Protein AF-A0A8C0X904-F1 (afdb_monomer_lite)

Foldseek 3Di:
DDPVVVVVVVQLVVQLVVLPVVCDPVPPLSVVCNPDGNVVSVVVVVVVVVVVVVVVVVVVVVVVVVVVVVVVVVVVVVVVVPPDDDDPVNVVVVVVVVVVVVVVVVVVVVVVVVVVVVVVVVVVVVVVVVVVVVVVVVVVVVVVVVVVVVVVVVVVVVVVVVVVVVVVVVVVVVVVVVVVVVVVVVVVVVVVVVVVVVVVVVVVCVVPPDDDDYDDDDDDYDDDDDDDDDDDDDDQDPVNVVVVVVVVVVLVVLCVVLVHDDSVCSVVSVVVVVVVVVVVVVVVVVVVVVVVVVVVVVVVVVVVVCCVVVPVDPDPVVVVVVVVVVVVVVVVVVVVVVVVVVVVVVVVVVVVVLLVVLVVLLVVQVPDDDPPPDPPPDAPPDHDSVRSNVSSVVSVVVVVVVVVVVVVVVVVVVVVVVVVVVVVVVVDPDDDDDDDDPDPDPPPPPDDDPDDDPPDDDDPVRVVVVVVVVVVVVPPDDDDDDD

Organism: Castor canadensis (NCBI:txid51338)

InterPro domains:
  IPR043247 Coiled-coil domain-containing protein 183 [PTHR47115] (13-483)

Radius of gyration: 79.24 Å; chains: 1; bounding box: 152×61×231 Å

Sequence (483 aa):
KGPSTRLRHRRSQYDLWAISKACGNDVAMRLAHSHNTMEVAREKLRKYVFDRVNAHNVLIHLVRRRGQKLESMQLELDSLRSKPDATKQEMRQLQIIRQLENNIEKTMVKITTSQNIHLLYLDLLDYLKKVLAGYPTELDKLQNLVVDYCSELSDMTVMSQDAIMITDEVKKNTRQEEATFIAKRRAREDRLNQQKKLIDKIHTKETSEKYLPGRDLDFPSNLMNTETTRVKKRAPSVVDMEYQTKVTALVEKVKSTVQCSHIWDIAGRFLAQKNTEENLELQMDDCEGQRTQLEALMKKLELEQALLKFHHTPSSVSFKSIEKKMKNMLKEEETRLQLAHRNLTKSQQLLLTIQMGIDNLYVRLVGITLPATQEEAALPDIPDMYSKLAYCEGKLTYLADHMQMLSLTEEVINTEVRDTLESSTLKERYNTRISFEDLEDDMIETFQFADVDQSYVPSRDEIKKQGQQLIEGKLKGSKKKKK

pLDDT: mean 80.3, std 18.88, range [27.73, 98.69]

Secondary structure (DSSP, 8-state):
--HHHHHHHHHHHHHHHHHHHHSTT-HHHHHHHTTS-HHHHHHHHHHHHHHHHHHHHHHHHHHHHHHHHHHHHHHHHHHHHTSPSS-HHHHHHHHHHHHHHHHHHHHHHHHHHHHHHHHHHHHHHHHHHHHHHHHHHHHHHHHHHHHHHHHHHHHHHHHHHHHHHHHHHHHHHHHHHHHHHHHHHHHHHHHHHHHHHHHHHHHHHHH--S-----------------------PPPPHHHHHHHHHHHHHHHHHHHHTT-SSTTHHHHHHHHHHHHHHHHHHHHHHHHHHHHHHHHHHHHHHHHHHHHHH---S-HHHHHHHHHHHHHHHHHHHHHHHHHHHHHHHHHHHHHHHHHHHHHHHHHHHTPPPPTTS------SS--HHHHHHHHHHHHHHHHHHHHHHHHHHHHHHHHHHHHHHHHHTT--S---PPPP----------------------HHHHHHHHHHHHHHHHS---PPP-

Structure (mmCIF, N/CA/C/O backbone):
data_AF-A0A8C0X904-F1
#
_entry.id   AF-A0A8C0X904-F1
#
loop_
_atom_site.group_PDB
_atom_site.i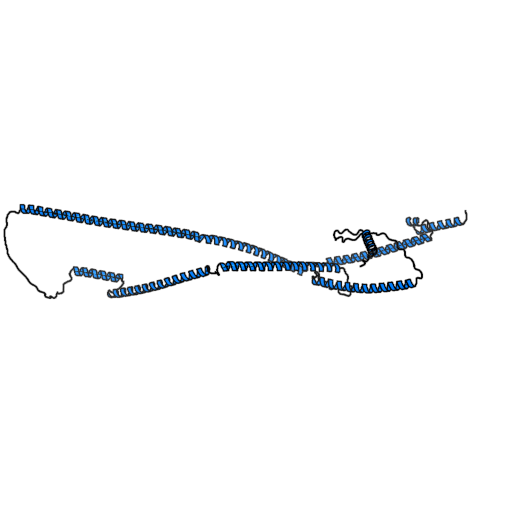d
_atom_site.type_symbol
_atom_site.label_atom_id
_atom_site.label_alt_id
_atom_site.label_comp_id
_atom_site.label_asym_id
_atom_site.label_entity_id
_atom_site.label_seq_id
_atom_site.pdbx_PDB_ins_code
_atom_site.Cartn_x
_atom_site.Cartn_y
_atom_site.Cartn_z
_atom_site.occupancy
_atom_site.B_iso_or_equiv
_atom_site.auth_seq_id
_atom_site.auth_comp_id
_atom_site.auth_asym_id
_atom_site.auth_atom_id
_atom_site.pdbx_PDB_model_num
ATOM 1 N N . LYS A 1 1 ? 70.055 -31.141 -111.631 1.00 45.38 1 LYS A N 1
ATOM 2 C CA . LYS A 1 1 ? 69.956 -30.385 -110.350 1.00 45.38 1 LYS A CA 1
ATOM 3 C C . LYS A 1 1 ? 70.583 -28.997 -110.530 1.00 45.38 1 LYS A C 1
ATOM 5 O O . LYS A 1 1 ? 71.803 -28.901 -110.621 1.00 45.38 1 LYS A O 1
ATOM 10 N N . GLY A 1 2 ? 69.756 -27.956 -110.671 1.00 43.84 2 GLY A N 1
ATOM 11 C CA . GLY A 1 2 ? 70.174 -26.612 -111.100 1.00 43.84 2 GLY A CA 1
ATOM 12 C C . GLY A 1 2 ? 70.785 -25.717 -110.001 1.00 43.84 2 GLY A C 1
ATOM 13 O O . GLY A 1 2 ? 70.671 -26.019 -108.807 1.00 43.84 2 GLY A O 1
ATOM 14 N N . PRO A 1 3 ? 71.434 -24.603 -110.386 1.00 55.25 3 PRO A N 1
ATOM 15 C CA . PRO A 1 3 ? 72.129 -23.680 -109.478 1.00 55.25 3 PRO A CA 1
ATOM 16 C C . PRO A 1 3 ? 71.215 -22.971 -108.454 1.00 55.25 3 PRO A C 1
ATOM 18 O O . PRO A 1 3 ? 71.653 -22.716 -107.332 1.00 55.25 3 PRO A O 1
ATOM 21 N N . SER A 1 4 ? 69.923 -22.756 -108.745 1.00 55.31 4 SER A N 1
ATOM 22 C CA . SER A 1 4 ? 68.979 -22.110 -107.806 1.00 55.31 4 SER A CA 1
ATOM 23 C C . SER A 1 4 ? 68.679 -22.919 -106.538 1.00 55.31 4 SER A C 1
ATOM 25 O O . SER A 1 4 ? 68.398 -22.336 -105.492 1.00 55.31 4 SER A O 1
ATOM 27 N N . THR A 1 5 ? 68.753 -24.253 -106.588 1.00 56.91 5 THR A N 1
ATOM 28 C CA . THR A 1 5 ? 68.555 -25.115 -105.405 1.00 56.91 5 THR A CA 1
ATOM 29 C C . THR A 1 5 ? 69.741 -25.067 -104.435 1.00 56.91 5 THR A C 1
ATOM 31 O O . THR A 1 5 ? 69.540 -25.144 -103.227 1.00 56.91 5 THR A O 1
ATOM 34 N N . ARG A 1 6 ? 70.972 -24.861 -104.930 1.00 56.16 6 ARG A N 1
ATOM 35 C CA . ARG A 1 6 ? 72.176 -24.746 -104.082 1.00 56.16 6 ARG A CA 1
ATOM 36 C C . ARG A 1 6 ? 72.258 -23.404 -103.352 1.00 56.16 6 ARG A C 1
ATOM 38 O O . ARG A 1 6 ? 72.653 -23.373 -102.190 1.00 56.16 6 ARG A O 1
ATOM 45 N N . LEU A 1 7 ? 71.840 -22.317 -104.003 1.00 58.16 7 LEU A N 1
ATOM 46 C CA . LEU A 1 7 ? 71.805 -20.980 -103.397 1.00 58.16 7 LEU A CA 1
ATOM 47 C C . LEU A 1 7 ? 70.751 -20.874 -102.283 1.00 58.16 7 LEU A C 1
ATOM 49 O O . LEU A 1 7 ? 71.049 -20.325 -101.225 1.00 58.16 7 LEU A O 1
ATOM 53 N N . ARG A 1 8 ? 69.561 -21.471 -102.459 1.00 57.47 8 ARG A N 1
ATOM 54 C CA . ARG A 1 8 ? 68.548 -21.549 -101.385 1.00 57.47 8 ARG A CA 1
ATOM 55 C C . ARG A 1 8 ? 69.017 -22.384 -100.195 1.00 57.47 8 ARG A C 1
ATOM 57 O O . ARG A 1 8 ? 68.798 -21.984 -99.058 1.00 57.47 8 ARG A O 1
ATOM 64 N N . HIS A 1 9 ? 69.696 -23.505 -100.442 1.00 60.34 9 HIS A N 1
ATOM 65 C CA . HIS A 1 9 ? 70.174 -24.373 -99.364 1.00 60.34 9 HIS A CA 1
ATOM 66 C C . HIS A 1 9 ? 71.315 -23.730 -98.555 1.00 60.34 9 HIS A C 1
ATOM 68 O O . HIS A 1 9 ? 71.304 -23.797 -97.330 1.00 60.34 9 HIS A O 1
ATOM 74 N N . ARG A 1 10 ? 72.240 -23.009 -99.214 1.00 60.47 10 ARG A N 1
ATOM 75 C CA . ARG A 1 10 ? 73.270 -22.209 -98.522 1.00 60.47 10 ARG A CA 1
ATOM 76 C C . ARG A 1 10 ? 72.679 -21.053 -97.710 1.00 60.47 10 ARG A C 1
ATOM 78 O O . ARG A 1 10 ? 73.127 -20.825 -96.592 1.00 60.47 10 ARG A O 1
ATOM 85 N N . ARG A 1 11 ? 71.668 -20.353 -98.242 1.00 59.53 11 ARG A N 1
ATOM 86 C CA . ARG A 1 11 ? 70.979 -19.264 -97.524 1.00 59.53 11 ARG A CA 1
ATOM 87 C C . ARG A 1 11 ? 70.238 -19.788 -96.284 1.00 59.53 11 ARG A C 1
ATOM 89 O O . ARG A 1 11 ? 70.366 -19.213 -95.215 1.00 59.53 11 ARG A O 1
ATOM 96 N N . SER A 1 12 ? 69.587 -20.947 -96.397 1.00 68.06 12 SER A N 1
ATOM 97 C CA . SER A 1 12 ? 68.902 -21.619 -95.282 1.00 68.06 12 SER A CA 1
ATOM 98 C C . SER A 1 12 ? 69.852 -22.125 -94.182 1.00 68.06 12 SER A C 1
ATOM 100 O O . SER A 1 12 ? 69.518 -22.017 -93.005 1.00 68.06 12 SER A O 1
ATOM 102 N N . GLN A 1 13 ? 71.047 -22.625 -94.523 1.00 73.44 13 GLN A N 1
ATOM 103 C CA . GLN A 1 13 ? 72.049 -23.026 -93.520 1.00 73.44 13 GLN A CA 1
ATOM 104 C C . GLN A 1 13 ? 72.658 -21.828 -92.775 1.00 73.44 13 GLN A C 1
ATOM 106 O O . GLN A 1 13 ? 72.930 -21.927 -91.579 1.00 73.44 13 GLN A O 1
ATOM 111 N N . TYR A 1 14 ? 72.855 -20.699 -93.463 1.00 78.94 14 TYR A N 1
ATOM 112 C CA . TYR A 1 14 ? 73.352 -19.470 -92.843 1.00 78.94 14 TYR A CA 1
ATOM 113 C C . TYR A 1 14 ? 72.338 -18.879 -91.854 1.00 78.94 14 TYR A C 1
ATOM 115 O O . TYR A 1 14 ? 72.706 -18.552 -90.725 1.00 78.94 14 TYR A O 1
ATOM 123 N N . ASP A 1 15 ? 71.061 -18.820 -92.244 1.00 80.12 15 ASP A N 1
ATOM 124 C CA . ASP A 1 15 ? 69.975 -18.350 -91.376 1.00 80.12 15 ASP A CA 1
ATOM 125 C C . ASP A 1 15 ? 69.863 -19.215 -90.107 1.00 80.12 15 ASP A C 1
ATOM 127 O O . ASP A 1 15 ? 69.776 -18.682 -89.000 1.00 80.12 15 ASP A O 1
ATOM 131 N N . LEU A 1 16 ? 69.971 -20.544 -90.240 1.00 78.62 16 LEU A N 1
ATOM 132 C CA . LEU A 1 16 ? 69.931 -21.476 -89.108 1.00 78.62 16 LEU A CA 1
ATOM 133 C C . LEU A 1 16 ? 71.094 -21.258 -88.122 1.00 78.62 16 LEU A C 1
ATOM 135 O O . LEU A 1 16 ? 70.890 -21.248 -86.905 1.00 78.62 16 LEU A O 1
ATOM 139 N N . TRP A 1 17 ? 72.312 -21.056 -88.634 1.00 80.94 17 TRP A N 1
ATOM 140 C CA . TRP A 1 17 ? 73.485 -20.783 -87.799 1.00 80.94 17 TRP A CA 1
ATOM 141 C C . TRP A 1 17 ? 73.372 -19.435 -87.073 1.00 80.94 17 TRP A C 1
ATOM 143 O O . TRP A 1 17 ? 73.633 -19.358 -85.870 1.00 80.94 17 TRP A O 1
ATOM 153 N N . ALA A 1 18 ? 72.929 -18.386 -87.773 1.00 81.00 18 ALA A N 1
ATOM 154 C CA . ALA A 1 18 ? 72.758 -17.054 -87.199 1.00 81.00 18 ALA A CA 1
ATOM 155 C C . ALA A 1 18 ? 71.690 -17.034 -86.089 1.00 81.00 18 ALA A C 1
ATOM 157 O O . ALA A 1 18 ? 71.927 -16.466 -85.021 1.00 81.00 18 ALA A O 1
ATOM 158 N N . ILE A 1 19 ? 70.552 -17.709 -86.300 1.00 81.50 19 ILE A N 1
ATOM 159 C CA . ILE A 1 19 ? 69.480 -17.841 -85.299 1.00 81.50 19 ILE A CA 1
ATOM 160 C C . ILE A 1 19 ? 69.970 -18.641 -84.085 1.00 81.50 19 ILE A C 1
ATOM 162 O O . ILE A 1 19 ? 69.784 -18.207 -82.949 1.00 81.50 19 ILE A O 1
ATOM 166 N N . SER A 1 20 ? 70.669 -19.763 -84.298 1.00 80.25 20 SER A N 1
ATOM 167 C CA . SER A 1 20 ? 71.215 -20.561 -83.191 1.00 80.25 20 SER A CA 1
ATOM 168 C C . SER A 1 20 ? 72.237 -19.791 -82.356 1.00 80.25 20 SER A C 1
ATOM 170 O O . SER A 1 20 ? 72.307 -20.004 -81.148 1.00 80.25 20 SER A O 1
ATOM 172 N N . LYS A 1 21 ? 73.041 -18.920 -82.975 1.00 81.56 21 LYS A N 1
ATOM 173 C CA . LYS A 1 21 ? 74.006 -18.080 -82.259 1.00 81.56 21 LYS A CA 1
ATOM 174 C C . LYS A 1 21 ? 73.311 -16.978 -81.450 1.00 81.56 21 LYS A C 1
ATOM 176 O O . LYS A 1 21 ? 73.748 -16.684 -80.343 1.00 81.56 21 LYS A O 1
ATOM 181 N N . ALA A 1 22 ? 72.229 -16.397 -81.974 1.00 76.50 22 ALA A N 1
ATOM 182 C CA . ALA A 1 22 ? 71.475 -15.329 -81.313 1.00 76.50 22 ALA A CA 1
ATOM 183 C C . ALA A 1 22 ? 70.622 -15.819 -80.128 1.00 76.50 22 ALA A C 1
ATOM 185 O O . ALA A 1 22 ? 70.508 -15.111 -79.132 1.00 76.50 22 ALA A O 1
ATOM 186 N N . CYS A 1 23 ? 70.052 -17.026 -80.202 1.00 78.38 23 CYS A N 1
ATOM 187 C CA . CYS A 1 23 ? 69.271 -17.613 -79.104 1.00 78.38 23 CYS A CA 1
ATOM 188 C C . CYS A 1 23 ? 70.138 -18.151 -77.945 1.00 78.38 23 CYS A C 1
ATOM 190 O O . CYS A 1 23 ? 69.599 -18.517 -76.902 1.00 78.38 23 CYS A O 1
ATOM 192 N N . GLY A 1 24 ? 71.467 -18.194 -78.100 1.00 79.31 24 GLY A N 1
ATOM 193 C CA . GLY A 1 24 ? 72.393 -18.625 -77.051 1.00 79.31 24 GLY A CA 1
ATOM 194 C C . GLY A 1 24 ? 72.043 -20.005 -76.477 1.00 79.31 24 GLY A C 1
ATOM 195 O O . GLY A 1 24 ? 71.855 -20.969 -77.221 1.00 79.31 24 GLY A O 1
ATOM 196 N N . ASN A 1 25 ? 71.944 -20.086 -75.147 1.00 80.38 25 ASN A N 1
ATOM 197 C CA . ASN A 1 25 ? 71.622 -21.321 -74.423 1.00 80.38 25 ASN A CA 1
ATOM 198 C C . ASN A 1 25 ? 70.110 -21.585 -74.290 1.00 80.38 25 ASN A C 1
ATOM 200 O O . ASN A 1 25 ? 69.729 -22.614 -73.732 1.00 80.38 25 ASN A O 1
ATOM 204 N N . ASP A 1 26 ? 69.241 -20.696 -74.785 1.00 80.62 26 ASP A N 1
ATOM 205 C CA . ASP A 1 26 ? 67.791 -20.897 -74.736 1.00 80.62 26 ASP A CA 1
ATOM 206 C C . ASP A 1 26 ? 67.362 -21.881 -75.832 1.00 80.62 26 ASP A C 1
ATOM 208 O O . ASP A 1 26 ? 67.082 -21.537 -76.988 1.00 80.62 26 ASP A O 1
ATOM 212 N N . VAL A 1 27 ? 67.366 -23.158 -75.447 1.00 79.19 27 VAL A N 1
ATOM 213 C CA . VAL A 1 27 ? 67.054 -24.285 -76.327 1.00 79.19 27 VAL A CA 1
ATOM 214 C C . VAL A 1 27 ? 65.628 -24.183 -76.876 1.00 79.19 27 VAL A C 1
ATOM 216 O O . VAL A 1 27 ? 65.413 -24.523 -78.040 1.00 79.19 27 VAL A O 1
ATOM 219 N N . ALA A 1 28 ? 64.676 -23.675 -76.089 1.00 79.81 28 ALA A N 1
ATOM 220 C CA . ALA A 1 28 ? 63.276 -23.560 -76.488 1.00 79.81 28 ALA A CA 1
ATOM 221 C C . ALA A 1 28 ? 63.083 -22.466 -77.548 1.00 79.81 28 ALA A C 1
ATOM 223 O O . ALA A 1 28 ? 62.477 -22.720 -78.593 1.00 79.81 28 ALA A O 1
ATOM 224 N N . MET A 1 29 ? 63.675 -21.285 -77.339 1.00 79.56 29 MET A N 1
ATOM 225 C CA . MET A 1 29 ? 63.629 -20.192 -78.320 1.00 79.56 29 MET A CA 1
ATOM 226 C C . MET A 1 29 ? 64.350 -20.551 -79.621 1.00 79.56 29 MET A C 1
ATOM 228 O O . MET A 1 29 ? 63.880 -20.219 -80.711 1.00 79.56 29 MET A O 1
ATOM 232 N N . ARG A 1 30 ? 65.459 -21.294 -79.531 1.00 78.25 30 ARG A N 1
ATOM 233 C CA . ARG A 1 30 ? 66.184 -21.791 -80.707 1.00 78.25 30 ARG A CA 1
ATOM 234 C C . ARG A 1 30 ? 65.341 -22.763 -81.539 1.00 78.25 30 ARG A C 1
ATOM 236 O O . ARG A 1 30 ? 65.298 -22.638 -82.762 1.00 78.25 30 ARG A O 1
ATOM 243 N N . LEU A 1 31 ? 64.662 -23.716 -80.896 1.00 79.56 31 LEU A N 1
ATOM 244 C CA . LEU A 1 31 ? 63.806 -24.690 -81.584 1.00 79.56 31 LEU A CA 1
ATOM 245 C C . LEU A 1 31 ? 62.596 -24.014 -82.245 1.00 79.56 31 LEU A C 1
ATOM 247 O O . LEU A 1 31 ? 62.320 -24.283 -83.415 1.00 79.56 31 LEU A O 1
ATOM 251 N N . ALA A 1 32 ? 61.953 -23.064 -81.557 1.00 79.56 32 ALA A N 1
ATOM 252 C CA . ALA A 1 32 ? 60.796 -22.314 -82.058 1.00 79.56 32 ALA A CA 1
ATOM 253 C C . ALA A 1 32 ? 61.094 -21.436 -83.294 1.00 79.56 32 ALA A C 1
ATOM 255 O O . ALA A 1 32 ? 60.176 -20.993 -83.996 1.00 79.56 32 ALA A O 1
ATOM 256 N N . HIS A 1 33 ? 62.370 -21.152 -83.572 1.00 80.69 33 HIS A N 1
ATOM 257 C CA . HIS A 1 33 ? 62.789 -20.300 -84.688 1.00 80.69 33 HIS A CA 1
ATOM 258 C C . HIS A 1 33 ? 63.630 -21.008 -85.755 1.00 80.69 33 HIS A C 1
ATOM 260 O O . HIS A 1 33 ? 63.957 -20.388 -86.764 1.00 80.69 33 HIS A O 1
ATOM 266 N N . SER A 1 34 ? 63.897 -22.305 -85.591 1.00 73.25 34 SER A N 1
ATOM 267 C CA . SER A 1 34 ? 64.731 -23.125 -86.484 1.00 73.25 34 SER A CA 1
ATOM 268 C C . SER A 1 34 ? 64.252 -23.201 -87.945 1.00 73.25 34 SER A C 1
ATOM 270 O O . SER A 1 34 ? 65.064 -23.406 -88.844 1.00 73.25 34 SER A O 1
ATOM 272 N N . HIS A 1 35 ? 62.956 -22.990 -88.199 1.00 77.12 35 HIS A N 1
ATOM 273 C CA . HIS A 1 35 ? 62.353 -23.013 -89.541 1.00 77.12 35 HIS A CA 1
ATOM 274 C C . HIS A 1 35 ? 62.062 -21.620 -90.129 1.00 77.12 35 HIS A C 1
ATOM 276 O O . HIS A 1 35 ? 61.502 -21.521 -91.220 1.00 77.12 35 HIS A O 1
ATOM 282 N N . ASN A 1 36 ? 62.416 -20.540 -89.425 1.00 81.69 36 ASN A N 1
ATOM 283 C CA . ASN A 1 36 ? 62.179 -19.172 -89.887 1.00 81.69 36 ASN A CA 1
ATOM 284 C C . ASN A 1 36 ? 63.392 -18.634 -90.662 1.00 81.69 36 ASN A C 1
ATOM 286 O O . ASN A 1 36 ? 64.532 -19.012 -90.403 1.00 81.69 36 ASN A O 1
ATOM 290 N N . THR A 1 37 ? 63.156 -17.685 -91.568 1.00 82.81 37 THR A N 1
ATOM 291 C CA . THR A 1 37 ? 64.234 -16.844 -92.105 1.00 82.81 37 THR A CA 1
ATOM 292 C C . THR A 1 37 ? 64.754 -15.899 -91.017 1.00 82.81 37 THR A C 1
ATOM 294 O O . THR A 1 37 ? 64.035 -15.569 -90.066 1.00 82.81 37 THR A O 1
ATOM 297 N N . MET A 1 38 ? 65.998 -15.431 -91.153 1.00 81.69 38 MET A N 1
ATOM 298 C CA . MET A 1 38 ? 66.656 -14.563 -90.164 1.00 81.69 38 MET A CA 1
ATOM 299 C C . MET A 1 38 ? 65.827 -13.313 -89.807 1.00 81.69 38 MET A C 1
ATOM 301 O O . MET A 1 38 ? 65.739 -12.933 -88.640 1.00 81.69 38 MET A O 1
ATOM 305 N N . GLU A 1 39 ? 65.184 -12.690 -90.797 1.00 83.00 39 GLU A N 1
ATOM 306 C CA . GLU A 1 39 ? 64.353 -11.490 -90.619 1.00 83.00 39 GLU A CA 1
ATOM 307 C C . GLU A 1 39 ? 63.095 -11.777 -89.790 1.00 83.00 39 GLU A C 1
ATOM 309 O O . GLU A 1 39 ? 62.794 -11.051 -88.841 1.00 83.00 39 GLU A O 1
ATOM 314 N N . VAL A 1 40 ? 62.406 -12.887 -90.079 1.00 84.12 40 VAL A N 1
ATOM 315 C CA . VAL A 1 40 ? 61.204 -13.312 -89.345 1.00 84.12 40 VAL A CA 1
ATOM 316 C C . VAL A 1 40 ? 61.551 -13.698 -87.907 1.00 84.12 40 VAL A C 1
ATOM 318 O O . VAL A 1 40 ? 60.811 -13.363 -86.982 1.00 84.12 40 VAL A O 1
ATOM 321 N N . ALA A 1 41 ? 62.683 -14.374 -87.692 1.00 83.31 41 ALA A N 1
ATOM 322 C CA . ALA A 1 41 ? 63.157 -14.709 -86.351 1.00 83.31 41 ALA A CA 1
ATOM 323 C C . ALA A 1 41 ? 63.518 -13.453 -85.539 1.00 83.31 41 ALA A C 1
ATOM 325 O O . ALA A 1 41 ? 63.150 -13.356 -84.368 1.00 83.31 41 ALA A O 1
ATOM 326 N N . ARG A 1 42 ? 64.173 -12.462 -86.161 1.00 84.19 42 ARG A N 1
ATOM 327 C CA . ARG A 1 42 ? 64.513 -11.182 -85.521 1.00 84.19 42 ARG A CA 1
ATOM 328 C C . ARG A 1 42 ? 63.269 -10.417 -85.077 1.00 84.19 42 ARG A C 1
ATOM 330 O O . ARG A 1 42 ? 63.256 -9.893 -83.966 1.00 84.19 42 ARG A O 1
ATOM 337 N N . GLU A 1 43 ? 62.237 -10.361 -85.912 1.00 87.75 43 GLU A N 1
ATOM 338 C CA . GLU A 1 43 ? 61.009 -9.637 -85.576 1.00 87.75 43 GLU A CA 1
ATOM 339 C C . GLU A 1 43 ? 60.191 -10.356 -84.494 1.00 87.75 43 GLU A C 1
ATOM 341 O O . GLU A 1 43 ? 59.732 -9.725 -83.543 1.00 87.75 43 GLU A O 1
ATOM 346 N N . LYS A 1 44 ? 60.107 -11.694 -84.548 1.00 86.44 44 LYS A N 1
ATOM 347 C CA . LYS A 1 44 ? 59.488 -12.496 -83.478 1.00 86.44 44 LYS A CA 1
ATOM 348 C C . LYS A 1 44 ? 60.206 -12.322 -82.135 1.00 86.44 44 LYS A C 1
ATOM 350 O O . LYS A 1 44 ? 59.541 -12.161 -81.115 1.00 86.44 44 LYS A O 1
ATOM 355 N N . LEU A 1 45 ? 61.541 -12.298 -82.130 1.00 85.62 45 LEU A N 1
ATOM 356 C CA . LEU A 1 45 ? 62.345 -12.049 -80.928 1.00 85.62 45 LEU A CA 1
ATOM 357 C C . LEU A 1 45 ? 62.150 -10.630 -80.383 1.00 85.62 45 LEU A C 1
ATOM 359 O O . LEU A 1 45 ? 62.006 -10.456 -79.176 1.00 85.62 45 LEU A O 1
ATOM 363 N N . ARG A 1 46 ? 62.105 -9.617 -81.256 1.00 89.06 46 ARG A N 1
ATOM 364 C CA . ARG A 1 46 ? 61.811 -8.231 -80.858 1.00 89.06 46 ARG A CA 1
ATOM 365 C C . ARG A 1 46 ? 60.442 -8.107 -80.214 1.00 89.06 46 ARG A C 1
ATOM 367 O O . ARG A 1 46 ? 60.349 -7.537 -79.131 1.00 89.06 46 ARG A O 1
ATOM 374 N N . LYS A 1 47 ? 59.414 -8.681 -80.844 1.00 90.50 47 LYS A N 1
ATOM 375 C CA . LYS A 1 47 ? 58.062 -8.720 -80.287 1.00 90.50 47 LYS A CA 1
ATOM 376 C C . LYS A 1 47 ? 58.046 -9.428 -78.932 1.00 90.50 47 LYS A C 1
ATOM 378 O O . LYS A 1 47 ? 57.523 -8.878 -77.977 1.00 90.50 47 LYS A O 1
ATOM 383 N N . TYR A 1 48 ? 58.700 -10.583 -78.814 1.00 88.12 48 TYR A N 1
ATOM 384 C CA . TYR A 1 48 ? 58.797 -11.316 -77.549 1.00 88.12 48 TYR A CA 1
ATOM 385 C C . TYR A 1 48 ? 59.458 -10.498 -76.428 1.00 88.12 48 TYR A C 1
ATOM 387 O O . TYR A 1 48 ? 58.960 -10.475 -75.304 1.00 88.12 48 TYR A O 1
ATOM 395 N N . VAL A 1 49 ? 60.564 -9.804 -76.721 1.00 90.31 49 VAL A N 1
ATOM 396 C CA . VAL A 1 49 ? 61.232 -8.922 -75.750 1.00 90.31 49 VAL A CA 1
ATOM 397 C C . VAL A 1 49 ? 60.331 -7.747 -75.380 1.00 90.31 49 VAL A C 1
ATOM 399 O O . VAL A 1 49 ? 60.214 -7.428 -74.199 1.00 90.31 49 VAL A O 1
ATOM 402 N N . PHE A 1 50 ? 59.663 -7.134 -76.357 1.00 94.31 50 PHE A N 1
ATOM 403 C CA . PHE A 1 50 ? 58.722 -6.045 -76.114 1.00 94.31 50 PHE A CA 1
ATOM 404 C C . PHE A 1 50 ? 57.553 -6.491 -75.226 1.00 94.31 50 PHE A C 1
ATOM 406 O O . PHE A 1 50 ? 57.286 -5.851 -74.212 1.00 94.31 50 PHE A O 1
ATOM 413 N N . ASP A 1 51 ? 56.927 -7.629 -75.534 1.00 94.00 51 ASP A N 1
ATOM 414 C CA . ASP A 1 51 ? 55.828 -8.203 -74.753 1.00 94.00 51 ASP A CA 1
ATOM 415 C C . ASP A 1 51 ? 56.282 -8.537 -73.319 1.00 94.00 51 ASP A C 1
ATOM 417 O O . ASP A 1 51 ? 55.575 -8.243 -72.354 1.00 94.00 51 ASP A O 1
ATOM 421 N N . ARG A 1 52 ? 57.499 -9.079 -73.152 1.00 94.81 52 ARG A N 1
ATOM 422 C CA . ARG A 1 52 ? 58.116 -9.353 -71.839 1.00 94.81 52 ARG A CA 1
ATOM 423 C C . ARG A 1 52 ? 58.370 -8.080 -71.031 1.00 94.81 52 ARG A C 1
ATOM 425 O O . ARG A 1 52 ? 58.075 -8.059 -69.838 1.00 94.81 52 ARG A O 1
ATOM 432 N N . VAL A 1 53 ? 58.902 -7.030 -71.657 1.00 96.44 53 VAL A N 1
ATOM 433 C CA . VAL A 1 53 ? 59.142 -5.731 -71.003 1.00 96.44 53 VAL A CA 1
ATOM 434 C C . VAL A 1 53 ? 57.818 -5.064 -70.641 1.00 96.44 53 VAL A C 1
ATOM 436 O O . VAL A 1 53 ? 57.682 -4.545 -69.536 1.00 96.44 53 VAL A O 1
ATOM 439 N N . ASN A 1 54 ? 56.816 -5.131 -71.518 1.00 95.81 54 ASN A N 1
ATOM 440 C CA . ASN A 1 54 ? 55.493 -4.590 -71.238 1.00 95.81 54 ASN A CA 1
ATOM 441 C C . ASN A 1 54 ? 54.827 -5.325 -70.061 1.00 95.81 54 ASN A C 1
ATOM 443 O O . ASN A 1 54 ? 54.352 -4.687 -69.123 1.00 95.81 54 ASN A O 1
ATOM 447 N N . ALA A 1 55 ? 54.887 -6.662 -70.038 1.00 96.31 55 ALA A N 1
ATOM 448 C CA . ALA A 1 55 ? 54.414 -7.461 -68.908 1.00 96.31 55 ALA A CA 1
ATOM 449 C C . ALA A 1 55 ? 55.151 -7.110 -67.602 1.00 96.31 55 ALA A C 1
ATOM 451 O O . ALA A 1 55 ? 54.526 -6.972 -66.551 1.00 96.31 55 ALA A O 1
ATOM 452 N N . HIS A 1 56 ? 56.469 -6.903 -67.662 1.00 96.31 56 HIS A N 1
ATOM 453 C CA . HIS A 1 56 ? 57.256 -6.464 -66.511 1.00 96.31 56 HIS A CA 1
ATOM 454 C C . HIS A 1 56 ? 56.832 -5.074 -66.008 1.00 96.31 56 HIS A C 1
ATOM 456 O O . HIS A 1 56 ? 56.642 -4.895 -64.806 1.00 96.31 56 HIS A O 1
ATOM 462 N N . ASN A 1 57 ? 56.605 -4.115 -66.910 1.00 96.88 57 ASN A N 1
ATOM 463 C CA . ASN A 1 57 ? 56.142 -2.770 -66.562 1.00 96.88 57 ASN A CA 1
ATOM 464 C C . ASN A 1 57 ? 54.760 -2.793 -65.891 1.00 96.88 57 ASN A C 1
ATOM 466 O O . ASN A 1 57 ? 54.557 -2.120 -64.878 1.00 96.88 57 ASN A O 1
ATOM 470 N N . VAL A 1 58 ? 53.832 -3.613 -66.400 1.00 96.81 58 VAL A N 1
ATOM 471 C CA . VAL A 1 58 ? 52.511 -3.825 -65.784 1.00 96.81 58 VAL A CA 1
ATOM 472 C C . VAL A 1 58 ? 52.654 -4.403 -64.373 1.00 96.81 58 VAL A C 1
ATOM 474 O O . VAL A 1 58 ? 52.013 -3.914 -63.439 1.00 96.81 58 VAL A O 1
ATOM 477 N N . LEU A 1 59 ? 53.525 -5.400 -64.187 1.00 97.06 59 LEU A N 1
ATOM 478 C CA . LEU A 1 59 ? 53.778 -5.994 -62.872 1.00 97.06 59 LEU A CA 1
ATOM 479 C C . LEU A 1 59 ? 54.408 -4.995 -61.893 1.00 97.06 59 LEU A C 1
ATOM 481 O O . LEU A 1 59 ? 53.969 -4.928 -60.747 1.00 97.06 59 LEU A O 1
ATOM 485 N N . ILE A 1 60 ? 55.369 -4.174 -62.328 1.00 97.19 60 ILE A N 1
ATOM 486 C CA . ILE A 1 60 ? 55.950 -3.109 -61.493 1.00 97.19 60 ILE A CA 1
ATOM 487 C C . ILE A 1 60 ? 54.871 -2.122 -61.050 1.00 97.19 60 ILE A C 1
ATOM 489 O O . ILE A 1 60 ? 54.808 -1.767 -59.872 1.00 97.19 60 ILE A O 1
ATOM 493 N N . HIS A 1 61 ? 54.014 -1.681 -61.972 1.00 96.31 61 HIS A N 1
ATOM 494 C CA . HIS A 1 61 ? 52.929 -0.763 -61.641 1.00 96.31 61 HIS A CA 1
ATOM 495 C C . HIS A 1 61 ? 51.963 -1.382 -60.619 1.00 96.31 61 HIS A C 1
ATOM 497 O O . HIS A 1 61 ? 51.588 -0.732 -59.641 1.00 96.31 61 HIS A O 1
ATOM 503 N N . LEU A 1 62 ? 51.615 -2.663 -60.787 1.00 97.12 62 LEU A N 1
ATOM 504 C CA . LEU A 1 62 ? 50.761 -3.386 -59.845 1.00 97.12 62 LEU A CA 1
ATOM 505 C C . LEU A 1 62 ? 51.405 -3.508 -58.456 1.00 97.12 62 LEU A C 1
ATOM 507 O O . LEU A 1 62 ? 50.729 -3.292 -57.451 1.00 97.12 62 LEU A O 1
ATOM 511 N N . VAL A 1 63 ? 52.702 -3.821 -58.391 1.00 97.38 63 VAL A N 1
ATOM 512 C CA . VAL A 1 63 ? 53.457 -3.895 -57.131 1.00 97.38 63 VAL A CA 1
ATOM 513 C C . VAL A 1 63 ? 53.483 -2.536 -56.437 1.00 97.38 63 VAL A C 1
ATOM 515 O O . VAL A 1 63 ? 53.192 -2.471 -55.246 1.00 97.38 63 VAL A O 1
ATOM 518 N N . ARG A 1 64 ? 53.734 -1.442 -57.170 1.00 96.88 64 ARG A N 1
ATOM 519 C CA . ARG A 1 64 ? 53.696 -0.080 -56.610 1.00 96.88 64 ARG A CA 1
ATOM 520 C C . ARG A 1 64 ? 52.321 0.271 -56.048 1.00 96.88 64 ARG A C 1
ATOM 522 O O . ARG A 1 64 ? 52.233 0.737 -54.918 1.00 96.88 64 ARG A O 1
ATOM 529 N N . ARG A 1 65 ? 51.246 -0.0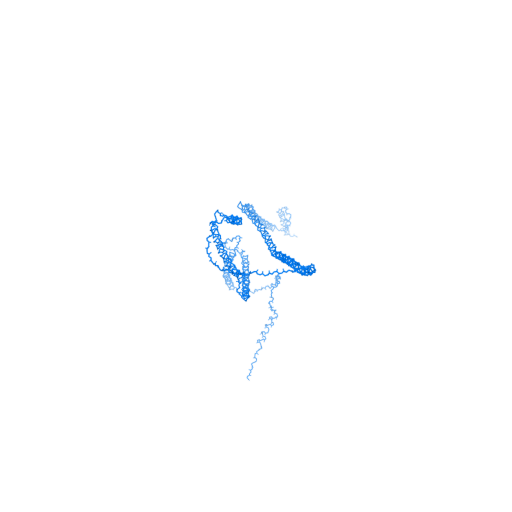19 -56.790 1.00 96.69 65 ARG A N 1
ATOM 530 C CA . ARG A 1 65 ? 49.868 0.233 -56.337 1.00 96.69 65 ARG A CA 1
ATOM 531 C C . ARG A 1 65 ? 49.518 -0.574 -55.082 1.00 96.69 65 ARG A C 1
ATOM 533 O O . ARG A 1 65 ? 48.870 -0.055 -54.177 1.00 96.69 65 ARG A O 1
ATOM 540 N N . ARG A 1 66 ? 49.956 -1.836 -55.008 1.00 97.25 66 ARG A N 1
ATOM 541 C CA . ARG A 1 66 ? 49.785 -2.676 -53.810 1.00 97.25 66 ARG A CA 1
ATOM 542 C C . ARG A 1 66 ? 50.595 -2.148 -52.624 1.00 97.25 66 ARG A C 1
ATOM 544 O O . ARG A 1 66 ? 50.056 -2.114 -51.525 1.00 97.25 66 ARG A O 1
ATOM 551 N N . GLY A 1 67 ? 51.829 -1.697 -52.853 1.00 97.12 67 GLY A N 1
ATOM 552 C CA . GLY A 1 67 ? 52.671 -1.065 -51.832 1.00 97.12 67 GLY A CA 1
ATOM 553 C C . GLY A 1 67 ? 52.012 0.175 -51.229 1.00 97.12 67 GLY A C 1
ATOM 554 O O . GLY A 1 67 ? 51.829 0.236 -50.020 1.00 97.12 67 GLY A O 1
ATOM 555 N N . GLN A 1 68 ? 51.520 1.086 -52.073 1.00 97.06 68 GLN A N 1
ATOM 556 C CA . GLN A 1 68 ? 50.792 2.282 -51.627 1.00 97.06 68 GLN A CA 1
ATOM 557 C C . GLN A 1 68 ? 49.542 1.941 -50.805 1.00 97.06 68 GLN A C 1
ATOM 559 O O . GLN A 1 68 ? 49.266 2.576 -49.789 1.00 97.06 68 GLN A O 1
ATOM 564 N N . LYS A 1 69 ? 48.772 0.923 -51.218 1.00 96.25 69 LYS A N 1
ATOM 565 C CA . LYS A 1 69 ? 47.588 0.505 -50.456 1.00 96.25 69 LYS A CA 1
ATOM 566 C C . LYS A 1 69 ? 47.966 -0.091 -49.100 1.00 96.25 69 LYS A C 1
ATOM 568 O O . LYS A 1 69 ? 47.258 0.151 -48.127 1.00 96.25 69 LYS A O 1
ATOM 573 N N . LEU A 1 70 ? 49.059 -0.848 -49.033 1.00 97.25 70 LEU A N 1
ATOM 574 C CA . LEU A 1 70 ? 49.565 -1.412 -47.785 1.00 97.25 70 LEU A CA 1
ATOM 575 C C . LEU A 1 70 ? 50.033 -0.309 -46.831 1.00 97.25 70 LEU A C 1
ATOM 577 O O . LEU A 1 70 ? 49.631 -0.320 -45.675 1.00 97.25 70 LEU A O 1
ATOM 581 N N . GLU A 1 71 ? 50.796 0.669 -47.320 1.00 97.00 71 GLU A N 1
ATOM 582 C CA . GLU A 1 71 ? 51.220 1.835 -46.532 1.00 97.00 71 GLU A CA 1
ATOM 583 C C . GLU A 1 71 ? 50.018 2.618 -45.991 1.00 97.00 71 GLU A C 1
ATOM 585 O O . GLU A 1 71 ? 49.968 2.931 -44.805 1.00 97.00 71 GLU A O 1
ATOM 590 N N . SER A 1 72 ? 49.002 2.861 -46.825 1.00 96.31 72 SER A N 1
ATOM 591 C CA . SER A 1 72 ? 47.761 3.519 -46.400 1.00 96.31 72 SER A CA 1
ATOM 592 C C . SER A 1 72 ? 47.033 2.748 -45.293 1.00 96.31 72 SER A C 1
ATOM 594 O O . SER A 1 72 ? 46.609 3.362 -44.318 1.00 96.31 72 SER A O 1
ATOM 596 N N . MET A 1 73 ? 46.908 1.421 -45.410 1.00 96.00 73 MET A N 1
ATOM 597 C CA . MET A 1 73 ? 46.276 0.596 -44.369 1.00 96.00 73 MET A CA 1
ATOM 598 C C . MET A 1 73 ? 47.114 0.544 -43.088 1.00 96.00 73 MET A C 1
ATOM 600 O O . MET A 1 73 ? 46.558 0.512 -41.994 1.00 96.00 73 MET A O 1
ATOM 604 N N . GLN A 1 74 ? 48.442 0.550 -43.205 1.00 96.00 74 GLN A N 1
ATOM 605 C CA . GLN A 1 74 ? 49.333 0.563 -42.049 1.00 96.00 74 GLN A CA 1
ATOM 606 C C . GLN A 1 74 ? 49.202 1.873 -41.265 1.00 96.00 74 GLN A C 1
ATOM 608 O O . GLN A 1 74 ? 49.055 1.837 -40.048 1.00 96.00 74 GLN A O 1
ATOM 613 N N . LEU A 1 75 ? 49.159 3.015 -41.960 1.00 95.25 75 LEU A N 1
ATOM 614 C CA . LEU A 1 75 ? 48.926 4.321 -41.337 1.00 95.25 75 LEU A CA 1
ATOM 615 C C . LEU A 1 75 ? 47.566 4.394 -40.630 1.00 95.25 75 LEU A C 1
ATOM 617 O O . LEU A 1 75 ? 47.466 4.957 -39.542 1.00 95.25 75 LEU A O 1
ATOM 621 N N . GLU A 1 76 ? 46.525 3.808 -41.221 1.00 93.31 76 GLU A N 1
ATOM 622 C CA . GLU A 1 76 ? 45.196 3.737 -40.607 1.00 93.31 76 GLU A CA 1
ATOM 623 C C . GLU A 1 76 ? 45.202 2.865 -39.342 1.00 93.31 76 GLU A C 1
ATOM 625 O O . GLU A 1 76 ? 44.676 3.269 -38.305 1.00 93.31 76 GLU A O 1
ATOM 630 N N . LEU A 1 77 ? 45.863 1.704 -39.382 1.00 92.00 77 LEU A N 1
ATOM 631 C CA . LEU A 1 77 ? 46.032 0.845 -38.208 1.00 92.00 77 LEU A CA 1
ATOM 632 C C . LEU A 1 77 ? 46.815 1.538 -37.092 1.00 92.00 77 LEU A C 1
ATOM 634 O O . LEU A 1 77 ? 46.423 1.447 -35.928 1.00 92.00 77 LEU A O 1
ATOM 638 N N . ASP A 1 78 ? 47.896 2.234 -37.432 1.00 92.00 78 ASP A N 1
ATOM 639 C CA . ASP A 1 78 ? 48.702 2.967 -36.458 1.00 92.00 78 ASP A CA 1
ATOM 640 C C . ASP A 1 78 ? 47.910 4.143 -35.866 1.00 92.00 78 ASP A C 1
ATOM 642 O O . ASP A 1 78 ? 47.938 4.350 -34.653 1.00 92.00 78 ASP A O 1
ATOM 646 N N . SER A 1 79 ? 47.105 4.840 -36.677 1.00 88.50 79 SER A N 1
ATOM 647 C CA . SER A 1 79 ? 46.168 5.867 -36.205 1.00 88.50 79 SER A CA 1
ATOM 648 C C . SER A 1 79 ? 45.150 5.297 -35.213 1.00 88.50 79 SER A C 1
ATOM 650 O O . SER A 1 79 ? 44.985 5.837 -34.117 1.00 88.50 79 SER A O 1
ATOM 652 N N . LEU A 1 80 ? 44.521 4.165 -35.539 1.00 86.12 80 LEU A N 1
ATOM 653 C CA . LEU A 1 80 ? 43.558 3.500 -34.661 1.00 86.12 80 LEU A CA 1
ATOM 654 C C . LEU A 1 80 ? 44.194 3.009 -33.356 1.00 86.12 80 LEU A C 1
ATOM 656 O O . LEU A 1 80 ? 43.566 3.117 -32.305 1.00 86.12 80 LEU A O 1
ATOM 660 N N . ARG A 1 81 ? 45.433 2.507 -33.408 1.00 84.69 81 ARG A N 1
ATOM 661 C CA . ARG A 1 81 ? 46.194 2.080 -32.222 1.00 84.69 81 ARG A CA 1
ATOM 662 C C . ARG A 1 81 ? 46.683 3.245 -31.368 1.00 84.69 81 ARG A C 1
ATOM 664 O O . ARG A 1 81 ? 46.831 3.081 -30.165 1.00 84.69 81 ARG A O 1
ATOM 671 N N . SER A 1 82 ? 46.937 4.401 -31.977 1.00 78.88 82 SER A N 1
ATOM 672 C CA . SER A 1 82 ? 47.355 5.619 -31.276 1.00 78.88 82 SER A CA 1
ATOM 673 C C . SER A 1 82 ? 46.213 6.343 -30.557 1.00 78.88 82 SER A C 1
ATOM 675 O O . SER A 1 82 ? 46.466 7.329 -29.863 1.00 78.88 82 SER A O 1
ATOM 677 N N . LYS A 1 83 ? 44.962 5.870 -30.698 1.00 77.44 83 LYS A N 1
ATOM 678 C CA . LYS A 1 83 ? 43.838 6.396 -29.919 1.00 77.44 83 LYS A CA 1
ATOM 679 C C . LYS A 1 83 ? 44.151 6.218 -28.428 1.00 77.44 83 LYS A C 1
ATOM 681 O O . LYS A 1 83 ? 44.446 5.099 -28.012 1.00 77.44 83 LYS A O 1
ATOM 686 N N . PRO A 1 84 ? 44.130 7.300 -27.631 1.00 70.06 84 PRO A N 1
ATOM 687 C CA . PRO A 1 84 ? 44.457 7.208 -26.219 1.00 70.06 84 PRO A CA 1
ATOM 688 C C . PRO A 1 84 ? 43.424 6.342 -25.495 1.00 70.06 84 PRO A C 1
ATOM 690 O O . PRO A 1 84 ? 42.231 6.413 -25.793 1.00 70.06 84 PRO A O 1
ATOM 693 N N . ASP A 1 85 ? 43.897 5.556 -24.526 1.00 68.69 85 ASP A N 1
ATOM 694 C CA . ASP A 1 85 ? 43.033 4.887 -23.555 1.00 68.69 85 ASP A CA 1
ATOM 695 C C . ASP A 1 85 ? 42.109 5.898 -22.867 1.00 68.69 85 ASP A C 1
ATOM 697 O O . ASP A 1 85 ? 42.431 7.091 -22.783 1.00 68.69 85 ASP A O 1
ATOM 701 N N . ALA A 1 86 ? 40.978 5.389 -22.362 1.00 72.12 86 ALA A N 1
ATOM 702 C CA . ALA A 1 86 ? 39.905 6.168 -21.753 1.00 72.12 86 ALA A CA 1
ATOM 703 C C . ALA A 1 86 ? 40.447 7.364 -20.956 1.00 72.12 86 ALA A C 1
ATOM 705 O O . ALA A 1 86 ? 41.255 7.220 -20.027 1.00 72.12 86 ALA A O 1
ATOM 706 N N . THR A 1 87 ? 40.022 8.566 -21.336 1.00 82.94 87 THR A N 1
ATOM 707 C CA . THR A 1 87 ? 40.525 9.795 -20.726 1.00 82.94 87 THR A CA 1
ATOM 708 C C . THR A 1 87 ? 40.252 9.786 -19.222 1.00 82.94 87 THR A C 1
ATOM 710 O O . THR A 1 87 ? 39.280 9.210 -18.731 1.00 82.94 87 THR A O 1
ATOM 713 N N . LYS A 1 88 ? 41.087 10.488 -18.441 1.00 85.88 88 LYS A N 1
ATOM 714 C CA . LYS A 1 88 ? 40.887 10.625 -16.981 1.00 85.88 88 LYS A CA 1
ATOM 715 C C . LYS A 1 88 ? 39.463 11.074 -16.620 1.00 85.88 88 LYS A C 1
ATOM 717 O O . LYS A 1 88 ? 38.982 10.748 -15.538 1.00 85.88 88 LYS A O 1
ATOM 722 N N . GLN A 1 89 ? 38.807 11.821 -17.509 1.00 87.94 89 GLN A N 1
ATOM 723 C CA . GLN A 1 89 ? 37.421 12.246 -17.360 1.00 87.94 89 GLN A CA 1
ATOM 724 C C . GLN A 1 89 ? 36.424 11.090 -17.519 1.00 87.94 89 GLN A C 1
ATOM 726 O O . GLN A 1 89 ? 35.542 10.948 -16.677 1.00 87.94 89 GLN A O 1
ATOM 731 N N . GLU A 1 90 ? 36.591 10.235 -18.525 1.00 88.44 90 GLU A N 1
ATOM 732 C CA . GLU A 1 90 ? 35.760 9.040 -18.732 1.00 88.44 90 GLU A CA 1
ATOM 733 C C . GLU A 1 90 ? 35.903 8.062 -17.560 1.00 88.44 90 GLU A C 1
ATOM 735 O O . GLU A 1 90 ? 34.910 7.562 -17.037 1.00 88.44 90 GLU A O 1
ATOM 740 N N . MET A 1 91 ? 37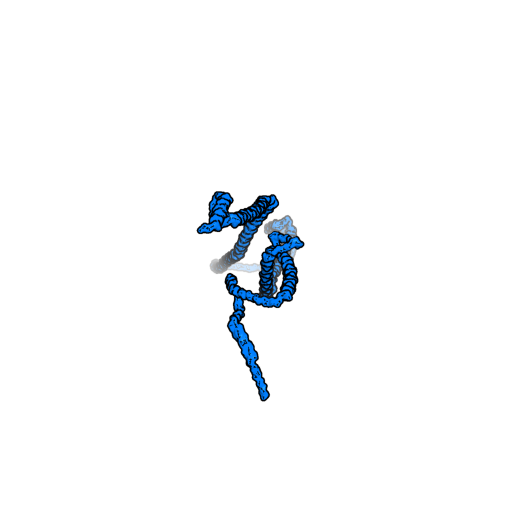.120 7.875 -17.041 1.00 88.38 91 MET A N 1
ATOM 741 C CA . MET A 1 91 ? 37.346 7.054 -15.844 1.00 88.38 91 MET A CA 1
ATOM 742 C C . MET A 1 91 ? 36.638 7.618 -14.600 1.00 88.38 91 MET A C 1
ATOM 744 O O . MET A 1 91 ? 36.064 6.859 -13.816 1.00 88.38 91 MET A O 1
ATOM 748 N N . ARG A 1 92 ? 36.620 8.950 -14.428 1.00 93.56 92 ARG A N 1
ATOM 749 C CA . ARG A 1 92 ? 35.844 9.609 -13.359 1.00 93.56 92 ARG A CA 1
ATOM 750 C C . ARG A 1 92 ? 34.343 9.411 -13.552 1.00 93.56 92 ARG A C 1
ATOM 752 O O . ARG A 1 92 ? 33.650 9.120 -12.582 1.00 93.56 92 ARG A O 1
ATOM 759 N N . GLN A 1 93 ? 33.843 9.537 -14.780 1.00 93.94 93 GLN A N 1
ATOM 760 C CA . GLN A 1 93 ? 32.432 9.304 -15.093 1.00 93.94 93 GLN A CA 1
ATOM 761 C C . GLN A 1 93 ? 32.025 7.857 -14.796 1.00 93.94 93 GLN A C 1
ATOM 763 O O . GLN A 1 93 ? 31.019 7.646 -14.127 1.00 93.94 93 GLN A O 1
ATOM 768 N N . LEU A 1 94 ? 32.837 6.868 -15.181 1.00 94.81 94 LEU A N 1
ATOM 769 C CA . LEU A 1 94 ? 32.596 5.456 -14.862 1.00 94.81 94 LEU A CA 1
ATOM 770 C C . LEU A 1 94 ? 32.559 5.195 -13.351 1.00 94.81 94 LEU A C 1
ATOM 772 O O . LEU A 1 94 ? 31.733 4.417 -12.873 1.00 94.81 94 LEU A O 1
ATOM 776 N N . GLN A 1 95 ? 33.418 5.859 -12.574 1.00 96.31 95 GLN A N 1
ATOM 777 C CA . GLN A 1 95 ? 33.391 5.750 -11.115 1.00 96.31 95 GLN A CA 1
ATOM 778 C C . GLN A 1 95 ? 32.115 6.358 -10.515 1.00 96.31 95 GLN A C 1
ATOM 780 O O . GLN A 1 95 ? 31.521 5.762 -9.615 1.00 96.31 95 GLN A O 1
ATOM 785 N N . ILE A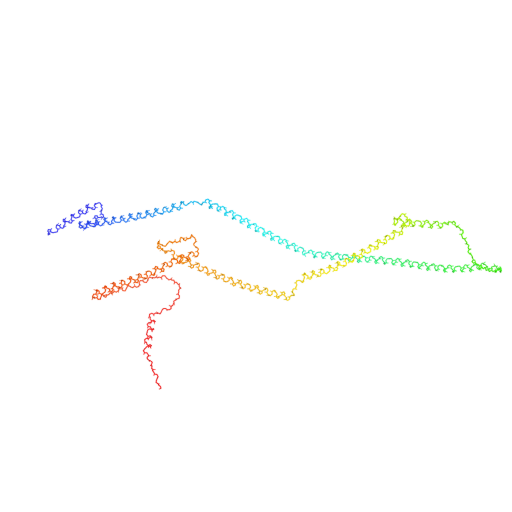 1 96 ? 31.672 7.510 -11.030 1.00 97.38 96 ILE A N 1
ATOM 786 C CA . ILE A 1 96 ? 30.416 8.151 -10.617 1.00 97.38 96 ILE A CA 1
ATOM 787 C C . ILE A 1 96 ? 29.224 7.252 -10.953 1.00 97.38 96 ILE A C 1
ATOM 789 O O . ILE A 1 96 ? 28.379 7.038 -10.088 1.00 97.38 96 ILE A O 1
ATOM 793 N N . ILE A 1 97 ? 29.180 6.682 -12.161 1.00 96.88 97 ILE A N 1
ATOM 794 C CA . ILE A 1 97 ? 28.123 5.753 -12.589 1.00 96.88 97 ILE A CA 1
ATOM 795 C C . ILE A 1 97 ? 28.040 4.572 -11.620 1.00 96.88 97 ILE A C 1
ATOM 797 O O . ILE A 1 97 ? 26.983 4.349 -11.035 1.00 96.88 97 ILE A O 1
ATOM 801 N N . ARG A 1 98 ? 29.166 3.909 -11.325 1.00 97.62 98 ARG A N 1
ATOM 802 C CA . ARG A 1 98 ? 29.204 2.802 -10.350 1.00 97.62 98 ARG A CA 1
ATOM 803 C C . ARG A 1 98 ? 28.704 3.210 -8.966 1.00 97.62 98 ARG A C 1
ATOM 805 O O . ARG A 1 98 ? 28.057 2.431 -8.270 1.00 97.62 98 ARG A O 1
ATOM 812 N N . GLN A 1 99 ? 29.029 4.421 -8.518 1.00 98.25 99 GLN A N 1
ATOM 813 C CA . GLN A 1 99 ? 28.578 4.902 -7.216 1.00 98.25 99 GLN A CA 1
ATOM 814 C C . GLN A 1 99 ? 27.073 5.195 -7.201 1.00 98.25 99 GLN A C 1
ATOM 816 O O . GLN A 1 99 ? 26.406 4.897 -6.209 1.00 98.25 99 GLN A O 1
ATOM 821 N N . LEU A 1 100 ? 26.535 5.738 -8.294 1.00 98.06 100 LEU A N 1
ATOM 822 C CA . LEU A 1 100 ? 25.102 5.961 -8.463 1.00 98.06 100 LEU A CA 1
ATOM 823 C C . LEU A 1 100 ? 24.335 4.639 -8.530 1.00 98.06 100 LEU A C 1
ATOM 825 O O . LEU A 1 100 ? 23.351 4.496 -7.813 1.00 98.06 100 LEU A O 1
ATOM 829 N N . GLU A 1 101 ? 24.820 3.658 -9.290 1.00 97.62 101 GLU A N 1
ATOM 830 C CA . GLU A 1 101 ? 24.244 2.308 -9.360 1.00 97.62 101 GLU A CA 1
ATOM 831 C C . GLU A 1 101 ? 24.162 1.666 -7.968 1.00 97.62 101 GLU A C 1
ATOM 833 O O . GLU A 1 101 ? 23.083 1.270 -7.527 1.00 97.62 101 GLU A O 1
ATOM 838 N N . ASN A 1 102 ? 25.263 1.689 -7.208 1.00 98.44 102 ASN A N 1
ATOM 839 C CA . ASN A 1 102 ? 25.292 1.178 -5.834 1.00 98.44 102 ASN A CA 1
ATOM 840 C C . ASN A 1 102 ? 24.314 1.908 -4.899 1.00 98.44 102 ASN A C 1
ATOM 842 O O . ASN A 1 102 ? 23.729 1.306 -3.996 1.00 98.44 102 ASN A O 1
ATOM 846 N N . ASN A 1 103 ? 24.155 3.223 -5.065 1.00 98.62 103 ASN A N 1
ATOM 847 C CA . ASN A 1 103 ? 23.220 4.007 -4.259 1.00 98.62 103 ASN A CA 1
ATOM 848 C C . ASN A 1 103 ? 21.761 3.700 -4.622 1.00 98.62 103 ASN A C 1
ATOM 850 O O . ASN A 1 103 ? 20.916 3.620 -3.724 1.00 98.62 103 ASN A O 1
ATOM 854 N N . ILE A 1 104 ? 21.468 3.500 -5.909 1.00 98.12 104 ILE A N 1
ATOM 855 C CA . ILE A 1 104 ? 20.147 3.094 -6.399 1.00 98.12 104 ILE A CA 1
ATOM 856 C C . ILE A 1 104 ? 19.796 1.716 -5.842 1.00 98.12 104 ILE A C 1
ATOM 858 O O . ILE A 1 104 ? 18.731 1.559 -5.248 1.00 98.12 104 ILE A O 1
ATOM 862 N N . GLU A 1 105 ? 20.707 0.747 -5.935 1.00 98.44 105 GLU A N 1
ATOM 863 C CA . GLU A 1 105 ? 20.479 -0.608 -5.432 1.00 98.44 105 GLU A CA 1
ATOM 864 C C . GLU A 1 105 ? 20.239 -0.620 -3.914 1.00 98.44 105 GLU A C 1
ATOM 866 O O . GLU A 1 105 ? 19.240 -1.168 -3.443 1.00 98.44 105 GLU A O 1
ATOM 871 N N . LYS A 1 106 ? 21.060 0.099 -3.133 1.00 98.69 106 LYS A N 1
ATOM 872 C CA . LYS A 1 106 ? 20.831 0.278 -1.685 1.00 98.69 106 LYS A CA 1
ATOM 873 C C . LYS A 1 106 ? 19.468 0.894 -1.377 1.00 98.69 106 LYS A C 1
ATOM 875 O O . LYS A 1 106 ? 18.836 0.526 -0.386 1.00 98.69 106 LYS A O 1
ATOM 880 N N . THR A 1 107 ? 19.022 1.846 -2.190 1.00 98.31 107 THR A N 1
ATOM 881 C CA . THR A 1 107 ? 17.723 2.503 -2.006 1.00 98.31 107 THR A CA 1
ATOM 882 C C . THR A 1 107 ? 16.577 1.554 -2.342 1.00 98.31 107 THR A C 1
ATOM 884 O O . THR A 1 107 ? 15.621 1.478 -1.576 1.00 98.31 107 THR A O 1
ATOM 887 N N . MET A 1 108 ? 16.693 0.758 -3.407 1.00 98.38 108 MET A N 1
ATOM 888 C CA . MET A 1 108 ? 15.713 -0.277 -3.755 1.00 98.38 108 MET A CA 1
ATOM 889 C C . MET A 1 108 ? 15.577 -1.340 -2.662 1.00 98.38 108 MET A C 1
ATOM 891 O O . MET A 1 108 ? 14.458 -1.690 -2.280 1.00 98.38 108 MET A O 1
ATOM 895 N N . VAL A 1 109 ? 16.697 -1.797 -2.090 1.00 98.31 109 VAL A N 1
ATOM 896 C CA . VAL A 1 109 ? 16.678 -2.722 -0.947 1.00 98.31 109 VAL A CA 1
ATOM 897 C C . VAL A 1 109 ? 15.954 -2.090 0.244 1.00 98.31 109 VAL A C 1
ATOM 899 O O . VAL A 1 109 ? 15.088 -2.733 0.829 1.00 98.31 109 VAL A O 1
ATOM 902 N N . LYS A 1 110 ? 16.233 -0.818 0.573 1.00 98.62 110 LYS A N 1
ATOM 903 C CA . LYS A 1 110 ? 15.532 -0.093 1.653 1.00 98.62 110 LYS A CA 1
ATOM 904 C C . LYS A 1 110 ? 14.032 0.066 1.400 1.00 98.62 110 LYS A C 1
ATOM 906 O O . LYS A 1 110 ? 13.247 -0.045 2.336 1.00 98.62 110 LYS A O 1
ATOM 911 N N . ILE A 1 111 ? 13.629 0.342 0.161 1.00 98.19 111 ILE A N 1
ATOM 912 C CA . ILE A 1 111 ? 12.211 0.444 -0.208 1.00 98.19 111 ILE A CA 1
ATOM 913 C C . ILE A 1 111 ? 11.531 -0.908 0.000 1.00 98.19 111 ILE A C 1
ATOM 915 O O . ILE A 1 111 ? 10.506 -0.971 0.672 1.00 98.19 111 ILE A O 1
ATOM 919 N N . THR A 1 112 ? 12.137 -1.985 -0.499 1.00 98.38 112 THR A N 1
ATOM 920 C CA . THR A 1 112 ? 11.584 -3.342 -0.390 1.00 98.38 112 THR A CA 1
ATOM 921 C C . THR A 1 112 ? 11.465 -3.782 1.071 1.00 98.38 112 THR A C 1
ATOM 923 O O . THR A 1 112 ? 10.429 -4.295 1.488 1.00 98.38 112 THR A O 1
ATOM 926 N N . THR A 1 113 ? 12.491 -3.540 1.896 1.00 98.44 113 THR A N 1
ATOM 927 C CA . THR A 1 113 ? 12.430 -3.877 3.327 1.00 98.44 113 THR A CA 1
ATOM 928 C C . THR A 1 113 ? 11.398 -3.035 4.070 1.00 98.44 113 THR A C 1
ATOM 930 O O . THR A 1 113 ? 10.657 -3.578 4.884 1.00 98.44 113 THR A O 1
ATOM 933 N N . SER A 1 114 ? 11.288 -1.741 3.760 1.00 98.50 114 SER A N 1
ATOM 934 C CA . SER A 1 114 ? 10.257 -0.861 4.324 1.00 98.50 114 SER A CA 1
ATOM 935 C C . SER A 1 114 ? 8.842 -1.316 3.950 1.00 98.50 114 SER A C 1
ATOM 937 O O . SER A 1 114 ? 7.966 -1.371 4.809 1.00 98.50 114 SER A O 1
ATOM 939 N N . GLN A 1 115 ? 8.622 -1.719 2.695 1.00 98.38 115 GLN A N 1
ATOM 940 C CA . GLN A 1 115 ? 7.347 -2.279 2.237 1.00 98.38 115 GLN A CA 1
ATOM 941 C C . GLN A 1 115 ? 6.996 -3.571 2.982 1.00 98.38 115 GLN A C 1
ATOM 943 O O . GLN A 1 115 ? 5.872 -3.710 3.457 1.00 98.38 115 GLN A O 1
ATOM 948 N N . ASN A 1 116 ? 7.961 -4.477 3.163 1.00 98.25 116 ASN A N 1
ATOM 949 C CA . ASN A 1 116 ? 7.751 -5.706 3.931 1.00 98.25 116 ASN A CA 1
ATOM 950 C C . ASN A 1 116 ? 7.400 -5.413 5.397 1.00 98.25 116 ASN A C 1
ATOM 952 O O . ASN A 1 116 ? 6.477 -6.013 5.942 1.00 98.25 116 ASN A O 1
ATOM 956 N N . ILE A 1 117 ? 8.099 -4.461 6.025 1.00 98.44 117 ILE A N 1
ATOM 957 C CA . ILE A 1 117 ? 7.803 -4.010 7.392 1.00 98.44 117 ILE A CA 1
ATOM 958 C C . ILE A 1 117 ? 6.395 -3.403 7.464 1.00 98.44 117 ILE A C 1
ATOM 960 O O . ILE A 1 117 ? 5.643 -3.699 8.390 1.00 98.44 117 ILE A O 1
ATOM 964 N N . HIS A 1 118 ? 6.015 -2.581 6.486 1.00 98.25 118 HIS A N 1
ATOM 965 C CA . HIS A 1 118 ? 4.691 -1.973 6.423 1.00 98.25 118 HIS A CA 1
ATOM 966 C C . HIS A 1 118 ? 3.577 -3.022 6.335 1.00 98.25 118 HIS A C 1
ATOM 968 O O . HIS A 1 118 ? 2.612 -2.937 7.092 1.00 98.25 118 HIS A O 1
ATOM 974 N N . LEU A 1 119 ? 3.729 -4.031 5.472 1.00 98.50 119 LEU A N 1
ATOM 975 C CA . LEU A 1 119 ? 2.776 -5.139 5.361 1.00 98.50 119 LEU A CA 1
ATOM 976 C C . LEU A 1 119 ? 2.647 -5.905 6.685 1.00 98.50 119 LEU A C 1
ATOM 978 O O . LEU A 1 119 ? 1.536 -6.118 7.156 1.00 98.50 119 LEU A O 1
ATOM 982 N N . LEU A 1 120 ? 3.768 -6.203 7.348 1.00 98.50 120 LEU A N 1
ATOM 983 C CA . LEU A 1 120 ? 3.781 -6.818 8.682 1.00 98.50 120 LEU A CA 1
ATOM 984 C C . LEU A 1 120 ? 3.003 -5.998 9.722 1.00 98.50 120 LEU A C 1
ATOM 986 O O . LEU A 1 120 ? 2.249 -6.558 10.518 1.00 98.50 120 LEU A O 1
ATOM 990 N N . TYR A 1 121 ? 3.159 -4.671 9.721 1.00 98.56 121 TYR A N 1
ATOM 991 C CA . TYR A 1 121 ? 2.400 -3.801 10.621 1.00 98.56 121 TYR A CA 1
ATOM 992 C C . TYR A 1 121 ? 0.907 -3.758 10.286 1.00 98.56 121 TYR A C 1
ATOM 994 O O . TYR A 1 121 ? 0.090 -3.677 11.205 1.00 98.56 121 TYR A O 1
ATOM 1002 N N . LEU A 1 122 ? 0.534 -3.823 9.005 1.00 98.50 122 LEU A N 1
ATOM 1003 C CA . LEU A 1 122 ? -0.868 -3.916 8.597 1.00 98.50 122 LEU A CA 1
ATOM 1004 C C . LEU A 1 122 ? -1.499 -5.237 9.050 1.00 98.50 122 LEU A C 1
ATOM 1006 O O . LEU A 1 122 ? -2.591 -5.212 9.618 1.00 98.50 122 LEU A O 1
ATOM 1010 N N . ASP A 1 123 ? -0.797 -6.356 8.878 1.00 98.38 123 ASP A N 1
ATOM 1011 C CA . ASP A 1 123 ? -1.257 -7.675 9.321 1.00 98.38 123 ASP A CA 1
ATOM 1012 C C . ASP A 1 123 ? -1.415 -7.726 10.848 1.00 98.38 123 ASP A C 1
ATOM 1014 O O . ASP A 1 123 ? -2.426 -8.211 11.365 1.00 98.38 123 ASP A O 1
ATOM 1018 N N . LEU A 1 124 ? -0.456 -7.157 11.590 1.00 98.38 124 LEU A N 1
ATOM 1019 C CA . LEU A 1 124 ? -0.544 -7.043 13.046 1.00 98.38 124 LEU A CA 1
ATOM 1020 C C . LEU A 1 124 ? -1.735 -6.177 13.474 1.00 98.38 124 LEU A C 1
ATOM 1022 O O . LEU A 1 124 ? -2.446 -6.526 14.417 1.00 98.38 124 LEU A O 1
ATOM 1026 N N . LEU A 1 125 ? -1.972 -5.057 12.790 1.00 98.31 125 LEU A N 1
ATOM 1027 C CA . LEU A 1 125 ? -3.108 -4.186 13.074 1.00 98.31 125 LEU A CA 1
ATOM 1028 C C . LEU A 1 125 ? -4.441 -4.900 12.820 1.00 98.31 125 LEU A C 1
ATOM 1030 O O . LEU A 1 125 ? -5.363 -4.760 13.623 1.00 98.31 125 LEU A O 1
ATOM 1034 N N . ASP A 1 126 ? -4.558 -5.655 11.727 1.00 98.44 126 ASP A N 1
ATOM 1035 C CA . ASP A 1 126 ? -5.755 -6.444 11.426 1.00 98.44 126 ASP A CA 1
ATOM 1036 C C . ASP A 1 126 ? -5.999 -7.525 12.488 1.00 98.44 126 ASP A C 1
ATOM 1038 O O . ASP A 1 126 ? -7.112 -7.657 13.004 1.00 98.44 126 ASP A O 1
ATOM 1042 N N . TYR A 1 127 ? -4.943 -8.230 12.902 1.00 98.19 127 TYR A N 1
ATOM 1043 C CA . TYR A 1 127 ? -5.014 -9.188 14.002 1.00 98.19 127 TYR A CA 1
ATOM 1044 C C . TYR A 1 127 ? -5.487 -8.530 15.306 1.00 98.19 127 TYR A C 1
ATOM 1046 O O . TYR A 1 127 ? -6.427 -9.012 15.939 1.00 98.19 127 TYR A O 1
ATOM 1054 N N . LEU A 1 128 ? -4.896 -7.395 15.689 1.00 98.19 128 LEU A N 1
ATOM 1055 C CA . LEU A 1 128 ? -5.289 -6.670 16.899 1.00 98.19 128 LEU A CA 1
ATOM 1056 C C . LEU A 1 128 ? -6.736 -6.176 16.830 1.00 98.19 128 LEU A C 1
ATOM 1058 O O . LEU A 1 128 ? -7.445 -6.250 17.829 1.00 98.19 128 LEU A O 1
ATOM 1062 N N . LYS A 1 129 ? -7.208 -5.726 15.662 1.00 97.94 129 LYS A N 1
ATOM 1063 C CA . LYS A 1 129 ? -8.617 -5.359 15.458 1.00 97.94 129 LYS A CA 1
ATOM 1064 C C . LYS A 1 129 ? -9.552 -6.552 15.640 1.00 97.94 129 LYS A C 1
ATOM 1066 O O . LYS A 1 129 ? -10.599 -6.395 16.262 1.00 97.94 129 LYS A O 1
ATOM 1071 N N . LYS A 1 130 ? -9.179 -7.735 15.143 1.00 97.44 130 LYS A N 1
ATOM 1072 C CA . LYS A 1 130 ? -9.949 -8.975 15.343 1.00 97.44 130 LYS A CA 1
ATOM 1073 C C . LYS A 1 130 ? -10.015 -9.371 16.816 1.00 97.44 130 LYS A C 1
ATOM 1075 O O . LYS A 1 130 ? -11.096 -9.686 17.301 1.00 97.44 130 LYS A O 1
ATOM 1080 N N . VAL A 1 131 ? -8.892 -9.304 17.535 1.00 97.50 131 VAL A N 1
ATOM 1081 C CA . VAL A 1 131 ? -8.860 -9.555 18.988 1.00 97.50 131 VAL A CA 1
ATOM 1082 C C . VAL A 1 131 ? -9.720 -8.531 19.728 1.00 97.50 131 VAL A C 1
ATOM 1084 O O . VAL A 1 131 ? -10.541 -8.905 20.562 1.00 97.50 131 VAL A O 1
ATOM 1087 N N . LEU A 1 132 ? -9.594 -7.247 19.377 1.00 97.38 132 LEU A N 1
ATOM 1088 C CA . LEU A 1 132 ? -10.374 -6.171 19.982 1.00 97.38 132 LEU A CA 1
ATOM 1089 C C . LEU A 1 132 ? -11.879 -6.359 19.770 1.00 97.38 132 LEU A C 1
ATOM 1091 O O . LEU A 1 132 ? -12.651 -6.124 20.692 1.00 97.38 132 LEU A O 1
ATOM 1095 N N . ALA A 1 133 ? -12.290 -6.824 18.590 1.00 96.56 133 ALA A N 1
ATOM 1096 C CA . ALA A 1 133 ? -13.686 -7.133 18.293 1.00 96.56 133 ALA A CA 1
ATOM 1097 C C . ALA A 1 133 ? -14.247 -8.290 19.142 1.00 96.56 133 ALA A C 1
ATOM 1099 O O . ALA A 1 133 ? -15.460 -8.368 19.314 1.00 96.56 133 ALA A O 1
ATOM 1100 N N . GLY A 1 134 ? -13.393 -9.164 19.687 1.00 96.44 134 GLY A N 1
ATOM 1101 C CA . GLY A 1 134 ? -13.801 -10.251 20.581 1.00 96.44 134 GLY A CA 1
ATOM 1102 C C . GLY A 1 134 ? -14.050 -9.819 22.031 1.00 96.44 134 GLY A C 1
ATOM 1103 O O . GLY A 1 134 ? -14.884 -10.422 22.705 1.00 96.44 134 GLY A O 1
ATOM 1104 N N . TYR A 1 135 ? -13.378 -8.766 22.517 1.00 97.38 135 TYR A N 1
ATOM 1105 C CA . TYR A 1 135 ? -13.503 -8.329 23.915 1.00 97.38 135 TYR A CA 1
ATOM 1106 C C . TYR A 1 135 ? -14.925 -7.935 24.337 1.00 97.38 135 TYR A C 1
ATOM 1108 O O . TYR A 1 135 ? -15.316 -8.356 25.423 1.00 97.38 135 TYR A O 1
ATOM 1116 N N . PRO A 1 136 ? -15.722 -7.189 23.541 1.00 97.62 136 PRO A N 1
ATOM 1117 C CA . PRO A 1 136 ? -17.093 -6.853 23.919 1.00 97.62 136 PRO A CA 1
ATOM 1118 C C . PRO A 1 136 ? -17.946 -8.087 24.210 1.00 97.62 136 PRO A C 1
ATOM 1120 O O . PRO A 1 136 ? -18.628 -8.129 25.222 1.00 97.62 136 PRO A O 1
ATOM 1123 N N . THR A 1 137 ? -17.843 -9.134 23.386 1.00 96.50 137 THR A N 1
ATOM 1124 C CA . THR A 1 137 ? -18.600 -10.375 23.595 1.00 96.50 137 THR A CA 1
ATOM 1125 C C . THR A 1 137 ? -18.196 -11.087 24.881 1.00 96.50 137 THR A C 1
ATOM 1127 O O . THR A 1 137 ? -19.047 -11.637 25.573 1.00 96.50 137 THR A O 1
ATOM 1130 N N . GLU A 1 138 ? -16.905 -11.099 25.214 1.00 96.94 138 GLU A N 1
ATOM 1131 C CA . GLU A 1 138 ? -16.443 -11.698 26.469 1.00 96.94 138 GLU A CA 1
ATOM 1132 C C . GLU A 1 138 ? -16.865 -10.859 27.683 1.00 96.94 138 GLU A C 1
ATOM 1134 O O . GLU A 1 138 ? -17.277 -11.407 28.705 1.00 96.94 138 GLU A O 1
ATOM 1139 N N . LEU A 1 139 ? -16.841 -9.531 27.544 1.00 97.75 139 LEU A N 1
ATOM 1140 C CA . LEU A 1 139 ? -17.308 -8.604 28.568 1.00 97.75 139 LEU A CA 1
ATOM 1141 C C . LEU A 1 139 ? -18.815 -8.748 28.814 1.00 97.75 139 LEU A C 1
ATOM 1143 O O . LEU A 1 139 ? -19.228 -8.782 29.968 1.00 97.75 139 LEU A O 1
ATOM 1147 N N . ASP A 1 140 ? -19.618 -8.914 27.761 1.00 97.75 140 ASP A N 1
ATOM 1148 C CA . ASP A 1 140 ? -21.061 -9.149 27.870 1.00 97.75 140 ASP A CA 1
ATOM 1149 C C . ASP A 1 140 ? -21.360 -10.446 28.635 1.00 97.75 140 ASP A C 1
ATOM 1151 O O . ASP A 1 140 ? -22.246 -10.475 29.488 1.00 97.75 140 ASP A O 1
ATOM 1155 N N . LYS A 1 141 ? -20.597 -11.524 28.394 1.00 97.38 141 LYS A N 1
ATOM 1156 C CA . LYS A 1 141 ? -20.741 -12.777 29.161 1.00 97.38 141 LYS A CA 1
ATOM 1157 C C . LYS A 1 141 ? -20.444 -12.570 30.644 1.00 97.38 141 LYS A C 1
ATOM 1159 O O . LYS A 1 141 ? -21.205 -13.042 31.483 1.00 97.38 141 LYS A O 1
ATOM 1164 N N . LEU A 1 142 ? -19.351 -11.873 30.958 1.00 97.81 142 LEU A N 1
ATOM 1165 C CA . LEU A 1 142 ? -18.974 -11.542 32.334 1.00 97.81 142 LEU A CA 1
ATOM 1166 C C . LEU A 1 142 ? -20.036 -10.666 33.007 1.00 97.81 142 LEU A C 1
ATOM 1168 O O . LEU A 1 142 ? -20.411 -10.933 34.145 1.00 97.81 142 LEU A O 1
ATOM 1172 N N . GLN A 1 143 ? -20.557 -9.664 32.299 1.00 97.75 143 GLN A N 1
ATOM 1173 C CA . GLN A 1 143 ? -21.604 -8.784 32.806 1.00 97.75 143 GLN A CA 1
ATOM 1174 C C . GLN A 1 143 ? -22.894 -9.557 33.102 1.00 97.75 143 GLN A C 1
ATOM 1176 O O . GLN A 1 143 ? -23.474 -9.375 34.170 1.00 97.75 143 GLN A O 1
ATOM 1181 N N . ASN A 1 144 ? -23.318 -10.442 32.197 1.00 97.50 144 ASN A N 1
ATOM 1182 C CA . ASN A 1 144 ? -24.497 -11.281 32.410 1.00 97.50 144 ASN A CA 1
ATOM 1183 C C . ASN A 1 144 ? -24.315 -12.202 33.622 1.00 97.50 144 ASN A C 1
ATOM 1185 O O . ASN A 1 144 ? -25.199 -12.273 34.465 1.00 97.50 144 ASN A O 1
ATOM 1189 N N . LEU A 1 145 ? -23.136 -12.812 33.778 1.00 98.19 145 LEU A N 1
ATOM 1190 C CA . LEU A 1 145 ? -22.839 -13.658 34.934 1.00 98.19 145 LEU A CA 1
ATOM 1191 C C . LEU A 1 145 ? -22.905 -12.879 36.261 1.00 98.19 145 LEU A C 1
ATOM 1193 O O . LEU A 1 145 ? -23.399 -13.390 37.262 1.00 98.19 145 LEU A O 1
ATOM 1197 N N . VAL A 1 146 ? -22.427 -11.631 36.277 1.00 98.19 146 VAL A N 1
ATOM 1198 C CA . VAL A 1 146 ? -22.546 -10.754 37.454 1.00 98.19 146 VAL A CA 1
ATOM 1199 C C . VAL A 1 146 ? -24.010 -10.438 37.755 1.00 98.19 146 VAL A C 1
ATOM 1201 O O . VAL A 1 146 ? -24.407 -10.485 38.917 1.00 98.19 146 VAL A O 1
ATOM 1204 N N . VAL A 1 147 ? -24.816 -10.139 36.733 1.00 98.25 147 VAL A N 1
ATOM 1205 C CA . VAL A 1 147 ? -26.256 -9.887 36.896 1.00 98.25 147 VAL A CA 1
ATOM 1206 C C . VAL A 1 147 ? -26.960 -11.114 37.476 1.00 98.25 147 VAL A C 1
ATOM 1208 O O . VAL A 1 147 ? -27.722 -10.966 38.433 1.00 98.25 147 VAL A O 1
ATOM 1211 N N . ASP A 1 148 ? -26.651 -12.308 36.970 1.00 97.94 148 ASP A N 1
ATOM 1212 C CA . ASP A 1 148 ? -27.206 -13.567 37.466 1.00 97.94 148 ASP A CA 1
ATOM 1213 C C . ASP A 1 148 ? -26.867 -13.765 38.953 1.00 97.94 148 ASP A C 1
ATOM 1215 O O . ASP A 1 148 ? -27.771 -13.950 39.770 1.00 97.94 148 ASP A O 1
ATOM 1219 N N . TYR A 1 149 ? -25.598 -13.604 39.346 1.00 97.94 149 TYR A N 1
ATOM 1220 C CA . TYR A 1 149 ? -25.196 -13.708 40.755 1.00 97.94 149 TYR A CA 1
ATOM 1221 C C . TYR A 1 149 ? -25.834 -12.644 41.653 1.00 97.94 149 TYR A C 1
ATOM 1223 O O . TYR A 1 149 ? -26.206 -12.936 42.790 1.00 97.94 149 TYR A O 1
ATOM 1231 N N . CYS A 1 150 ? -25.978 -11.406 41.173 1.00 97.69 150 CYS A N 1
ATOM 1232 C CA . CYS A 1 150 ? -26.673 -10.362 41.922 1.00 97.69 150 CYS A CA 1
ATOM 1233 C C . CYS A 1 150 ? -28.155 -10.704 42.128 1.00 97.69 150 CYS A C 1
ATOM 1235 O O . CYS A 1 150 ? -28.684 -10.446 43.211 1.00 97.69 150 CYS A O 1
ATOM 1237 N N . SER A 1 151 ? -28.811 -11.292 41.122 1.00 97.38 151 SER A N 1
ATOM 1238 C CA . SER A 1 151 ? -30.206 -11.728 41.233 1.00 97.38 151 SER A CA 1
ATOM 1239 C C . SER A 1 151 ? -30.365 -12.866 42.244 1.00 97.38 151 SER A C 1
ATOM 1241 O O . SER A 1 151 ? -31.173 -12.746 43.162 1.00 97.38 151 SER A O 1
ATOM 1243 N N . GLU A 1 152 ? -29.507 -13.888 42.181 1.00 97.81 152 GLU A N 1
ATOM 1244 C CA . GLU A 1 152 ? -29.512 -15.017 43.118 1.00 97.81 152 GLU A CA 1
ATOM 1245 C C . GLU A 1 152 ? -29.270 -14.552 44.563 1.00 97.81 152 GLU A C 1
ATOM 1247 O O . GLU A 1 152 ? -29.956 -14.979 45.495 1.00 97.81 152 GLU A O 1
ATOM 1252 N N . LEU A 1 153 ? -28.337 -13.613 44.761 1.00 97.69 153 LEU A N 1
ATOM 1253 C CA . LEU A 1 153 ? -28.071 -13.033 46.076 1.00 97.69 153 LEU A CA 1
ATOM 1254 C C . LEU A 1 153 ? -29.269 -12.228 46.608 1.00 97.69 153 LEU A C 1
ATOM 1256 O O . LEU A 1 153 ? -29.568 -12.291 47.805 1.00 97.69 153 LEU A O 1
ATOM 1260 N N . SER A 1 154 ? -29.956 -11.474 45.743 1.00 97.88 154 SER A N 1
ATOM 1261 C CA . SER A 1 154 ? -31.172 -10.741 46.112 1.00 97.88 154 SER A CA 1
ATOM 1262 C C . SER A 1 154 ? -32.281 -11.702 46.532 1.00 97.88 154 SER A C 1
ATOM 1264 O O . SER A 1 154 ? -32.875 -11.511 47.594 1.00 97.88 154 SER A O 1
ATOM 1266 N N . ASP A 1 155 ? -32.506 -12.766 45.760 1.00 97.81 155 ASP A N 1
ATOM 1267 C CA . ASP A 1 155 ? -33.515 -13.787 46.058 1.00 97.81 155 ASP A CA 1
ATOM 1268 C C . ASP A 1 155 ? -33.232 -14.457 47.407 1.00 97.81 155 ASP A C 1
ATOM 1270 O O . ASP A 1 155 ? -34.109 -14.544 48.269 1.00 97.81 155 ASP A O 1
ATOM 1274 N N . MET A 1 156 ? -31.974 -14.832 47.657 1.00 97.38 156 MET A N 1
ATOM 1275 C CA . MET A 1 156 ? -31.545 -15.364 48.951 1.00 97.38 156 MET A CA 1
ATOM 1276 C C . MET A 1 156 ? -31.734 -14.373 50.107 1.00 97.38 156 MET A C 1
ATOM 1278 O O . MET A 1 156 ? -32.086 -14.775 51.220 1.00 97.38 156 MET A O 1
ATOM 1282 N N . THR A 1 157 ? -31.505 -13.081 49.869 1.00 97.38 157 THR A N 1
ATOM 1283 C CA . THR A 1 157 ? -31.694 -12.034 50.883 1.00 97.38 157 THR A CA 1
ATOM 1284 C C . THR A 1 157 ? -33.170 -11.885 51.246 1.00 97.38 157 THR A C 1
ATOM 1286 O O . THR A 1 157 ? -33.499 -11.817 52.432 1.00 97.38 157 THR A O 1
ATOM 1289 N N . VAL A 1 158 ? -34.063 -11.906 50.251 1.00 97.62 158 VAL A N 1
ATOM 1290 C CA . VAL A 1 158 ? -35.518 -11.900 50.467 1.00 97.62 158 VAL A CA 1
ATOM 1291 C C . VAL A 1 158 ? -35.948 -13.147 51.239 1.00 97.62 158 VAL A C 1
ATOM 1293 O O . VAL A 1 158 ? -36.613 -13.021 52.264 1.00 97.62 158 VAL A O 1
ATOM 1296 N N . MET A 1 159 ? -35.487 -14.338 50.838 1.00 97.56 159 MET A N 1
ATOM 1297 C CA . MET A 1 159 ? -35.783 -15.584 51.557 1.00 97.56 159 MET A CA 1
ATOM 1298 C C . MET A 1 159 ? -35.321 -15.548 53.021 1.00 97.56 159 MET A C 1
ATOM 1300 O O . MET A 1 159 ? -36.028 -16.026 53.910 1.00 97.56 159 MET A O 1
ATOM 1304 N N . SER A 1 160 ? -34.142 -14.981 53.291 1.00 97.00 160 SER A N 1
ATOM 1305 C CA . SER A 1 160 ? -33.623 -14.808 54.653 1.00 97.00 160 SER A CA 1
ATOM 1306 C C . SER A 1 160 ? -34.505 -13.863 55.475 1.00 97.00 160 SER A C 1
ATOM 1308 O O . SER A 1 160 ? -34.863 -14.176 56.613 1.00 97.00 160 SER A O 1
ATOM 1310 N N . GLN A 1 161 ? -34.917 -12.737 54.888 1.00 97.38 161 GLN A N 1
ATOM 1311 C CA . GLN A 1 161 ? -35.796 -11.772 55.543 1.00 97.38 161 GLN A CA 1
ATOM 1312 C C . GLN A 1 161 ? -37.178 -12.370 55.846 1.00 97.38 161 GLN A C 1
ATOM 1314 O O . GLN A 1 161 ? -37.690 -12.194 56.955 1.00 97.38 161 GLN A O 1
ATOM 1319 N N . ASP A 1 162 ? -37.746 -13.130 54.908 1.00 97.31 162 ASP A N 1
ATOM 1320 C CA . ASP A 1 162 ? -39.007 -13.850 55.097 1.00 97.31 162 ASP A CA 1
ATOM 1321 C C . ASP A 1 162 ? -38.889 -14.892 56.214 1.00 97.31 162 ASP A C 1
ATOM 1323 O O . ASP A 1 162 ? -39.756 -14.974 57.086 1.00 97.31 162 ASP A O 1
ATOM 1327 N N . ALA A 1 163 ? -37.789 -15.650 56.256 1.00 97.25 163 ALA A N 1
ATOM 1328 C CA . ALA A 1 163 ? -37.535 -16.617 57.322 1.00 97.25 163 ALA A CA 1
ATOM 1329 C C . ALA A 1 163 ? -37.442 -15.945 58.705 1.00 97.25 163 ALA A C 1
ATOM 1331 O O . ALA A 1 163 ? -37.987 -16.470 59.685 1.00 97.25 163 ALA A O 1
ATOM 1332 N N . ILE A 1 164 ? -36.801 -14.772 58.797 1.00 96.19 164 ILE A N 1
ATOM 1333 C CA . ILE A 1 164 ? -36.743 -13.968 60.029 1.00 96.19 164 ILE A CA 1
ATOM 1334 C C . ILE A 1 164 ? -38.149 -13.502 60.425 1.00 96.19 164 ILE A C 1
ATOM 1336 O O . ILE A 1 164 ? -38.553 -13.710 61.570 1.00 96.19 164 ILE A O 1
ATOM 1340 N N . MET A 1 165 ? -38.919 -12.946 59.485 1.00 97.06 165 MET A N 1
ATOM 1341 C CA . MET A 1 165 ? -40.292 -12.497 59.729 1.00 97.06 165 MET A CA 1
ATOM 1342 C C . MET A 1 165 ? -41.205 -13.626 60.213 1.00 97.06 165 MET A C 1
ATOM 1344 O O . MET A 1 165 ? -41.908 -13.457 61.209 1.00 97.06 165 MET A O 1
ATOM 1348 N N . ILE A 1 166 ? -41.177 -14.786 59.549 1.00 97.44 166 ILE A N 1
ATOM 1349 C CA . ILE A 1 166 ? -41.950 -15.967 59.957 1.00 97.44 166 ILE A CA 1
ATOM 1350 C C . ILE A 1 166 ? -41.551 -16.380 61.374 1.00 97.44 166 ILE A C 1
ATOM 1352 O O . ILE A 1 166 ? -42.413 -16.629 62.215 1.00 97.44 166 ILE A O 1
ATOM 1356 N N . THR A 1 167 ? -40.250 -16.415 61.665 1.00 96.94 167 THR A N 1
ATOM 1357 C CA . THR A 1 167 ? -39.746 -16.785 62.992 1.00 96.94 167 THR A CA 1
ATOM 1358 C C . THR A 1 167 ? -40.226 -15.815 64.074 1.00 96.94 167 THR A C 1
ATOM 1360 O O . THR A 1 167 ? -40.616 -16.247 65.163 1.00 96.94 167 THR A O 1
ATOM 1363 N N . ASP A 1 168 ? -40.220 -14.512 63.804 1.00 96.69 168 ASP A N 1
ATOM 1364 C CA . ASP A 1 168 ? -40.670 -13.501 64.759 1.00 96.69 168 ASP A CA 1
ATOM 1365 C C . ASP A 1 168 ? -42.191 -13.500 64.947 1.00 96.69 168 ASP A C 1
ATOM 1367 O O . ASP A 1 168 ? -42.660 -13.385 66.084 1.00 96.69 168 ASP A O 1
ATOM 1371 N N . GLU A 1 169 ? -42.961 -13.724 63.880 1.00 97.38 169 GLU A N 1
ATOM 1372 C CA . GLU A 1 169 ? -44.416 -13.880 63.959 1.00 97.38 169 GLU A CA 1
ATOM 1373 C C . GLU A 1 169 ? -44.793 -15.142 64.751 1.00 97.38 169 GLU A C 1
ATOM 1375 O O . GLU A 1 169 ? -45.643 -15.085 65.640 1.00 97.38 169 GLU A O 1
ATOM 1380 N N . VAL A 1 170 ? -44.093 -16.263 64.533 1.00 97.31 170 VAL A N 1
ATOM 1381 C CA . VAL A 1 170 ? -44.259 -17.487 65.336 1.00 97.31 170 VAL A CA 1
ATOM 1382 C C . VAL A 1 170 ? -43.947 -17.214 66.809 1.00 97.31 170 VAL A C 1
ATOM 1384 O O . VAL A 1 170 ? -44.777 -17.513 67.665 1.00 97.31 170 VAL A O 1
ATOM 1387 N N . LYS A 1 171 ? -42.809 -16.579 67.132 1.00 97.38 171 LYS A N 1
ATOM 1388 C CA . LYS A 1 171 ? -42.458 -16.222 68.523 1.00 97.38 171 LYS A CA 1
ATOM 1389 C C . LYS A 1 171 ? -43.514 -15.331 69.177 1.00 97.38 171 LYS A C 1
ATOM 1391 O O . LYS A 1 171 ? -43.812 -15.496 70.361 1.00 97.38 171 LYS A O 1
ATOM 1396 N N . LYS A 1 172 ? -44.051 -14.353 68.445 1.00 96.69 172 LYS A N 1
ATOM 1397 C CA . LYS A 1 172 ? -45.100 -13.451 68.932 1.00 96.69 172 LYS A CA 1
ATOM 1398 C C . LYS A 1 172 ? -46.397 -14.212 69.208 1.00 96.69 172 LYS A C 1
ATOM 1400 O O . LYS A 1 172 ? -46.958 -14.046 70.291 1.00 96.69 172 LYS A O 1
ATOM 1405 N N . ASN A 1 173 ? -46.819 -15.078 68.288 1.00 96.75 173 ASN A N 1
ATOM 1406 C CA . ASN A 1 173 ? -48.013 -15.905 68.448 1.00 96.75 173 ASN A CA 1
ATOM 1407 C C . ASN A 1 173 ? -47.880 -16.866 69.634 1.00 96.75 173 ASN A C 1
ATOM 1409 O O . ASN A 1 173 ? -48.773 -16.889 70.478 1.00 96.75 173 ASN A O 1
ATOM 1413 N N . THR A 1 174 ? -46.737 -17.543 69.804 1.00 96.00 174 THR A N 1
ATOM 1414 C CA . THR A 1 174 ? -46.488 -18.395 70.981 1.00 96.00 174 THR A CA 1
ATOM 1415 C C . THR A 1 174 ? -46.592 -17.607 72.289 1.00 96.00 174 THR A C 1
ATOM 1417 O O . THR A 1 174 ? -47.300 -18.029 73.199 1.00 96.00 174 THR A O 1
ATOM 1420 N N . ARG A 1 175 ? -45.973 -16.419 72.384 1.00 96.31 175 ARG A N 1
ATOM 1421 C CA . ARG A 1 175 ? -46.077 -15.562 73.586 1.00 96.31 175 ARG A CA 1
ATOM 1422 C C . ARG A 1 175 ? -47.515 -15.129 73.872 1.00 96.31 175 ARG A C 1
ATOM 1424 O O . ARG A 1 175 ? -47.924 -15.057 75.032 1.00 96.31 175 ARG A O 1
ATOM 1431 N N . GLN A 1 176 ? -48.283 -14.811 72.832 1.00 96.94 176 GLN A N 1
ATOM 1432 C CA . GLN A 1 176 ? -49.678 -14.409 72.979 1.00 96.94 176 GLN A CA 1
ATOM 1433 C C . GLN A 1 176 ? -50.554 -15.582 73.430 1.00 96.94 176 GLN A C 1
ATOM 1435 O O . GLN A 1 176 ? -51.342 -15.437 74.367 1.00 96.94 176 GLN A O 1
ATOM 1440 N N . GLU A 1 177 ? -50.387 -16.757 72.828 1.00 96.38 177 GLU A N 1
ATOM 1441 C CA . GLU A 1 177 ? -51.071 -17.981 73.240 1.00 96.38 177 GLU A CA 1
ATOM 1442 C C . GLU A 1 177 ? -50.732 -18.353 74.690 1.00 96.38 177 GLU A C 1
ATOM 1444 O O . GLU A 1 177 ? -51.649 -18.573 75.485 1.00 96.38 177 GLU A O 1
ATOM 1449 N N . GLU A 1 178 ? -49.456 -18.305 75.085 1.00 95.94 178 GLU A N 1
ATOM 1450 C CA . GLU A 1 178 ? -49.011 -18.507 76.471 1.00 95.94 178 GLU A CA 1
ATOM 1451 C C . GLU A 1 178 ? -49.681 -17.525 77.444 1.00 95.94 178 GLU A C 1
ATOM 1453 O O . GLU A 1 178 ? -50.216 -17.937 78.478 1.00 95.94 178 GLU A O 1
ATOM 1458 N N . ALA A 1 179 ? -49.721 -16.230 77.114 1.00 95.69 179 ALA A N 1
ATOM 1459 C CA . ALA A 1 179 ? -50.364 -15.218 77.949 1.00 95.69 179 ALA A CA 1
ATOM 1460 C C . ALA A 1 179 ? -51.873 -15.471 78.100 1.00 95.69 179 ALA A C 1
ATOM 1462 O O . ALA A 1 179 ? -52.409 -15.406 79.213 1.00 95.69 179 ALA A O 1
ATOM 1463 N N . THR A 1 180 ? -52.566 -15.816 77.007 1.00 96.25 180 THR A N 1
ATOM 1464 C CA . THR A 1 180 ? -53.995 -16.163 77.065 1.00 96.25 180 THR A CA 1
ATOM 1465 C C . THR A 1 180 ? -54.237 -17.439 77.866 1.00 96.25 180 THR A C 1
ATOM 1467 O O . THR A 1 180 ? -55.218 -17.519 78.609 1.00 96.25 180 THR A O 1
ATOM 1470 N N . PHE A 1 181 ? -53.339 -18.422 77.778 1.00 97.19 181 PHE A N 1
ATOM 1471 C CA . PHE A 1 181 ? -53.403 -19.648 78.562 1.00 97.19 181 PHE A CA 1
ATOM 1472 C C . PHE A 1 181 ? -53.222 -19.367 80.059 1.00 97.19 181 PHE A C 1
ATOM 1474 O O . PHE A 1 181 ? -54.037 -19.817 80.869 1.00 97.19 181 PHE A O 1
ATOM 1481 N N . ILE A 1 182 ? -52.222 -18.562 80.437 1.00 96.00 182 ILE A N 1
ATOM 1482 C CA . ILE A 1 182 ? -52.000 -18.137 81.828 1.00 96.00 182 ILE A CA 1
ATOM 1483 C C . ILE A 1 182 ? -53.215 -17.364 82.353 1.00 96.00 182 ILE A C 1
ATOM 1485 O O . ILE A 1 182 ? -53.668 -17.634 83.465 1.00 96.00 182 ILE A O 1
ATOM 1489 N N . ALA A 1 183 ? -53.782 -16.446 81.566 1.00 95.56 183 ALA A N 1
ATOM 1490 C CA . ALA A 1 183 ? -54.974 -15.690 81.952 1.00 95.56 183 ALA A CA 1
ATOM 1491 C C . ALA A 1 183 ? -56.192 -16.603 82.170 1.00 95.56 183 ALA A C 1
ATOM 1493 O O . ALA A 1 183 ? -56.857 -16.504 83.202 1.00 95.56 183 ALA A O 1
ATOM 1494 N N . LYS A 1 184 ? -56.447 -17.550 81.253 1.00 95.56 184 LYS A N 1
ATOM 1495 C CA . LYS A 1 184 ? -57.507 -18.565 81.400 1.00 95.56 184 LYS A CA 1
ATOM 1496 C C . LYS A 1 184 ? -57.293 -19.429 82.646 1.00 95.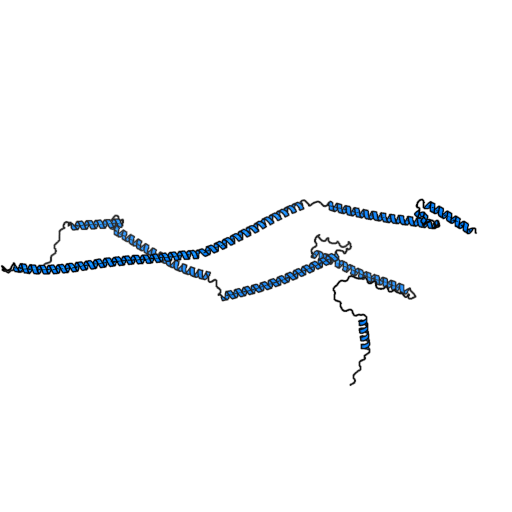56 184 LYS A C 1
ATOM 1498 O O . LYS A 1 184 ? -58.249 -19.700 83.373 1.00 95.56 184 LYS A O 1
ATOM 1503 N N . ARG A 1 185 ? -56.049 -19.839 82.919 1.00 95.69 185 ARG A N 1
ATOM 1504 C CA . ARG A 1 185 ? -55.690 -20.600 84.124 1.00 95.69 185 ARG A CA 1
ATOM 1505 C C . ARG A 1 185 ? -55.948 -19.791 85.396 1.00 95.69 185 ARG A C 1
ATOM 1507 O O . ARG A 1 185 ? -56.610 -20.311 86.289 1.00 95.69 185 ARG A O 1
ATOM 1514 N N . ARG A 1 186 ? -55.494 -18.532 85.461 1.00 95.75 186 ARG A N 1
ATOM 1515 C CA . ARG A 1 186 ? -55.744 -17.630 86.601 1.00 95.75 186 ARG A CA 1
ATOM 1516 C C . ARG A 1 186 ? -57.237 -17.430 86.836 1.00 95.75 186 ARG A C 1
ATOM 1518 O O . ARG A 1 186 ? -57.698 -17.662 87.942 1.00 95.75 186 ARG A O 1
ATOM 1525 N N . ALA A 1 187 ? -58.010 -17.136 85.791 1.00 95.75 187 ALA A N 1
ATOM 1526 C CA . ALA A 1 187 ? -59.461 -16.979 85.901 1.00 95.75 187 ALA A CA 1
ATOM 1527 C C . ALA A 1 187 ? -60.158 -18.249 86.432 1.00 95.75 187 ALA A C 1
ATOM 1529 O O . ALA A 1 187 ? -61.083 -18.169 87.244 1.00 95.75 187 ALA A O 1
ATOM 1530 N N . ARG A 1 188 ? -59.708 -19.439 86.005 1.00 95.81 188 ARG A N 1
ATOM 1531 C CA . ARG A 1 188 ? -60.203 -20.719 86.534 1.00 95.81 188 ARG A CA 1
ATOM 1532 C C . ARG A 1 188 ? -59.853 -20.895 88.013 1.00 95.81 188 ARG A C 1
ATOM 1534 O O . ARG A 1 188 ? -60.700 -21.346 88.781 1.00 95.81 188 ARG A O 1
ATOM 1541 N N . GLU A 1 189 ? -58.629 -20.560 88.402 1.00 95.12 189 GLU A N 1
ATOM 1542 C CA . GLU A 1 189 ? -58.146 -20.662 89.781 1.00 95.12 189 GLU A CA 1
ATOM 1543 C C . GLU A 1 189 ? -58.841 -19.658 90.711 1.00 95.12 189 GLU A C 1
ATOM 1545 O O . GLU A 1 189 ? -59.265 -20.027 91.804 1.00 95.12 189 GLU A O 1
ATOM 1550 N N . ASP A 1 190 ? -59.089 -18.435 90.242 1.00 95.38 190 ASP A N 1
ATOM 1551 C CA . ASP A 1 190 ? -59.882 -17.427 90.948 1.00 95.38 190 ASP A CA 1
ATOM 1552 C C . ASP A 1 190 ? -61.320 -17.900 91.160 1.00 95.38 190 ASP A C 1
ATOM 1554 O O . ASP A 1 190 ? -61.845 -17.803 92.270 1.00 95.38 190 ASP A O 1
ATOM 1558 N N . ARG A 1 191 ? -61.950 -18.483 90.130 1.00 95.25 191 ARG A N 1
ATOM 1559 C CA . ARG A 1 191 ? -63.293 -19.074 90.245 1.00 95.25 191 ARG A CA 1
ATOM 1560 C C . ARG A 1 191 ? -63.319 -20.225 91.256 1.00 95.25 191 ARG A C 1
ATOM 1562 O O . ARG A 1 191 ? -64.256 -20.314 92.049 1.00 95.25 191 ARG A O 1
ATOM 1569 N N . LEU A 1 192 ? -62.290 -21.074 91.268 1.00 94.31 192 LEU A N 1
ATOM 1570 C CA . LEU A 1 192 ? -62.147 -22.156 92.247 1.00 94.31 192 LEU A CA 1
ATOM 1571 C C . LEU A 1 192 ? -61.975 -21.601 93.671 1.00 94.31 192 LEU A C 1
ATOM 1573 O O . LEU A 1 192 ? -62.629 -22.067 94.600 1.00 94.31 192 LEU A O 1
ATOM 1577 N N . ASN A 1 193 ? -61.138 -20.579 93.847 1.00 93.75 193 ASN A N 1
ATOM 1578 C CA . ASN A 1 193 ? -60.927 -19.918 95.133 1.00 93.75 193 ASN A CA 1
ATOM 1579 C C . ASN A 1 193 ? -62.190 -19.205 95.631 1.00 93.75 193 ASN A C 1
ATOM 1581 O O . ASN A 1 193 ? -62.472 -19.233 96.827 1.00 93.75 193 ASN A O 1
ATOM 1585 N N . GLN A 1 194 ? -62.978 -18.596 94.741 1.00 93.19 194 GLN A N 1
ATOM 1586 C CA . GLN A 1 194 ? -64.286 -18.036 95.086 1.00 93.19 194 GLN A CA 1
ATOM 1587 C C . GLN A 1 194 ? -65.240 -19.124 95.597 1.00 93.19 194 GLN A C 1
ATOM 1589 O O . GLN A 1 194 ? -65.872 -18.927 96.634 1.00 93.19 194 GLN A O 1
ATOM 1594 N N . GLN A 1 195 ? -65.303 -20.284 94.931 1.00 90.94 195 GLN A N 1
ATOM 1595 C CA . GLN A 1 195 ? -66.101 -21.423 95.400 1.00 90.94 195 GLN A CA 1
ATOM 1596 C C . GLN A 1 195 ? -65.612 -21.958 96.753 1.00 90.94 195 GLN A C 1
ATOM 1598 O O . GLN A 1 195 ? -66.432 -22.148 97.647 1.00 90.94 195 GLN A O 1
ATOM 1603 N N . LYS A 1 196 ? -64.295 -22.121 96.950 1.00 91.31 196 LYS A N 1
ATOM 1604 C CA . LYS A 1 196 ? -63.716 -22.514 98.249 1.00 91.31 196 LYS A CA 1
ATOM 1605 C C . LYS A 1 196 ? -64.095 -21.540 99.363 1.00 91.31 196 LYS A C 1
ATOM 1607 O O . LYS A 1 196 ? -64.597 -21.970 100.388 1.00 91.31 196 LYS A O 1
ATOM 1612 N N . LYS A 1 197 ? -63.975 -20.227 99.133 1.00 91.50 197 LYS A N 1
ATOM 1613 C CA . LYS A 1 197 ? -64.390 -19.205 100.112 1.00 91.50 197 LYS A CA 1
ATOM 1614 C C . LYS A 1 197 ? -65.877 -19.286 100.466 1.00 91.50 197 LYS A C 1
ATOM 1616 O O . LYS A 1 197 ? -66.241 -18.978 101.596 1.00 91.50 197 LYS A O 1
ATOM 1621 N N . LEU A 1 198 ? -66.748 -19.636 99.516 1.00 88.69 198 LEU A N 1
ATOM 1622 C CA . LEU A 1 198 ? -68.170 -19.859 99.801 1.00 88.69 198 LEU A CA 1
ATOM 1623 C C . LEU A 1 198 ? -68.373 -21.105 100.672 1.00 88.69 198 LEU A C 1
ATOM 1625 O O . LEU A 1 198 ? -69.155 -21.041 101.614 1.00 88.69 198 LEU A O 1
ATOM 1629 N N . ILE A 1 199 ? -67.637 -22.186 100.408 1.00 85.06 199 ILE A N 1
ATOM 1630 C CA . ILE A 1 199 ? -67.638 -23.408 101.229 1.00 85.06 199 ILE A CA 1
ATOM 1631 C C . ILE A 1 199 ? -67.119 -23.116 102.645 1.00 85.06 199 ILE A C 1
ATOM 1633 O O . ILE A 1 199 ? -67.786 -23.444 103.620 1.00 85.06 199 ILE A O 1
ATOM 1637 N N . ASP A 1 200 ? -66.000 -22.405 102.780 1.00 83.75 200 ASP A N 1
ATOM 1638 C CA . ASP A 1 200 ? -65.450 -22.007 104.082 1.00 83.75 200 ASP A CA 1
ATOM 1639 C C . ASP A 1 200 ? -66.420 -21.096 104.856 1.00 83.75 200 ASP A C 1
ATOM 1641 O O . ASP A 1 200 ? -66.547 -21.197 106.076 1.00 83.75 200 ASP A O 1
ATOM 1645 N N . LYS A 1 201 ? -67.156 -20.213 104.162 1.00 82.69 201 LYS A N 1
ATOM 1646 C CA . LYS A 1 201 ? -68.239 -19.405 104.754 1.00 82.69 201 LYS A CA 1
ATOM 1647 C C . LYS A 1 201 ? -69.424 -20.245 105.229 1.00 82.69 201 LYS A C 1
ATOM 1649 O O . LYS A 1 201 ? -70.062 -19.869 106.207 1.00 82.69 201 LYS A O 1
ATOM 1654 N N . ILE A 1 202 ? -69.745 -21.340 104.543 1.00 75.94 202 ILE A N 1
ATOM 1655 C CA . ILE A 1 202 ? -70.776 -22.289 104.983 1.00 75.94 202 ILE A CA 1
ATOM 1656 C C . ILE A 1 202 ? -70.298 -23.000 106.251 1.00 75.94 202 ILE A C 1
ATOM 1658 O O . ILE A 1 202 ? -71.000 -22.963 107.255 1.00 75.94 202 ILE A O 1
ATOM 1662 N N . HIS A 1 203 ? -69.068 -23.520 106.256 1.00 67.56 203 HIS A N 1
ATOM 1663 C CA . HIS A 1 203 ? -68.497 -24.176 107.433 1.00 67.56 203 HIS A CA 1
ATOM 1664 C C . HIS A 1 203 ? -68.340 -23.233 108.632 1.00 67.56 203 HIS A C 1
ATOM 1666 O O . HIS A 1 203 ? -68.628 -23.613 109.757 1.00 67.56 203 HIS A O 1
ATOM 1672 N N . THR A 1 204 ? -67.943 -21.976 108.425 1.00 64.06 204 THR A N 1
ATOM 1673 C CA . THR A 1 204 ? -67.863 -20.992 109.520 1.00 64.06 204 THR A CA 1
ATOM 1674 C C . THR A 1 204 ? -69.234 -20.552 110.031 1.00 64.06 204 THR A C 1
ATOM 1676 O O . THR A 1 204 ? -69.351 -20.301 111.225 1.00 64.06 204 THR A O 1
ATOM 1679 N N . LYS A 1 205 ? -70.274 -20.514 109.183 1.00 57.06 205 LYS A N 1
ATOM 1680 C CA . LYS A 1 205 ? -71.662 -20.292 109.624 1.00 57.06 205 LYS A CA 1
ATOM 1681 C C . LYS A 1 205 ? -72.237 -21.480 110.400 1.00 57.06 205 LYS A C 1
ATOM 1683 O O . LYS A 1 205 ? -72.989 -21.244 111.337 1.00 57.06 205 LYS A O 1
ATOM 1688 N N . GLU A 1 206 ? -71.845 -22.713 110.078 1.00 51.50 206 GLU A N 1
ATOM 1689 C CA . GLU A 1 206 ? -72.136 -23.896 110.908 1.00 51.50 206 GLU A CA 1
ATOM 1690 C C . GLU A 1 206 ? -71.452 -23.818 112.285 1.00 51.50 206 GLU A C 1
ATOM 1692 O O . GLU A 1 206 ? -72.042 -24.211 113.288 1.00 51.50 206 GLU A O 1
ATOM 1697 N N . THR A 1 207 ? -70.239 -23.262 112.374 1.00 48.03 207 THR A N 1
ATOM 1698 C CA . THR A 1 207 ? -69.523 -23.117 113.658 1.00 48.03 207 THR A CA 1
ATOM 1699 C C . THR A 1 207 ? -69.931 -21.869 114.456 1.00 48.03 207 THR A C 1
ATOM 1701 O O . THR A 1 207 ? -69.720 -21.825 115.667 1.00 48.03 207 THR A O 1
ATOM 1704 N N . SER A 1 208 ? -70.513 -20.844 113.821 1.00 49.38 208 SER A N 1
ATOM 1705 C CA . SER A 1 208 ? -70.858 -19.564 114.464 1.00 49.38 208 SER A CA 1
ATOM 1706 C C . SER A 1 208 ? -72.345 -19.395 114.795 1.00 49.38 208 SER A C 1
ATOM 1708 O O . SER A 1 208 ? -72.784 -18.282 115.080 1.00 49.38 208 SER A O 1
ATOM 1710 N N . GLU A 1 209 ? -73.137 -20.467 114.794 1.00 36.31 209 GLU A N 1
ATOM 1711 C CA . GLU A 1 209 ? -74.555 -20.430 115.171 1.00 36.31 209 GLU A CA 1
ATOM 1712 C C . GLU A 1 209 ? -74.766 -20.456 116.700 1.00 36.31 209 GLU A C 1
ATOM 1714 O O . GLU A 1 209 ? -75.584 -21.202 117.226 1.00 36.31 209 GLU A O 1
ATOM 1719 N N . LYS A 1 210 ? -74.027 -19.626 117.450 1.00 45.44 210 LYS A N 1
ATOM 1720 C CA . LYS A 1 210 ? -74.426 -19.177 118.793 1.00 45.44 210 LYS A CA 1
ATOM 1721 C C . LYS A 1 210 ? -73.985 -17.728 119.009 1.00 45.44 210 LYS A C 1
ATOM 1723 O O . LYS A 1 210 ? -72.794 -17.435 119.014 1.00 45.44 210 LYS A O 1
ATOM 1728 N N . TYR A 1 211 ? -74.991 -16.895 119.283 1.00 35.94 211 TYR A N 1
ATOM 1729 C CA . TYR A 1 211 ? -74.963 -15.519 119.802 1.00 35.94 211 TYR A CA 1
ATOM 1730 C C . TYR A 1 211 ? -74.956 -14.359 118.778 1.00 35.94 211 TYR A C 1
ATOM 1732 O O . TYR A 1 211 ? -73.937 -13.976 118.216 1.00 35.94 211 TYR A O 1
ATOM 1740 N N . LEU A 1 212 ? -76.139 -13.745 118.629 1.00 40.78 212 LEU A N 1
ATOM 1741 C CA . LEU A 1 212 ? -76.377 -12.309 118.364 1.00 40.78 212 LEU A CA 1
ATOM 1742 C C . LEU A 1 212 ? -76.516 -11.589 119.732 1.00 40.78 212 LEU A C 1
ATOM 1744 O O . LEU A 1 212 ? -76.891 -12.285 120.683 1.00 40.78 212 LEU A O 1
ATOM 1748 N N . PRO A 1 213 ? -76.250 -10.264 119.897 1.00 42.31 213 PRO A N 1
ATOM 1749 C CA . PRO A 1 213 ? -77.178 -9.180 119.472 1.00 42.31 213 PRO A CA 1
ATOM 1750 C C . PRO A 1 213 ? -76.517 -7.819 119.085 1.00 42.31 213 PRO A C 1
ATOM 1752 O O . PRO A 1 213 ? -75.362 -7.591 119.408 1.00 42.31 213 PRO A O 1
ATOM 1755 N N . GLY A 1 214 ? -77.197 -6.957 118.296 1.00 29.45 214 GLY A N 1
ATOM 1756 C CA . GLY A 1 214 ? -77.716 -5.602 118.672 1.00 29.45 214 GLY A CA 1
ATOM 1757 C C . GLY A 1 214 ? -76.639 -4.488 118.763 1.00 29.45 214 GLY A C 1
ATOM 1758 O O . GLY A 1 214 ? -75.556 -4.772 119.240 1.00 29.45 214 GLY A O 1
ATOM 1759 N N . ARG A 1 215 ? -76.767 -3.197 118.403 1.00 34.47 215 ARG A N 1
ATOM 1760 C CA . ARG A 1 215 ? -77.818 -2.222 118.010 1.00 34.47 215 ARG A CA 1
ATOM 1761 C C . ARG A 1 215 ? -77.079 -0.940 117.493 1.00 34.47 215 ARG A C 1
ATOM 1763 O O . ARG A 1 215 ? -75.940 -0.747 117.896 1.00 34.47 215 ARG A O 1
ATOM 1770 N N . ASP A 1 216 ? -77.606 -0.198 116.508 1.00 28.28 216 ASP A N 1
ATOM 1771 C CA . ASP A 1 216 ? -78.133 1.204 116.545 1.00 28.28 216 ASP A CA 1
ATOM 1772 C C . ASP A 1 216 ? -77.181 2.418 116.792 1.00 28.28 216 ASP A C 1
ATOM 1774 O O . ASP A 1 216 ? -76.372 2.385 117.713 1.00 28.28 216 ASP A O 1
ATOM 1778 N N . LEU A 1 217 ? -77.455 3.520 116.046 1.00 40.34 217 LEU A N 1
ATOM 1779 C CA . LEU A 1 217 ? -77.081 4.959 116.227 1.00 40.34 217 LEU A CA 1
ATOM 1780 C C . LEU A 1 217 ? -75.643 5.358 115.777 1.00 40.34 217 LEU A C 1
ATOM 1782 O O . LEU A 1 217 ? -74.699 4.633 116.047 1.00 40.34 217 LEU A O 1
ATOM 1786 N N . ASP A 1 218 ? -75.321 6.449 115.059 1.00 29.80 218 ASP A N 1
ATOM 1787 C CA . ASP A 1 218 ? -75.985 7.719 114.721 1.00 29.80 218 ASP A CA 1
ATOM 1788 C C . ASP A 1 218 ? -75.366 8.375 113.447 1.00 29.80 218 ASP A C 1
ATOM 1790 O O . ASP A 1 218 ? -74.197 8.178 113.114 1.00 29.80 218 ASP A O 1
ATOM 1794 N N . PHE A 1 219 ? -76.180 9.184 112.757 1.00 29.69 219 PHE A N 1
ATOM 1795 C CA . PHE A 1 219 ? -75.871 10.225 111.739 1.00 29.69 219 PHE A CA 1
ATOM 1796 C C . PHE A 1 219 ? -75.191 11.472 112.410 1.00 29.69 219 PHE A C 1
ATOM 1798 O O . PHE A 1 219 ? -75.080 11.440 113.633 1.00 29.69 219 PHE A O 1
ATOM 1805 N N . PRO A 1 220 ? -74.835 12.632 111.773 1.00 49.81 220 PRO A N 1
ATOM 1806 C CA . PRO A 1 220 ? -74.812 13.054 110.354 1.00 49.81 220 PRO A CA 1
ATOM 1807 C C . PRO A 1 220 ? -73.636 14.005 109.900 1.00 49.81 220 PRO A C 1
ATOM 1809 O O . PRO A 1 220 ? -72.892 14.560 110.698 1.00 49.81 220 PRO A O 1
ATOM 1812 N N . SER A 1 221 ? -73.621 14.302 108.586 1.00 29.12 221 SER A N 1
ATOM 1813 C CA . SER A 1 221 ? -73.551 15.642 107.930 1.00 29.12 221 SER A CA 1
ATOM 1814 C C . SER A 1 221 ? -72.302 16.550 107.840 1.00 29.12 221 SER A C 1
ATOM 1816 O O . SER A 1 221 ? -71.812 17.051 108.841 1.00 29.12 221 SER A O 1
ATOM 1818 N N . ASN A 1 222 ? -72.084 16.990 106.579 1.00 33.62 222 ASN A N 1
ATOM 1819 C CA . ASN A 1 222 ? -71.830 18.371 106.092 1.00 33.62 222 ASN A CA 1
ATOM 1820 C C . ASN A 1 222 ? -70.505 19.060 106.511 1.00 33.62 222 ASN A C 1
ATOM 1822 O O . ASN A 1 222 ? -69.915 18.729 107.519 1.00 33.62 222 ASN A O 1
ATOM 1826 N N . LEU A 1 223 ? -69.920 20.039 105.812 1.00 32.09 223 LEU A N 1
ATOM 1827 C CA . LEU A 1 223 ? -70.353 20.979 104.779 1.00 32.09 223 LEU A CA 1
ATOM 1828 C C . LEU A 1 223 ? -69.084 21.514 104.062 1.00 32.09 223 LEU A C 1
ATOM 1830 O O . LEU A 1 223 ? -67.984 21.464 104.606 1.00 32.09 223 LEU A O 1
ATOM 1834 N N . MET A 1 224 ? -69.285 22.061 102.865 1.00 32.94 224 MET A N 1
ATOM 1835 C CA . MET A 1 224 ? -68.434 22.996 102.112 1.00 32.94 224 MET A CA 1
ATOM 1836 C C . MET A 1 224 ? -67.460 23.883 102.919 1.00 32.94 224 MET A C 1
ATOM 1838 O O . MET A 1 224 ? -67.847 24.451 103.935 1.00 32.94 224 MET A O 1
ATOM 1842 N N . ASN A 1 225 ? -66.271 24.158 102.366 1.00 27.73 225 ASN A N 1
ATOM 1843 C CA . ASN A 1 225 ? -65.956 25.475 101.782 1.00 27.73 225 ASN A CA 1
ATOM 1844 C C . ASN A 1 225 ? -64.508 25.567 101.270 1.00 27.73 225 ASN A C 1
ATOM 1846 O O . ASN A 1 225 ? -63.554 25.081 101.872 1.00 27.73 225 ASN A O 1
ATOM 1850 N N . THR A 1 226 ? -64.388 26.256 100.140 1.00 46.53 226 THR A N 1
ATOM 1851 C CA . THR A 1 226 ? -63.200 26.940 99.626 1.00 46.53 226 THR A CA 1
ATOM 1852 C C . THR A 1 226 ? -62.552 27.835 100.679 1.00 46.53 226 THR A C 1
ATOM 1854 O O . THR A 1 226 ? -63.262 28.641 101.267 1.00 46.53 226 THR A O 1
ATOM 1857 N N . GLU A 1 227 ? -61.222 27.804 100.806 1.00 29.95 227 GLU A N 1
ATOM 1858 C CA . GLU A 1 227 ? -60.428 29.037 100.872 1.00 29.95 227 GLU A CA 1
ATOM 1859 C C . GLU A 1 227 ? -58.917 28.808 100.730 1.00 29.95 227 GLU A C 1
ATOM 1861 O O . GLU A 1 227 ? -58.310 27.859 101.225 1.00 29.95 227 GLU A O 1
ATOM 1866 N N . THR A 1 228 ? -58.330 29.752 100.005 1.00 48.56 228 THR A N 1
ATOM 1867 C CA . THR A 1 228 ? -56.915 29.987 99.753 1.00 48.56 228 THR A CA 1
ATOM 1868 C C . THR A 1 228 ? -56.073 29.998 101.026 1.00 48.56 228 THR A C 1
ATOM 1870 O O . THR A 1 228 ? -56.286 30.832 101.903 1.00 48.56 228 THR A O 1
ATOM 1873 N N . THR A 1 229 ? -55.020 29.178 101.081 1.00 35.41 229 THR A N 1
ATOM 1874 C CA . THR A 1 229 ? -53.947 29.333 102.072 1.00 35.41 229 THR A CA 1
ATOM 1875 C C . THR A 1 229 ? -52.566 29.169 101.443 1.00 35.41 229 THR A C 1
ATOM 1877 O O . THR A 1 229 ? -52.251 28.225 100.723 1.00 35.41 229 THR A O 1
ATOM 1880 N N . ARG A 1 230 ? -51.738 30.177 101.719 1.00 45.84 230 ARG A N 1
ATOM 1881 C CA . ARG A 1 230 ? -50.331 30.310 101.352 1.00 45.84 230 ARG A CA 1
ATOM 1882 C C . ARG A 1 230 ? -49.533 29.116 101.883 1.00 45.84 230 ARG A C 1
ATOM 1884 O O . ARG A 1 230 ? -49.479 28.912 103.095 1.00 45.84 230 ARG A O 1
ATOM 1891 N N . VAL A 1 231 ? -48.831 28.394 101.009 1.00 37.22 231 VAL A N 1
ATOM 1892 C CA . VAL A 1 231 ? -47.866 27.369 101.432 1.00 37.22 231 VAL A CA 1
ATOM 1893 C C . VAL A 1 231 ? -46.461 27.967 101.490 1.00 37.22 231 VAL A C 1
ATOM 1895 O O . VAL A 1 231 ? -45.765 28.171 100.500 1.00 37.22 231 VAL A O 1
ATOM 1898 N N . LYS A 1 232 ? -46.104 28.273 102.734 1.00 44.84 232 LYS A N 1
ATOM 1899 C CA . LYS A 1 232 ? -44.780 28.281 103.365 1.00 44.84 232 LYS A CA 1
ATOM 1900 C C . LYS A 1 232 ? -43.763 27.373 102.643 1.00 44.84 232 LYS A C 1
ATOM 1902 O O . LYS A 1 232 ? -44.067 26.214 102.378 1.00 44.84 232 LYS A O 1
ATOM 1907 N N . LYS A 1 233 ? -42.551 27.891 102.379 1.00 52.88 233 LYS A N 1
ATOM 1908 C CA . LYS A 1 233 ? -41.401 27.154 101.810 1.00 52.88 233 LYS A CA 1
ATOM 1909 C C . LYS A 1 233 ? -41.277 25.756 102.434 1.00 52.88 233 LYS A C 1
ATOM 1911 O O . LYS A 1 233 ? -40.954 25.630 103.614 1.00 52.88 233 LYS A O 1
ATOM 1916 N N . ARG A 1 234 ? -41.544 24.729 101.624 1.00 47.38 234 ARG A N 1
ATOM 1917 C CA . ARG A 1 234 ? -41.348 23.311 101.943 1.00 47.38 234 ARG A CA 1
ATOM 1918 C C . ARG A 1 234 ? -39.875 22.979 101.692 1.00 47.38 234 ARG A C 1
ATOM 1920 O O . ARG A 1 234 ? -39.344 23.346 100.647 1.00 47.38 234 ARG A O 1
ATOM 1927 N N . ALA A 1 235 ? -39.210 22.343 102.654 1.00 53.81 235 ALA A N 1
ATOM 1928 C CA . ALA A 1 235 ? -37.880 21.779 102.433 1.00 53.81 235 ALA A CA 1
ATOM 1929 C C . ALA A 1 235 ? -37.966 20.703 101.329 1.00 53.81 235 ALA A C 1
ATOM 1931 O O . ALA A 1 235 ? -38.973 19.985 101.301 1.00 53.81 235 ALA A O 1
ATOM 1932 N N . PRO A 1 236 ? -36.976 20.614 100.417 1.00 56.38 236 PRO A N 1
ATOM 1933 C CA . PRO A 1 236 ? -37.038 19.698 99.282 1.00 56.38 236 PRO A CA 1
ATOM 1934 C C . PRO A 1 236 ? -37.166 18.261 99.786 1.00 56.38 236 PRO A C 1
ATOM 1936 O O . PRO A 1 236 ? -36.406 17.827 100.655 1.00 56.38 236 PRO A O 1
ATOM 1939 N N . SER A 1 237 ? -38.166 17.539 99.280 1.00 73.12 237 SER A N 1
ATOM 1940 C CA . SER A 1 237 ? -38.324 16.122 99.592 1.00 73.12 237 SER A CA 1
ATOM 1941 C C . SER A 1 237 ? -37.218 15.315 98.903 1.00 73.12 237 SER A C 1
ATOM 1943 O O . SER A 1 237 ? -36.633 15.758 97.915 1.00 73.12 237 SER A O 1
ATOM 1945 N N . VAL A 1 238 ? -36.928 14.110 99.397 1.00 69.19 238 VAL A N 1
ATOM 1946 C CA . VAL A 1 238 ? -35.932 13.199 98.794 1.00 69.19 238 VAL A CA 1
ATOM 1947 C C . VAL A 1 238 ? -36.219 12.950 97.303 1.00 69.19 238 VAL A C 1
ATOM 1949 O O . VAL A 1 238 ? -35.295 12.861 96.499 1.00 69.19 238 VAL A O 1
ATOM 1952 N N . VAL A 1 239 ? -37.499 12.950 96.917 1.00 72.75 239 VAL A N 1
ATOM 1953 C CA . VAL A 1 239 ? -37.957 12.793 95.528 1.00 72.75 239 VAL A CA 1
ATOM 1954 C C . VAL A 1 239 ? -37.596 14.010 94.663 1.00 72.75 239 VAL A C 1
ATOM 1956 O O . VAL A 1 239 ? -37.227 13.849 93.499 1.00 72.75 239 VAL A O 1
ATOM 1959 N N . ASP A 1 240 ? -37.632 15.220 95.230 1.00 74.81 240 ASP A N 1
ATOM 1960 C CA . ASP A 1 240 ? -37.270 16.453 94.518 1.00 74.81 240 ASP A CA 1
ATOM 1961 C C . ASP A 1 240 ? -35.761 16.514 94.238 1.00 74.81 240 ASP A C 1
ATOM 1963 O O . ASP A 1 240 ? -35.346 16.946 93.162 1.00 74.81 240 ASP A O 1
ATOM 1967 N N . MET A 1 241 ? -34.932 16.020 95.168 1.00 77.56 241 MET A N 1
ATOM 1968 C CA . MET A 1 241 ? -33.482 15.932 94.958 1.00 77.56 241 MET A CA 1
ATOM 1969 C C . MET A 1 241 ? -33.124 14.923 93.862 1.00 77.56 241 MET A C 1
ATOM 1971 O O . MET A 1 241 ? -32.347 15.254 92.969 1.00 77.56 241 MET A O 1
ATOM 1975 N N . GLU A 1 242 ? -33.723 13.727 93.870 1.00 81.69 242 GLU A N 1
ATOM 1976 C CA . GLU A 1 242 ? -33.500 12.727 92.815 1.00 81.69 242 GLU A CA 1
ATOM 1977 C C . GLU A 1 242 ? -33.925 13.232 91.432 1.00 81.69 242 GLU A C 1
ATOM 1979 O O . GLU A 1 242 ? -33.244 12.984 90.432 1.00 81.69 242 GLU A O 1
ATOM 1984 N N . TYR A 1 243 ? -35.046 13.953 91.361 1.00 86.25 243 TYR A N 1
ATOM 1985 C CA . TYR A 1 243 ? -35.507 14.586 90.130 1.00 86.25 243 TYR A CA 1
ATOM 1986 C C . TYR A 1 243 ? -34.496 15.625 89.629 1.00 86.25 243 TYR A C 1
ATOM 1988 O O . TYR A 1 243 ? -34.104 15.605 88.461 1.00 86.25 243 TYR A O 1
ATOM 1996 N N . GLN A 1 244 ? -33.998 16.484 90.517 1.00 86.06 244 GLN A N 1
ATOM 1997 C CA . GLN A 1 244 ? -33.049 17.535 90.162 1.00 86.06 244 GLN A CA 1
ATOM 1998 C C . GLN A 1 244 ? -31.683 16.978 89.722 1.00 86.06 244 GLN A C 1
ATOM 2000 O O . GLN A 1 244 ? -31.088 17.492 88.769 1.00 86.06 244 GLN A O 1
ATOM 2005 N N . THR A 1 245 ? -31.213 15.878 90.322 1.00 87.88 245 THR A N 1
ATOM 2006 C CA . THR A 1 245 ? -30.008 15.164 89.863 1.00 87.88 245 THR A CA 1
ATOM 2007 C C . THR A 1 245 ? -30.192 14.587 88.457 1.00 87.88 245 THR A C 1
ATOM 2009 O O . THR A 1 245 ? -29.312 14.754 87.612 1.00 87.88 245 THR A O 1
ATOM 2012 N N . LYS A 1 246 ? -31.346 13.967 88.166 1.00 89.19 246 LYS A N 1
ATOM 2013 C CA . LYS A 1 246 ? -31.662 13.428 86.828 1.00 89.19 246 LYS A CA 1
ATOM 2014 C C . LYS A 1 246 ? -31.712 14.527 85.766 1.00 89.19 246 LYS A C 1
ATOM 2016 O O . LYS A 1 246 ? -31.137 14.359 84.693 1.00 89.19 246 LYS A O 1
ATOM 2021 N N . VAL A 1 247 ? -32.352 15.657 86.073 1.00 89.88 247 VAL A N 1
ATOM 2022 C CA . VAL A 1 247 ? -32.428 16.814 85.166 1.00 89.88 247 VAL A CA 1
ATOM 2023 C C . VAL A 1 247 ? -31.034 17.375 84.882 1.00 89.88 247 VAL A C 1
ATOM 2025 O O . VAL A 1 247 ? -30.692 17.603 83.725 1.00 89.88 247 VAL A O 1
ATOM 2028 N N . THR A 1 248 ? -30.195 17.529 85.907 1.00 88.00 248 THR A N 1
ATOM 2029 C CA . THR A 1 248 ? -28.827 18.050 85.739 1.00 88.00 248 THR A CA 1
ATOM 2030 C C . THR A 1 248 ? -27.960 17.103 84.903 1.00 88.00 248 THR A C 1
ATOM 2032 O O . THR A 1 248 ? -27.257 17.548 83.999 1.00 88.00 248 THR A O 1
ATOM 2035 N N . ALA A 1 249 ? -28.056 15.789 85.137 1.00 90.31 249 ALA A N 1
ATOM 2036 C CA . ALA A 1 249 ? -27.341 14.786 84.346 1.00 90.31 249 ALA A CA 1
ATOM 2037 C C . ALA A 1 249 ? -27.783 14.775 82.871 1.00 90.31 249 ALA A C 1
ATOM 2039 O O . ALA A 1 249 ? -26.951 14.635 81.974 1.00 90.31 249 ALA A O 1
ATOM 2040 N N . LEU A 1 250 ? -29.083 14.956 82.606 1.00 91.44 250 LEU A N 1
ATOM 2041 C CA . LEU A 1 250 ? -29.609 15.060 81.245 1.00 91.44 250 LEU A CA 1
ATOM 2042 C C . LEU A 1 250 ? -29.098 16.322 80.540 1.00 91.44 250 LEU A C 1
ATOM 2044 O O . LEU A 1 250 ? -28.659 16.244 79.396 1.00 91.44 250 LEU A O 1
ATOM 2048 N N . VAL A 1 251 ? -29.107 17.465 81.228 1.00 88.50 251 VAL A N 1
ATOM 2049 C CA . VAL A 1 251 ? -28.594 18.735 80.698 1.00 88.50 251 VAL A CA 1
ATOM 2050 C C . VAL A 1 251 ? -27.104 18.639 80.366 1.00 88.50 251 VAL A C 1
ATOM 2052 O O . VAL A 1 251 ? -26.704 19.049 79.280 1.00 88.50 251 VAL A O 1
ATOM 2055 N N . GLU A 1 252 ? -26.287 18.049 81.241 1.00 87.62 252 GLU A N 1
ATOM 2056 C CA . GLU A 1 252 ? -24.855 17.850 80.974 1.00 87.62 252 GLU A CA 1
ATOM 2057 C C . GLU A 1 252 ? -24.605 16.872 79.814 1.00 87.62 252 GLU A C 1
ATOM 2059 O O . GLU A 1 252 ? -23.699 17.088 79.009 1.00 87.62 252 GLU A O 1
ATOM 2064 N N . LYS A 1 253 ? -25.450 15.842 79.651 1.00 92.06 253 LYS A N 1
ATOM 2065 C CA . LYS A 1 253 ? -25.406 14.946 78.483 1.00 92.06 253 LYS A CA 1
ATOM 2066 C C . LYS A 1 253 ? -25.735 15.681 77.180 1.00 92.06 253 LYS A C 1
ATOM 2068 O O . LYS A 1 253 ? -25.079 15.455 76.166 1.00 92.06 253 LYS A O 1
ATOM 2073 N N . VAL A 1 254 ? -26.738 16.559 77.186 1.00 90.25 254 VAL A N 1
ATOM 2074 C CA . VAL A 1 254 ? -27.078 17.378 76.009 1.00 90.25 254 VAL A CA 1
ATOM 2075 C C . VAL A 1 254 ? -25.945 18.356 75.707 1.00 90.25 254 VAL A C 1
ATOM 2077 O O . VAL A 1 254 ? -25.519 18.459 74.560 1.00 90.25 254 VAL A O 1
ATOM 2080 N N . LYS A 1 255 ? -25.397 19.007 76.736 1.00 91.75 255 LYS A N 1
ATOM 2081 C CA . LYS A 1 255 ? -24.276 19.941 76.624 1.00 91.75 255 LYS A CA 1
ATOM 2082 C C . LYS A 1 255 ? -23.035 19.288 76.004 1.00 91.75 255 LYS A C 1
ATOM 2084 O O . LYS A 1 255 ? -22.442 19.861 75.093 1.00 91.75 255 LYS A O 1
ATOM 2089 N N . SER A 1 256 ? -22.675 18.077 76.437 1.00 86.75 256 SER A N 1
ATOM 2090 C CA . SER A 1 256 ? -21.542 17.335 75.869 1.00 86.75 256 SER A CA 1
ATOM 2091 C C . SER A 1 256 ? -21.802 16.852 74.440 1.00 86.75 256 SER A C 1
ATOM 2093 O O . SER A 1 256 ? -20.915 16.955 73.598 1.00 86.75 256 SER A O 1
ATOM 2095 N N . THR A 1 257 ? -23.025 16.403 74.136 1.00 89.56 257 THR A N 1
ATOM 2096 C CA . THR A 1 257 ? -23.419 15.953 72.786 1.00 89.56 257 THR A CA 1
ATOM 2097 C C . THR A 1 257 ? -23.377 17.101 71.777 1.00 89.56 257 THR A C 1
ATOM 2099 O O . THR A 1 257 ? -22.823 16.964 70.692 1.00 89.56 257 THR A O 1
ATOM 2102 N N . VAL A 1 258 ? -23.919 18.257 72.161 1.00 87.31 258 VAL A N 1
ATOM 2103 C CA . VAL A 1 258 ? -23.960 19.481 71.345 1.00 87.31 258 VAL A CA 1
ATOM 2104 C C . VAL A 1 258 ? -22.628 20.254 71.433 1.00 87.31 258 VAL A C 1
ATOM 2106 O O . VAL A 1 258 ? -22.449 21.274 70.771 1.00 87.31 258 VAL A O 1
ATOM 2109 N N . GLN A 1 259 ? -21.664 19.745 72.215 1.00 87.56 259 GLN A N 1
ATOM 2110 C CA . GLN A 1 259 ? -20.315 20.269 72.462 1.00 87.56 259 GLN A CA 1
ATOM 2111 C C . GLN A 1 259 ? -20.258 21.720 72.975 1.00 87.56 259 GLN A C 1
ATOM 2113 O O . GLN A 1 259 ? -19.285 22.430 72.705 1.00 87.56 259 GLN A O 1
ATOM 2118 N N . CYS A 1 260 ? -21.289 22.209 73.665 1.00 87.94 260 CYS A N 1
ATOM 2119 C CA . CYS A 1 260 ? -21.338 23.588 74.159 1.00 87.94 260 CYS A CA 1
ATOM 2120 C C . CYS A 1 260 ? -20.841 23.715 75.604 1.00 87.94 260 CYS A C 1
ATOM 2122 O O . CYS A 1 260 ? -20.805 22.747 76.356 1.00 87.94 260 CYS A O 1
ATOM 2124 N N . SER A 1 261 ? -20.429 24.918 76.005 1.00 84.88 261 SER A N 1
ATOM 2125 C CA . SER A 1 261 ? -19.878 25.151 77.349 1.00 84.88 261 SER A CA 1
ATOM 2126 C C . SER A 1 261 ? -20.961 25.559 78.348 1.00 84.88 261 SER A C 1
ATOM 2128 O O . SER A 1 261 ? -20.926 25.125 79.502 1.00 84.88 261 SER A O 1
ATOM 2130 N N . HIS A 1 262 ? -21.954 26.338 77.903 1.00 86.19 262 HIS A N 1
ATOM 2131 C CA . HIS A 1 262 ? -23.077 26.792 78.721 1.00 86.19 262 HIS A CA 1
ATOM 2132 C C . HIS A 1 262 ? -24.427 26.288 78.196 1.00 86.19 262 HIS A C 1
ATOM 2134 O O . HIS A 1 262 ? -24.611 26.051 77.004 1.00 86.19 262 HIS A O 1
ATOM 2140 N N . ILE A 1 263 ? -25.397 26.142 79.108 1.00 84.81 263 ILE A N 1
ATOM 2141 C CA . ILE A 1 263 ? -26.755 25.671 78.787 1.00 84.81 263 ILE A CA 1
ATOM 2142 C C . ILE A 1 263 ? -27.490 26.618 77.827 1.00 84.81 263 ILE A C 1
ATOM 2144 O O . ILE A 1 263 ? -28.263 26.176 76.983 1.00 84.81 263 ILE A O 1
ATOM 2148 N N . TRP A 1 264 ? -27.201 27.917 77.922 1.00 85.62 264 TRP A N 1
ATOM 2149 C CA . TRP A 1 264 ? -27.800 28.953 77.083 1.00 85.62 264 TRP A CA 1
ATOM 2150 C C . TRP A 1 264 ? -27.363 28.852 75.613 1.00 85.62 264 TRP A C 1
ATOM 2152 O O . TRP A 1 264 ? -28.097 29.290 74.731 1.00 85.62 264 TRP A O 1
ATOM 2162 N N . ASP A 1 265 ? -26.230 28.199 75.334 1.00 88.38 265 ASP A N 1
ATOM 2163 C CA . ASP A 1 265 ? -25.687 28.044 73.979 1.00 88.38 265 ASP A CA 1
ATOM 2164 C C . ASP A 1 265 ? -26.329 26.877 73.211 1.00 88.38 265 ASP A C 1
ATOM 2166 O O . ASP A 1 265 ? -26.201 26.799 71.987 1.00 88.38 265 ASP A O 1
ATOM 2170 N N . ILE A 1 266 ? -27.023 25.964 73.909 1.00 88.94 266 ILE A N 1
ATOM 2171 C CA . ILE A 1 266 ? -27.641 24.766 73.314 1.00 88.94 266 ILE A CA 1
ATOM 2172 C C . ILE A 1 266 ? -28.618 25.172 72.205 1.00 88.94 266 ILE A C 1
ATOM 2174 O O . ILE A 1 266 ? -28.552 24.650 71.093 1.00 88.94 266 ILE A O 1
ATOM 2178 N N . ALA A 1 267 ? -29.491 26.145 72.486 1.00 88.88 267 ALA A N 1
ATOM 2179 C CA . ALA A 1 267 ? -30.471 26.634 71.519 1.00 88.88 267 ALA A CA 1
ATOM 2180 C C . ALA A 1 267 ? -29.800 27.262 70.285 1.00 88.88 267 ALA A C 1
ATOM 2182 O O . ALA A 1 267 ? -30.227 27.014 69.160 1.00 88.88 267 ALA A O 1
ATOM 2183 N N . GLY A 1 268 ? -28.715 28.020 70.485 1.00 89.31 268 GLY A N 1
ATOM 2184 C CA . GLY A 1 268 ? -27.956 28.636 69.396 1.00 89.31 268 GLY A CA 1
ATOM 2185 C C . GLY A 1 268 ? -27.271 27.610 68.491 1.00 89.31 268 GLY A C 1
ATOM 2186 O O . GLY A 1 268 ? -27.274 27.774 67.274 1.00 89.31 268 GLY A O 1
ATOM 2187 N N . ARG A 1 269 ? -26.737 26.518 69.055 1.00 91.12 269 ARG A N 1
ATOM 2188 C CA . ARG A 1 269 ? -26.116 25.444 68.263 1.00 91.12 269 ARG A CA 1
ATOM 2189 C C . ARG A 1 269 ? -27.121 24.612 67.484 1.00 91.12 269 ARG A C 1
ATOM 2191 O O . ARG A 1 269 ? -26.844 24.302 66.333 1.00 91.12 269 ARG A O 1
ATOM 2198 N N . PHE A 1 270 ? -28.284 24.309 68.059 1.00 91.69 270 PHE A N 1
ATOM 2199 C CA . PHE A 1 270 ? -29.361 23.667 67.301 1.00 91.69 270 PHE A CA 1
ATOM 2200 C C . PHE A 1 270 ? -29.863 24.556 66.164 1.00 91.69 270 PHE A C 1
ATOM 2202 O O . PHE A 1 270 ? -30.108 24.056 65.072 1.00 91.69 270 PHE A O 1
ATOM 2209 N N . LEU A 1 271 ? -29.962 25.870 66.386 1.00 93.38 271 LEU A N 1
ATOM 2210 C CA . LEU A 1 271 ? -30.326 26.805 65.324 1.00 93.38 271 LEU A CA 1
ATOM 2211 C C . LEU A 1 271 ? -29.255 26.859 64.223 1.00 93.38 271 LEU A C 1
ATOM 2213 O O . LEU A 1 271 ? -29.591 26.815 63.046 1.00 93.38 271 LEU A O 1
ATOM 2217 N N . ALA A 1 272 ? -27.970 26.897 64.587 1.00 91.12 272 ALA A N 1
ATOM 2218 C CA . ALA A 1 272 ? -26.876 26.851 63.619 1.00 91.12 272 ALA A CA 1
ATOM 2219 C C . ALA A 1 272 ? -26.853 25.529 62.834 1.00 91.12 272 ALA A C 1
ATOM 2221 O O . ALA A 1 272 ? -26.704 25.558 61.618 1.00 91.12 272 ALA A O 1
ATOM 2222 N N . GLN A 1 273 ? -27.058 24.393 63.511 1.00 92.38 273 GLN A N 1
ATOM 2223 C CA . GLN A 1 273 ? -27.152 23.075 62.881 1.00 92.38 273 GLN A CA 1
ATOM 2224 C C . GLN A 1 273 ? -28.324 23.012 61.899 1.00 92.38 273 GLN A C 1
ATOM 2226 O O . GLN A 1 273 ? -28.146 22.563 60.770 1.00 92.38 273 GLN A O 1
ATOM 2231 N N . LYS A 1 274 ? -29.491 23.528 62.297 1.00 94.25 274 LYS A N 1
ATOM 2232 C CA . LYS A 1 274 ? -30.661 23.619 61.427 1.00 94.25 274 LYS A CA 1
ATOM 2233 C C . LYS A 1 274 ? -30.388 24.487 60.195 1.00 94.25 274 LYS A C 1
ATOM 2235 O O . LYS A 1 274 ? -30.680 24.069 59.087 1.00 94.25 274 LYS A O 1
ATOM 2240 N N . ASN A 1 275 ? -29.747 25.644 60.359 1.00 95.19 275 ASN A N 1
ATOM 2241 C CA . ASN A 1 275 ? -29.380 26.490 59.219 1.00 95.19 275 ASN A CA 1
ATOM 2242 C C . ASN A 1 275 ? -28.368 25.800 58.285 1.00 95.19 275 ASN A C 1
ATOM 2244 O O . ASN A 1 275 ? -28.437 25.968 57.071 1.00 95.19 275 ASN A O 1
ATOM 2248 N N . THR A 1 276 ? -27.411 25.036 58.830 1.00 94.25 276 THR A N 1
ATOM 2249 C CA . THR A 1 276 ? -26.478 24.261 57.996 1.00 94.25 276 THR A CA 1
ATOM 2250 C C . THR A 1 276 ? -27.170 23.115 57.271 1.00 94.25 276 THR A C 1
ATOM 2252 O O . THR A 1 276 ? -26.820 22.846 56.130 1.00 94.25 276 THR A O 1
ATOM 2255 N N . GLU A 1 277 ? -28.150 22.472 57.908 1.00 95.19 277 GLU A N 1
ATOM 2256 C CA . GLU A 1 277 ? -28.980 21.427 57.305 1.00 95.19 277 GLU A CA 1
ATOM 2257 C C . GLU A 1 277 ? -29.806 21.997 56.148 1.00 95.19 277 GLU A C 1
ATOM 2259 O O . GLU A 1 277 ? -29.668 21.514 55.031 1.00 95.19 277 GLU A O 1
ATOM 2264 N N . GLU A 1 278 ? -30.536 23.094 56.370 1.00 96.62 278 GLU A N 1
ATOM 2265 C CA . GLU A 1 278 ? -31.312 23.785 55.328 1.00 96.62 278 GLU A CA 1
ATOM 2266 C C . GLU A 1 278 ? -30.419 24.241 54.156 1.00 96.62 278 GLU A C 1
ATOM 2268 O O . GLU A 1 278 ? -30.786 24.106 52.991 1.00 96.62 278 GLU A O 1
ATOM 2273 N N . ASN A 1 279 ? -29.207 24.742 54.428 1.00 96.44 279 ASN A N 1
ATOM 2274 C CA . ASN A 1 279 ? -28.274 25.133 53.368 1.00 96.44 279 ASN A CA 1
ATOM 2275 C C . ASN A 1 279 ? -27.709 23.929 52.590 1.00 96.44 279 ASN A C 1
ATOM 2277 O O . ASN A 1 279 ? -27.467 24.041 51.390 1.00 96.44 279 ASN A O 1
ATOM 2281 N N . LEU A 1 280 ? -27.464 22.795 53.253 1.00 96.31 280 LEU A N 1
ATOM 2282 C CA . LEU A 1 280 ? -27.036 21.565 52.581 1.00 96.31 280 LEU A CA 1
ATOM 2283 C C . LEU A 1 280 ? -28.165 20.971 51.738 1.00 96.31 280 LEU A C 1
ATOM 2285 O O . LEU A 1 280 ? -27.895 20.509 50.635 1.00 96.31 280 LEU A O 1
ATOM 2289 N N . GLU A 1 281 ? -29.404 21.027 52.223 1.00 96.44 281 GLU A N 1
ATOM 2290 C CA . GLU A 1 281 ? -30.594 20.610 51.480 1.00 96.44 281 GLU A CA 1
ATOM 2291 C C . GLU A 1 281 ? -30.751 21.438 50.197 1.00 96.44 281 GLU A C 1
ATOM 2293 O O . GLU A 1 281 ? -30.818 20.873 49.109 1.00 96.44 281 GLU A O 1
ATOM 2298 N N . LEU A 1 282 ? -30.632 22.769 50.285 1.00 96.38 282 LEU A N 1
ATOM 2299 C CA . LEU A 1 282 ? -30.627 23.640 49.103 1.00 96.38 282 LEU A CA 1
ATOM 2300 C C . LEU A 1 282 ? -29.495 23.303 48.116 1.00 96.38 282 LEU A C 1
ATOM 2302 O O . LEU A 1 282 ? -29.710 23.282 46.906 1.00 96.38 282 LEU A O 1
ATOM 2306 N N . GLN A 1 283 ? -28.285 23.015 48.607 1.00 94.69 283 GLN A N 1
ATOM 2307 C CA . GLN A 1 283 ? -27.172 22.613 47.738 1.00 94.69 283 GLN A CA 1
ATOM 2308 C C . GLN A 1 283 ? -27.395 21.244 47.090 1.00 94.69 283 GLN A C 1
ATOM 2310 O O . GLN A 1 283 ? -26.967 21.030 45.954 1.00 94.69 283 GLN A O 1
ATOM 2315 N N . MET A 1 284 ? -28.039 20.315 47.798 1.00 95.00 284 MET A N 1
ATOM 2316 C CA . MET A 1 284 ? -28.421 19.019 47.248 1.00 95.00 284 MET A CA 1
ATOM 2317 C C . MET A 1 284 ? -29.440 19.186 46.123 1.00 95.00 284 MET A C 1
ATOM 2319 O O . MET A 1 284 ? -29.230 18.616 45.050 1.00 95.00 284 MET A O 1
ATOM 2323 N N . ASP A 1 285 ? -30.462 20.014 46.330 1.00 96.38 285 ASP A N 1
ATOM 2324 C CA . ASP A 1 285 ? -31.479 20.322 45.323 1.00 96.38 285 ASP A CA 1
ATOM 2325 C C . ASP A 1 285 ? -30.858 20.971 44.074 1.00 96.38 285 ASP A C 1
ATOM 2327 O O . ASP A 1 285 ? -31.145 20.561 42.946 1.00 96.38 285 ASP A O 1
ATOM 2331 N N . ASP A 1 286 ? -29.937 21.925 44.251 1.00 95.31 286 ASP A N 1
ATOM 2332 C CA . ASP A 1 286 ? -29.202 22.551 43.144 1.00 95.31 286 ASP A CA 1
ATOM 2333 C C . ASP A 1 286 ? -28.349 21.530 42.369 1.00 95.31 286 ASP A C 1
ATOM 2335 O O . ASP A 1 286 ? -28.343 21.518 41.131 1.00 95.31 286 ASP A O 1
ATOM 2339 N N . CYS A 1 287 ? -27.638 20.642 43.075 1.00 94.12 287 CYS A N 1
ATOM 2340 C CA . CYS A 1 287 ? -26.847 19.580 42.449 1.00 94.12 287 CYS A CA 1
ATOM 2341 C C . CYS A 1 287 ? -27.732 18.587 41.683 1.00 94.12 287 CYS A C 1
ATOM 2343 O O . CYS A 1 287 ? -27.376 18.150 40.585 1.00 94.12 287 CYS A O 1
ATOM 2345 N N . GLU A 1 288 ? -28.894 18.235 42.231 1.00 96.38 288 GLU A N 1
ATOM 2346 C CA . GLU A 1 288 ? -29.864 17.365 41.572 1.00 96.38 288 GLU A CA 1
ATOM 2347 C C . GLU A 1 288 ? -30.470 18.033 40.327 1.00 96.38 288 GLU A C 1
ATOM 2349 O O . GLU A 1 288 ? -30.558 17.409 39.260 1.00 96.38 288 GLU A O 1
ATOM 2354 N N . GLY A 1 289 ? -30.777 19.329 40.405 1.00 95.62 289 GLY A N 1
ATOM 2355 C CA . GLY A 1 289 ? -31.180 20.145 39.263 1.00 95.62 289 GLY A CA 1
ATOM 2356 C C . GLY A 1 289 ? -30.125 20.158 38.151 1.00 95.62 289 GLY A C 1
ATOM 2357 O O . GLY A 1 289 ? -30.446 19.937 36.983 1.00 95.62 289 GLY A O 1
ATOM 2358 N N . GLN A 1 290 ? -28.847 20.335 38.490 1.00 95.50 290 GLN A N 1
ATOM 2359 C CA . GLN A 1 290 ? -27.758 20.277 37.507 1.00 95.50 290 GLN A CA 1
ATOM 2360 C C . GLN A 1 290 ? -27.595 18.881 36.897 1.00 95.50 290 GLN A C 1
ATOM 2362 O O . GLN A 1 290 ? -27.398 18.756 35.685 1.00 95.50 290 GLN A O 1
ATOM 2367 N N . ARG A 1 291 ? -27.721 17.823 37.706 1.00 95.56 291 ARG A N 1
ATOM 2368 C CA . ARG A 1 291 ? -27.638 16.433 37.238 1.00 95.56 291 ARG A CA 1
ATOM 2369 C C . ARG A 1 291 ? -28.721 16.125 36.207 1.00 95.56 291 ARG A C 1
ATOM 2371 O O . ARG A 1 291 ? -28.409 15.591 35.146 1.00 95.56 291 ARG A O 1
ATOM 2378 N N . THR A 1 292 ? -29.970 16.499 36.485 1.00 96.44 292 THR A N 1
ATOM 2379 C CA . THR A 1 292 ? -31.093 16.265 35.560 1.00 96.44 292 THR A CA 1
ATOM 2380 C C . THR A 1 292 ? -30.947 17.057 34.256 1.00 96.44 292 THR A C 1
ATOM 2382 O O . THR A 1 292 ? -31.211 16.520 33.179 1.00 96.44 292 THR A O 1
ATOM 2385 N N . GLN A 1 293 ? -30.455 18.301 34.316 1.00 96.38 293 GLN A N 1
ATOM 2386 C CA . GLN A 1 293 ? -30.155 19.103 33.122 1.00 96.38 293 GLN A CA 1
ATOM 2387 C C . GLN A 1 293 ? -29.041 18.485 32.268 1.00 96.38 293 GLN A C 1
ATOM 2389 O O . GLN A 1 293 ? -29.181 18.393 31.046 1.00 96.38 293 GLN A O 1
ATOM 2394 N N . LEU A 1 294 ? -27.950 18.036 32.897 1.00 95.81 294 LEU A N 1
ATOM 2395 C CA . LEU A 1 294 ? -26.844 17.369 32.208 1.00 95.81 294 LEU A CA 1
ATOM 2396 C C . LEU A 1 294 ? -27.283 16.043 31.584 1.00 95.81 294 LEU A C 1
ATOM 2398 O O . LEU A 1 294 ? -26.917 15.765 30.446 1.00 95.81 294 LEU A O 1
ATOM 2402 N N . GLU A 1 295 ? -28.108 15.258 32.275 1.00 96.94 295 GLU A N 1
ATOM 2403 C CA . GLU A 1 295 ? -28.653 14.008 31.739 1.00 96.94 295 GLU A CA 1
ATOM 2404 C C . GLU A 1 295 ? -29.557 14.258 30.519 1.00 96.94 295 GLU A C 1
ATOM 2406 O O . GLU A 1 295 ? -29.462 13.554 29.511 1.00 96.94 295 GLU A O 1
ATOM 2411 N N . ALA A 1 296 ? -30.398 15.297 30.561 1.00 96.62 296 ALA A N 1
ATOM 2412 C CA . ALA A 1 296 ? -31.219 15.696 29.420 1.00 96.62 296 ALA A CA 1
ATOM 2413 C C . ALA A 1 296 ? -30.365 16.161 28.227 1.00 96.62 296 ALA A C 1
ATOM 2415 O O . ALA A 1 296 ? -30.647 15.804 27.079 1.00 96.62 296 ALA A O 1
ATOM 2416 N N . LEU A 1 297 ? -29.302 16.927 28.490 1.00 96.75 297 LEU A N 1
ATOM 2417 C CA . LEU A 1 297 ? -28.357 17.369 27.466 1.00 96.75 297 LEU A CA 1
ATOM 2418 C C . LEU A 1 297 ? -27.593 16.185 26.865 1.00 96.75 297 LEU A C 1
ATOM 2420 O O . LEU A 1 297 ? -27.459 16.116 25.645 1.00 96.75 297 LEU A O 1
ATOM 2424 N N . MET A 1 298 ? -27.161 15.230 27.690 1.00 95.50 298 MET A N 1
ATOM 2425 C CA . MET A 1 298 ? -26.498 14.004 27.247 1.00 95.50 298 MET A CA 1
ATOM 2426 C C . MET A 1 298 ? -27.404 13.199 26.311 1.00 95.50 298 MET A C 1
ATOM 2428 O O . MET A 1 298 ? -26.996 12.910 25.192 1.00 95.50 298 MET A O 1
ATOM 2432 N N . LYS A 1 299 ? -28.667 12.953 26.690 1.00 95.25 299 LYS A N 1
ATOM 2433 C CA . LYS A 1 299 ? -29.649 12.263 25.828 1.00 95.25 299 LYS A CA 1
ATOM 2434 C C . LYS A 1 299 ? -29.879 12.994 24.501 1.00 95.25 299 LYS A C 1
ATOM 2436 O O . LYS A 1 299 ? -30.015 12.361 23.455 1.00 95.25 299 LYS A O 1
ATOM 2441 N N . LYS A 1 300 ? -29.908 14.332 24.517 1.00 96.00 300 LYS A N 1
ATOM 2442 C CA . LYS A 1 300 ? -30.026 15.142 23.294 1.00 96.00 300 LYS A CA 1
ATOM 2443 C C . LYS A 1 300 ? -28.791 15.002 22.400 1.00 96.00 300 LYS A C 1
ATOM 2445 O O . LYS A 1 300 ? -28.949 14.834 21.193 1.00 96.00 300 LYS A O 1
ATOM 2450 N N . LEU A 1 301 ? -27.589 15.059 22.973 1.00 92.81 301 LEU A N 1
ATOM 2451 C CA . LEU A 1 301 ? -26.338 14.883 22.233 1.00 92.81 301 LEU A CA 1
ATOM 2452 C C . LEU A 1 301 ? -26.176 13.457 21.706 1.00 92.81 301 LEU A C 1
ATOM 2454 O O . LEU A 1 301 ? -25.698 13.287 20.594 1.00 92.81 301 LEU A O 1
ATOM 2458 N N . GLU A 1 302 ? -26.605 12.438 22.447 1.00 90.69 302 GLU A N 1
ATOM 2459 C CA . GLU A 1 302 ? -26.637 11.048 21.979 1.00 90.69 302 GLU A CA 1
ATOM 2460 C C . GLU A 1 302 ? -27.587 10.880 20.792 1.00 90.69 302 GLU A C 1
ATOM 2462 O O . GLU A 1 302 ? -27.234 10.234 19.804 1.00 90.69 302 GLU A O 1
ATOM 2467 N N . LEU A 1 303 ? -28.769 11.508 20.844 1.00 89.62 303 LEU A N 1
ATOM 2468 C CA . LEU A 1 303 ? -29.693 11.546 19.713 1.00 89.62 303 LEU A CA 1
ATOM 2469 C C . LEU A 1 303 ? -29.057 12.259 18.513 1.00 89.62 303 LEU A C 1
ATOM 2471 O O . LEU A 1 303 ? -29.101 11.737 17.405 1.00 89.62 303 LEU A O 1
ATOM 2475 N N . GLU A 1 304 ? -28.437 13.423 18.715 1.00 83.94 304 GLU A N 1
ATOM 2476 C CA . GLU A 1 304 ? -27.750 14.170 17.656 1.00 83.94 304 GLU A CA 1
ATOM 2477 C C . GLU A 1 304 ? -26.567 13.385 17.080 1.00 83.94 304 GLU A C 1
ATOM 2479 O O . GLU A 1 304 ? -26.392 13.335 15.867 1.00 83.94 304 GLU A O 1
ATOM 2484 N N . GLN A 1 305 ? -25.800 12.687 17.915 1.00 81.44 305 GLN A N 1
ATOM 2485 C CA . GLN A 1 305 ? -24.719 11.811 17.485 1.00 81.44 305 GLN A CA 1
ATOM 2486 C C . GLN A 1 305 ? -25.255 10.615 16.698 1.00 81.44 305 GLN A C 1
ATOM 2488 O O . GLN A 1 305 ? -24.673 10.263 15.677 1.00 81.44 305 GLN A O 1
ATOM 2493 N N . ALA A 1 306 ? -26.353 9.991 17.128 1.00 79.50 306 ALA A N 1
ATOM 2494 C CA . ALA A 1 306 ? -27.005 8.922 16.379 1.00 79.50 306 ALA A CA 1
ATOM 2495 C C . ALA A 1 306 ? -27.532 9.445 15.034 1.00 79.50 306 ALA A C 1
ATOM 2497 O O . ALA A 1 306 ? -27.323 8.813 13.999 1.00 79.50 306 ALA A O 1
ATOM 2498 N N . LEU A 1 307 ? -28.125 10.640 15.017 1.00 76.94 307 LEU A N 1
ATOM 2499 C CA . LEU A 1 307 ? -28.501 11.321 13.786 1.00 76.94 307 LEU A CA 1
ATOM 2500 C C . LEU A 1 307 ? -27.270 11.605 12.916 1.00 76.94 307 LEU A C 1
ATOM 2502 O O . LEU A 1 307 ? -27.301 11.297 11.744 1.00 76.94 307 LEU A O 1
ATOM 2506 N N . LEU A 1 308 ? -26.141 12.082 13.425 1.00 74.81 308 LEU A N 1
ATOM 2507 C CA . LEU A 1 308 ? -24.954 12.318 12.592 1.00 74.81 308 LEU A CA 1
ATOM 2508 C C . LEU A 1 308 ? -24.290 11.015 12.115 1.00 74.81 308 LEU A C 1
ATOM 2510 O O . LEU A 1 308 ? -23.805 10.935 10.987 1.00 74.81 308 LEU A O 1
ATOM 2514 N N . LYS A 1 309 ? -24.293 9.975 12.953 1.00 73.69 309 LYS A N 1
ATOM 2515 C CA . LYS A 1 309 ? -23.702 8.660 12.671 1.00 73.69 309 LYS A CA 1
ATOM 2516 C C . LYS A 1 309 ? -24.516 7.866 11.649 1.00 73.69 309 LYS A C 1
ATOM 2518 O O . LYS A 1 309 ? -23.932 7.115 10.871 1.00 73.69 309 LYS A O 1
ATOM 2523 N N . PHE A 1 310 ? -25.841 8.023 11.642 1.00 64.94 310 PHE A N 1
ATOM 2524 C CA . PHE A 1 310 ? -26.754 7.234 10.805 1.00 64.94 310 PHE A CA 1
ATOM 2525 C C . PHE A 1 310 ? -27.531 8.068 9.766 1.00 64.94 310 PHE A C 1
ATOM 2527 O O . PHE A 1 310 ? -27.894 7.552 8.708 1.00 64.94 310 PHE A O 1
ATOM 2534 N N . HIS A 1 311 ? -27.707 9.371 9.987 1.00 52.97 311 HIS A N 1
ATOM 2535 C CA . HIS A 1 311 ? -28.108 10.371 8.990 1.00 52.97 311 HIS A CA 1
ATOM 2536 C C . HIS A 1 311 ? -26.907 11.174 8.476 1.00 52.97 311 HIS A C 1
ATOM 2538 O O . HIS A 1 311 ? -26.848 12.398 8.543 1.00 52.97 311 HIS A O 1
ATOM 2544 N N . HIS A 1 312 ? -26.015 10.473 7.784 1.00 51.97 312 HIS A N 1
ATOM 2545 C CA . HIS A 1 312 ? -25.556 10.980 6.494 1.00 51.97 312 HIS A CA 1
ATOM 2546 C C . HIS A 1 312 ? -26.412 10.319 5.404 1.00 51.97 312 HIS A C 1
ATOM 2548 O O . HIS A 1 312 ? -25.960 9.455 4.659 1.00 51.97 312 HIS A O 1
ATOM 2554 N N . THR A 1 313 ? -27.707 10.647 5.361 1.00 48.16 313 THR A N 1
ATOM 2555 C CA . THR A 1 313 ? -28.623 10.138 4.331 1.00 48.16 313 THR A CA 1
ATOM 2556 C C . THR A 1 313 ? -29.226 11.281 3.528 1.00 48.16 313 THR A C 1
ATOM 2558 O O . THR A 1 313 ? -30.178 11.920 3.967 1.00 48.16 313 THR A O 1
ATOM 2561 N N . PRO A 1 314 ? -28.829 11.438 2.259 1.00 49.31 314 PRO A N 1
ATOM 2562 C CA . PRO A 1 314 ? -29.825 11.497 1.216 1.00 49.31 314 PRO A CA 1
ATOM 2563 C C . PRO A 1 314 ? -30.333 10.054 1.020 1.00 49.31 314 PRO A C 1
ATOM 2565 O O . PRO A 1 314 ? -29.567 9.173 0.642 1.00 49.31 314 PRO A O 1
ATOM 2568 N N . SER A 1 315 ? -31.606 9.828 1.369 1.00 49.72 315 SER A N 1
ATOM 2569 C CA . SER A 1 315 ? -32.462 8.634 1.180 1.00 49.72 315 SER A CA 1
ATOM 2570 C C . SER A 1 315 ? -31.880 7.469 0.351 1.00 49.72 315 SER A C 1
ATOM 2572 O O . SER A 1 315 ? -31.268 7.664 -0.693 1.00 49.72 315 SER A O 1
ATOM 2574 N N . SER A 1 316 ? -32.159 6.223 0.739 1.00 59.75 316 SER A N 1
ATOM 2575 C CA . SER A 1 316 ? -31.740 4.994 0.035 1.00 59.75 316 SER A CA 1
ATOM 2576 C C . SER A 1 316 ? -32.070 4.945 -1.475 1.00 59.75 316 SER A C 1
ATOM 2578 O O . SER A 1 316 ? -31.425 4.205 -2.222 1.00 59.75 316 SER A O 1
ATOM 2580 N N . VAL A 1 317 ? -33.009 5.770 -1.962 1.00 58.31 317 VAL A N 1
ATOM 2581 C CA . VAL A 1 317 ? -33.278 5.985 -3.400 1.00 58.31 317 VAL A CA 1
ATOM 2582 C C . VAL A 1 317 ? -32.196 6.853 -4.058 1.00 58.31 317 VAL A C 1
ATOM 2584 O O . VAL A 1 317 ? -31.778 6.594 -5.188 1.00 58.31 317 VAL A O 1
ATOM 2587 N N . SER A 1 318 ? -31.699 7.856 -3.336 1.00 63.62 318 SER A N 1
ATOM 2588 C CA . SER A 1 318 ? -30.579 8.701 -3.744 1.00 63.62 318 SER A CA 1
ATOM 2589 C C . SER A 1 318 ? -29.293 7.889 -3.879 1.00 63.62 318 SER A C 1
ATOM 2591 O O . SER A 1 318 ? -28.609 8.053 -4.880 1.00 63.62 318 SER A O 1
ATOM 2593 N N . PHE A 1 319 ? -29.000 6.957 -2.962 1.00 64.88 319 PHE A N 1
ATOM 2594 C CA . PHE A 1 319 ? -27.747 6.199 -3.024 1.00 64.88 319 PHE A CA 1
ATOM 2595 C C . PHE A 1 319 ? -27.689 5.304 -4.263 1.00 64.88 319 PHE A C 1
ATOM 2597 O O . PHE A 1 319 ? -26.727 5.375 -5.016 1.00 64.88 319 PHE A O 1
ATOM 2604 N N . LYS A 1 320 ? -28.757 4.549 -4.563 1.00 78.25 320 LYS A N 1
ATOM 2605 C CA . LYS A 1 320 ? -28.829 3.749 -5.802 1.00 78.25 320 LYS A CA 1
ATOM 2606 C C . LYS A 1 320 ? -28.793 4.621 -7.063 1.00 78.25 320 LYS A C 1
ATOM 2608 O O . LYS A 1 320 ? -28.223 4.221 -8.076 1.00 78.25 320 LYS A O 1
ATOM 2613 N N . SER A 1 321 ? -29.396 5.811 -7.019 1.00 81.56 321 SER A N 1
ATOM 2614 C CA . SER A 1 321 ? -29.369 6.772 -8.130 1.00 81.56 321 SER A CA 1
ATOM 2615 C C . SER A 1 321 ? -27.972 7.366 -8.344 1.00 81.56 321 SER A C 1
ATOM 2617 O O . SER A 1 321 ? -27.496 7.430 -9.477 1.00 81.56 321 SER A O 1
ATOM 2619 N N . ILE A 1 322 ? -27.280 7.738 -7.267 1.00 80.50 322 ILE A N 1
ATOM 2620 C CA . ILE A 1 322 ? -25.908 8.254 -7.274 1.00 80.50 322 ILE A CA 1
ATOM 2621 C C . ILE A 1 322 ? -24.936 7.156 -7.700 1.00 80.50 322 ILE A C 1
ATOM 2623 O O . ILE A 1 322 ? -24.114 7.394 -8.576 1.00 80.50 322 ILE A O 1
ATOM 2627 N N . GLU A 1 323 ? -25.081 5.938 -7.182 1.00 84.06 323 GLU A N 1
ATOM 2628 C CA . GLU A 1 323 ? -24.296 4.773 -7.588 1.00 84.06 323 GLU A CA 1
ATOM 2629 C C . GLU A 1 323 ? -24.472 4.492 -9.085 1.00 84.06 323 GLU A C 1
ATOM 2631 O O . GLU A 1 323 ? -23.494 4.296 -9.803 1.00 84.06 323 GLU A O 1
ATOM 2636 N N . LYS A 1 324 ? -25.710 4.534 -9.598 1.00 90.31 324 LYS A N 1
ATOM 2637 C CA . LYS A 1 324 ? -25.979 4.374 -11.032 1.00 90.31 324 LYS A CA 1
ATOM 2638 C C . LYS A 1 324 ? -25.358 5.503 -11.858 1.00 90.31 324 LYS A C 1
ATOM 2640 O O . LYS A 1 324 ? -24.779 5.224 -12.903 1.00 90.31 324 LYS A O 1
ATOM 2645 N N . LYS A 1 325 ? -25.437 6.757 -11.400 1.00 89.88 325 LYS A N 1
ATOM 2646 C CA . LYS A 1 325 ? -24.786 7.901 -12.062 1.00 89.88 325 LYS A CA 1
ATOM 2647 C C . LYS A 1 325 ? -23.266 7.754 -12.070 1.00 89.88 325 LYS A C 1
ATOM 2649 O O . LYS A 1 325 ? -22.666 7.915 -13.123 1.00 89.88 325 LYS A O 1
ATOM 2654 N N . MET A 1 326 ? -22.658 7.376 -10.949 1.00 87.19 326 MET A N 1
ATOM 2655 C CA . MET A 1 326 ? -21.219 7.129 -10.850 1.00 87.19 326 MET A CA 1
ATOM 2656 C C . MET A 1 326 ? -20.777 5.970 -11.741 1.00 87.19 326 MET A C 1
ATOM 2658 O O . MET A 1 326 ? -19.797 6.111 -12.459 1.00 87.19 326 MET A O 1
ATOM 2662 N N . LYS A 1 327 ? -21.530 4.864 -11.784 1.00 94.25 327 LYS A N 1
ATOM 2663 C CA . LYS A 1 327 ? -21.262 3.753 -12.711 1.00 94.25 327 LYS A CA 1
ATOM 2664 C C . LYS A 1 327 ? -21.389 4.173 -14.173 1.00 94.25 327 LYS A C 1
ATOM 2666 O O . LYS A 1 327 ? -20.614 3.709 -15.000 1.00 94.25 327 LYS A O 1
ATOM 2671 N N . ASN A 1 328 ? -22.352 5.031 -14.500 1.00 95.00 328 ASN A N 1
ATOM 2672 C CA . ASN A 1 328 ? -22.504 5.551 -15.856 1.00 95.00 328 ASN A CA 1
ATOM 2673 C C . ASN A 1 328 ? -21.343 6.479 -16.237 1.00 95.00 328 ASN A C 1
ATOM 2675 O O . ASN A 1 328 ? -20.774 6.288 -17.304 1.00 95.00 328 ASN A O 1
ATOM 2679 N N . MET A 1 329 ? -20.947 7.405 -15.356 1.00 93.69 329 MET A N 1
ATOM 2680 C CA . MET A 1 329 ? -19.781 8.270 -15.582 1.00 93.69 329 MET A CA 1
ATOM 2681 C C . MET A 1 329 ? -18.489 7.459 -15.683 1.00 93.69 329 MET A C 1
ATOM 2683 O O . MET A 1 329 ? -17.665 7.735 -16.543 1.00 93.69 329 MET A O 1
ATOM 2687 N N . LEU A 1 330 ? -18.327 6.426 -14.851 1.00 93.38 330 LEU A N 1
ATOM 2688 C CA . LEU A 1 330 ? -17.178 5.527 -14.925 1.00 93.38 330 LEU A CA 1
ATOM 2689 C C . LEU A 1 330 ? -17.123 4.823 -16.282 1.00 93.38 330 LEU A C 1
ATOM 2691 O O . LEU A 1 330 ? -16.080 4.831 -16.921 1.00 93.38 330 LEU A O 1
ATOM 2695 N N . LYS A 1 331 ? -18.248 4.275 -16.757 1.00 96.12 331 LYS A N 1
ATOM 2696 C CA . LYS A 1 331 ? -18.319 3.652 -18.085 1.00 96.12 331 LYS A CA 1
ATOM 2697 C C . LYS A 1 331 ? -18.014 4.645 -19.203 1.00 96.12 331 LYS A C 1
ATOM 2699 O O . LYS A 1 331 ? -17.318 4.295 -20.149 1.00 96.12 331 LYS A O 1
ATOM 2704 N N . GLU A 1 332 ? -18.529 5.866 -19.114 1.00 96.00 332 GLU A N 1
ATOM 2705 C CA . GLU A 1 332 ? -18.254 6.915 -20.095 1.00 96.00 332 GLU A CA 1
ATOM 2706 C C . GLU A 1 332 ? -16.760 7.268 -20.120 1.00 96.00 332 GLU A C 1
ATOM 2708 O O . GLU A 1 332 ? -16.136 7.220 -21.180 1.00 96.00 332 GLU A O 1
ATOM 2713 N N . GLU A 1 333 ? -16.149 7.487 -18.956 1.00 93.00 333 GLU A N 1
ATOM 2714 C CA . GLU A 1 333 ? -14.714 7.750 -18.841 1.00 93.00 333 GLU A CA 1
ATOM 2715 C C . GLU A 1 333 ? -13.859 6.560 -19.289 1.00 93.00 333 GLU A C 1
ATOM 2717 O O . GLU A 1 333 ? -12.856 6.757 -19.971 1.00 93.00 333 GLU A O 1
ATOM 2722 N N . GLU A 1 334 ? -14.270 5.321 -19.013 1.00 94.94 334 GLU A N 1
ATOM 2723 C CA . GLU A 1 334 ? -13.614 4.119 -19.534 1.00 94.94 334 GLU A CA 1
ATOM 2724 C C . GLU A 1 334 ? -13.683 4.063 -21.064 1.00 94.94 334 GLU A C 1
ATOM 2726 O O . GLU A 1 334 ? -12.676 3.787 -21.717 1.00 94.94 334 GLU A O 1
ATOM 2731 N N . THR A 1 335 ? -14.835 4.370 -21.673 1.00 96.81 335 THR A N 1
ATOM 2732 C CA . THR A 1 335 ? -14.945 4.416 -23.141 1.00 96.81 335 THR A CA 1
ATOM 2733 C C . THR A 1 335 ? -14.098 5.535 -23.743 1.00 96.81 335 THR A C 1
ATOM 2735 O O . THR A 1 335 ? -13.430 5.316 -24.758 1.00 96.81 335 THR A O 1
ATOM 2738 N N . ARG A 1 336 ? -14.049 6.704 -23.090 1.00 96.44 336 ARG A N 1
ATOM 2739 C CA . ARG A 1 336 ? -13.214 7.843 -23.487 1.00 96.44 336 ARG A CA 1
ATOM 2740 C C . ARG A 1 336 ? -11.732 7.493 -23.396 1.00 96.44 336 ARG A C 1
ATOM 2742 O O . ARG A 1 336 ? -10.980 7.748 -24.337 1.00 96.44 336 ARG A O 1
ATOM 2749 N N . LEU A 1 337 ? -11.328 6.832 -22.312 1.00 95.12 337 LEU A N 1
ATOM 2750 C CA . LEU A 1 337 ? -9.972 6.342 -22.100 1.00 95.12 337 LEU A CA 1
ATOM 2751 C C . LEU A 1 337 ? -9.586 5.315 -23.164 1.00 95.12 337 LEU A C 1
ATOM 2753 O O . LEU A 1 337 ? -8.516 5.424 -23.760 1.00 95.12 337 LEU A O 1
ATOM 2757 N N . GLN A 1 338 ? -10.450 4.339 -23.444 1.00 96.50 338 GLN A N 1
ATOM 2758 C CA . GLN A 1 338 ? -10.185 3.338 -24.473 1.00 96.50 338 GLN A CA 1
ATOM 2759 C C . GLN A 1 338 ? -10.099 3.958 -25.873 1.00 96.50 338 GLN A C 1
ATOM 2761 O O . GLN A 1 338 ? -9.276 3.530 -26.683 1.00 96.50 338 GLN A O 1
ATOM 2766 N N . LEU A 1 339 ? -10.930 4.956 -26.185 1.00 97.19 339 LEU A N 1
ATOM 2767 C CA . LEU A 1 339 ? -10.851 5.690 -27.448 1.00 97.19 339 LEU A CA 1
ATOM 2768 C C . LEU A 1 339 ? -9.524 6.453 -27.561 1.00 97.19 339 LEU A C 1
ATOM 2770 O O . LEU A 1 339 ? -8.855 6.358 -28.589 1.00 97.19 339 LEU A O 1
ATOM 2774 N N . ALA A 1 340 ? -9.108 7.143 -26.496 1.00 95.19 340 ALA A N 1
ATOM 2775 C CA . ALA A 1 340 ? -7.825 7.839 -26.443 1.00 95.19 340 ALA A CA 1
ATOM 2776 C C . ALA A 1 340 ? -6.640 6.874 -26.613 1.00 95.19 340 ALA A C 1
ATOM 2778 O O . ALA A 1 340 ? -5.739 7.161 -27.397 1.00 95.19 340 ALA A O 1
ATOM 2779 N N . HIS A 1 341 ? -6.674 5.701 -25.971 1.00 95.31 341 HIS A N 1
ATOM 2780 C CA . HIS A 1 341 ? -5.656 4.660 -26.150 1.00 95.31 341 HIS A CA 1
ATOM 2781 C C . HIS A 1 341 ? -5.607 4.152 -27.589 1.00 95.31 341 HIS A C 1
ATOM 2783 O O . HIS A 1 341 ? -4.532 4.099 -28.176 1.00 95.31 341 HIS A O 1
ATOM 2789 N N . ARG A 1 342 ? -6.761 3.837 -28.196 1.00 96.25 342 ARG A N 1
ATOM 2790 C CA . ARG A 1 342 ? -6.819 3.412 -29.605 1.00 96.25 342 ARG A CA 1
ATOM 2791 C C . ARG A 1 342 ? -6.233 4.471 -30.536 1.00 96.25 342 ARG A C 1
ATOM 2793 O O . ARG A 1 342 ? -5.503 4.123 -31.460 1.00 96.25 342 ARG A O 1
ATOM 2800 N N . ASN A 1 343 ? -6.527 5.746 -30.293 1.00 96.44 343 ASN A N 1
ATOM 2801 C CA . ASN A 1 343 ? -5.968 6.847 -31.074 1.00 96.44 343 ASN A CA 1
ATOM 2802 C C . ASN A 1 343 ? -4.456 6.982 -30.862 1.00 96.44 343 ASN A C 1
ATOM 2804 O O . ASN A 1 343 ? -3.728 7.103 -31.841 1.00 96.44 343 ASN A O 1
ATOM 2808 N N . LEU A 1 344 ? -3.971 6.887 -29.621 1.00 96.06 344 LEU A N 1
ATOM 2809 C CA . LEU A 1 344 ? -2.540 6.917 -29.317 1.00 96.06 344 LEU A CA 1
ATOM 2810 C C . LEU A 1 344 ? -1.794 5.772 -30.009 1.00 96.06 344 LEU A C 1
ATOM 2812 O O . LEU A 1 344 ? -0.778 6.017 -30.650 1.00 96.06 344 LEU A O 1
ATOM 2816 N N . THR A 1 345 ? -2.315 4.544 -29.944 1.00 95.75 345 THR A N 1
ATOM 2817 C CA . THR A 1 345 ? -1.711 3.386 -30.616 1.00 95.75 345 THR A CA 1
ATOM 2818 C C . THR A 1 345 ? -1.662 3.581 -32.130 1.00 95.75 345 THR A C 1
ATOM 2820 O O . THR A 1 345 ? -0.632 3.311 -32.741 1.00 95.75 345 THR A O 1
ATOM 2823 N N . LYS A 1 346 ? -2.733 4.104 -32.744 1.00 96.38 346 LYS A N 1
ATOM 2824 C CA . LYS A 1 346 ? -2.735 4.445 -34.176 1.00 96.38 346 LYS A CA 1
ATOM 2825 C C . LYS A 1 346 ? -1.680 5.502 -34.509 1.00 96.38 346 LYS A C 1
ATOM 2827 O O . LYS A 1 346 ? -0.941 5.329 -35.472 1.00 96.38 346 LYS A O 1
ATOM 2832 N N . SER A 1 347 ? -1.572 6.562 -33.707 1.00 95.12 347 SER A N 1
ATOM 2833 C CA . SER A 1 347 ? -0.560 7.607 -33.899 1.00 95.12 347 SER A CA 1
ATOM 2834 C C . SER A 1 347 ? 0.865 7.075 -33.724 1.00 95.12 347 SER A C 1
ATOM 2836 O O . SER A 1 347 ? 1.745 7.444 -34.493 1.00 95.12 347 SER A O 1
ATOM 2838 N N . GLN A 1 348 ? 1.098 6.176 -32.764 1.00 94.69 348 GLN A N 1
ATOM 2839 C CA . GLN A 1 348 ? 2.393 5.516 -32.568 1.00 94.69 348 GLN A CA 1
ATOM 2840 C C . GLN A 1 348 ? 2.757 4.610 -33.749 1.00 94.69 348 GLN A C 1
ATOM 2842 O O . GLN A 1 348 ? 3.887 4.657 -34.226 1.00 94.69 348 GLN A O 1
ATOM 2847 N N . GLN A 1 349 ? 1.804 3.822 -34.259 1.00 95.62 349 GLN A N 1
ATOM 2848 C CA . GLN A 1 349 ? 2.006 3.003 -35.459 1.00 95.62 349 GLN A CA 1
ATOM 2849 C C . GLN A 1 349 ? 2.311 3.864 -36.688 1.00 95.62 349 GLN A C 1
ATOM 2851 O O . GLN A 1 349 ? 3.218 3.541 -37.455 1.00 95.62 349 GLN A O 1
ATOM 2856 N N . LEU A 1 350 ? 1.590 4.976 -36.859 1.00 95.69 350 LEU A N 1
ATOM 2857 C CA . LEU A 1 350 ? 1.840 5.925 -37.940 1.00 95.69 350 LEU A CA 1
ATOM 2858 C C . LEU A 1 350 ? 3.235 6.547 -37.820 1.00 95.69 350 LEU A C 1
ATOM 2860 O O . LEU A 1 350 ? 3.967 6.573 -38.804 1.00 95.69 350 LEU A O 1
ATOM 2864 N N . LEU A 1 351 ? 3.628 6.986 -36.621 1.00 94.19 351 LEU A N 1
ATOM 2865 C CA . LEU A 1 351 ? 4.957 7.544 -36.368 1.00 94.19 351 LEU A CA 1
ATOM 2866 C C . LEU A 1 351 ? 6.060 6.534 -36.697 1.00 94.19 351 LEU A C 1
ATOM 2868 O O . LEU A 1 351 ? 7.011 6.880 -37.387 1.00 94.19 351 LEU A O 1
ATOM 2872 N N . LEU A 1 352 ? 5.905 5.281 -36.265 1.00 93.81 352 LEU A N 1
ATOM 2873 C CA . LEU A 1 352 ? 6.863 4.217 -36.558 1.00 93.81 352 LEU A CA 1
ATOM 2874 C C . LEU A 1 352 ? 6.941 3.924 -38.063 1.00 93.81 352 LEU A C 1
ATOM 2876 O O . LEU A 1 352 ? 8.031 3.765 -38.601 1.00 93.81 352 LEU A O 1
ATOM 2880 N N . THR A 1 353 ? 5.802 3.931 -38.759 1.00 94.69 353 THR A N 1
ATOM 2881 C CA . THR A 1 353 ? 5.751 3.768 -40.222 1.00 94.69 353 THR A CA 1
ATOM 2882 C C . THR A 1 353 ? 6.476 4.911 -40.935 1.00 94.69 353 THR A C 1
ATOM 2884 O 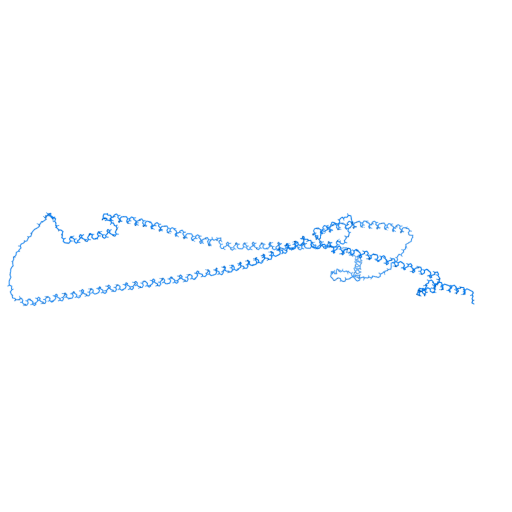O . THR A 1 353 ? 7.257 4.663 -41.852 1.00 94.69 353 THR A O 1
ATOM 2887 N N . ILE A 1 354 ? 6.263 6.157 -40.499 1.00 93.31 354 ILE A N 1
ATOM 2888 C CA . ILE A 1 354 ? 6.948 7.338 -41.041 1.00 93.31 354 ILE A CA 1
ATOM 2889 C C . ILE A 1 354 ? 8.452 7.248 -40.773 1.00 93.31 354 ILE A C 1
ATOM 2891 O O . ILE A 1 354 ? 9.237 7.430 -41.698 1.00 93.31 354 ILE A O 1
ATOM 2895 N N . GLN A 1 355 ? 8.858 6.910 -39.549 1.00 92.56 355 GLN A N 1
ATOM 2896 C CA . GLN A 1 355 ? 10.265 6.765 -39.183 1.00 92.56 355 GLN A CA 1
ATOM 2897 C C . GLN A 1 355 ? 10.953 5.688 -40.028 1.00 92.56 355 GLN A C 1
ATOM 2899 O O . GLN A 1 355 ? 11.997 5.952 -40.617 1.00 92.56 355 GLN A O 1
ATOM 2904 N N . MET A 1 356 ? 10.332 4.513 -40.172 1.00 92.31 356 MET A N 1
ATOM 2905 C CA . MET A 1 356 ? 10.832 3.455 -41.052 1.00 92.31 356 MET A CA 1
ATOM 2906 C C . MET A 1 356 ? 10.897 3.910 -42.514 1.00 92.31 356 MET A C 1
ATOM 2908 O O . MET A 1 356 ? 11.841 3.566 -43.220 1.00 92.31 356 MET A O 1
ATOM 2912 N N . GLY A 1 357 ? 9.911 4.674 -42.992 1.00 92.75 357 GLY A N 1
ATOM 2913 C CA . GLY A 1 357 ? 9.915 5.247 -44.339 1.00 92.75 357 GLY A CA 1
ATOM 2914 C C . GLY A 1 357 ? 11.093 6.196 -44.567 1.00 92.75 357 GLY A C 1
ATOM 2915 O O . GLY A 1 357 ? 11.798 6.065 -45.566 1.00 92.75 357 GLY A O 1
ATOM 2916 N N . ILE A 1 358 ? 11.344 7.097 -43.613 1.00 91.06 358 ILE A N 1
ATOM 2917 C CA . ILE A 1 358 ? 12.470 8.041 -43.640 1.00 91.06 358 ILE A CA 1
ATOM 2918 C C . ILE A 1 358 ? 13.802 7.293 -43.565 1.00 91.06 358 ILE A C 1
ATOM 2920 O O . ILE A 1 358 ? 14.697 7.576 -44.354 1.00 91.06 358 ILE A O 1
ATOM 2924 N N . ASP A 1 359 ? 13.931 6.306 -42.678 1.00 89.06 359 ASP A N 1
ATOM 2925 C CA . ASP A 1 359 ? 15.145 5.495 -42.549 1.00 89.06 359 ASP A CA 1
ATOM 2926 C C . ASP A 1 359 ? 15.441 4.711 -43.836 1.00 89.06 359 ASP A C 1
ATOM 2928 O O . ASP A 1 359 ? 16.576 4.698 -44.313 1.00 89.06 359 ASP A O 1
ATOM 2932 N N . ASN A 1 360 ? 14.417 4.112 -44.449 1.00 91.50 360 ASN A N 1
ATOM 2933 C CA . ASN A 1 360 ? 14.556 3.414 -45.727 1.00 91.50 360 ASN A CA 1
ATOM 2934 C C . ASN A 1 360 ? 14.975 4.358 -46.861 1.00 91.50 360 ASN A C 1
ATOM 2936 O O . ASN A 1 360 ? 15.818 3.994 -47.684 1.00 91.50 360 ASN A O 1
ATOM 2940 N N . LEU A 1 361 ? 14.392 5.558 -46.921 1.00 89.56 361 LEU A N 1
ATOM 2941 C CA . LEU A 1 361 ? 14.754 6.571 -47.909 1.00 89.56 361 LEU A CA 1
ATOM 2942 C C . LEU A 1 361 ? 16.198 7.044 -47.701 1.00 89.56 361 LEU A C 1
ATOM 2944 O O . LEU A 1 361 ? 16.979 7.069 -48.651 1.00 89.56 361 LEU A O 1
ATOM 2948 N N . TYR A 1 362 ? 16.571 7.321 -46.453 1.00 88.69 362 TYR A N 1
ATOM 2949 C CA . TYR A 1 362 ? 17.919 7.714 -46.063 1.00 88.69 362 TYR A CA 1
ATOM 2950 C C . TYR A 1 362 ? 18.951 6.675 -46.510 1.00 88.69 362 TYR A C 1
ATOM 2952 O O . TYR A 1 362 ? 19.873 7.014 -47.248 1.00 88.69 362 TYR A O 1
ATOM 2960 N N . VAL A 1 363 ? 18.759 5.393 -46.173 1.00 87.12 363 VAL A N 1
ATOM 2961 C CA . VAL A 1 363 ? 19.678 4.307 -46.565 1.00 87.12 363 VAL A CA 1
ATOM 2962 C C . VAL A 1 363 ? 19.861 4.226 -48.085 1.00 87.12 363 VAL A C 1
ATOM 2964 O O . VAL A 1 363 ? 20.981 4.028 -48.553 1.00 87.12 363 VAL A O 1
ATOM 2967 N N . ARG A 1 364 ? 18.793 4.420 -48.873 1.00 87.00 364 ARG A N 1
ATOM 2968 C CA . ARG A 1 364 ? 18.878 4.408 -50.346 1.00 87.00 364 ARG A CA 1
ATOM 2969 C C . ARG A 1 364 ? 19.645 5.607 -50.906 1.00 87.00 364 ARG A C 1
ATOM 2971 O O . ARG A 1 364 ? 20.324 5.463 -51.918 1.00 87.00 364 ARG A O 1
ATOM 2978 N N . LEU A 1 365 ? 19.545 6.770 -50.265 1.00 84.81 365 LEU A N 1
ATOM 2979 C CA . LEU A 1 365 ? 20.150 8.018 -50.738 1.00 84.81 365 LEU A CA 1
ATOM 2980 C C . LEU A 1 365 ? 21.578 8.247 -50.218 1.00 84.81 365 LEU A C 1
ATOM 2982 O O . LEU A 1 365 ? 22.332 9.006 -50.829 1.00 84.81 365 LEU A O 1
ATOM 2986 N N . VAL A 1 366 ? 21.996 7.595 -49.126 1.00 82.31 366 VAL A N 1
ATOM 2987 C CA . VAL A 1 366 ? 23.356 7.726 -48.562 1.00 82.31 366 VAL A CA 1
ATOM 2988 C C . VAL A 1 366 ? 24.441 7.412 -49.599 1.00 82.31 366 VAL A C 1
ATOM 2990 O O . VAL A 1 366 ? 25.435 8.126 -49.659 1.00 82.31 366 VAL A O 1
ATOM 2993 N N . GLY A 1 367 ? 24.230 6.424 -50.475 1.00 75.81 367 GLY A N 1
ATOM 2994 C CA . GLY A 1 367 ? 25.212 6.015 -51.491 1.00 75.81 367 GLY A CA 1
ATOM 2995 C C . GLY A 1 367 ? 25.419 6.987 -52.663 1.00 75.81 367 GLY A C 1
ATOM 2996 O O . GLY A 1 367 ? 26.275 6.736 -53.508 1.00 75.81 367 GLY A O 1
ATOM 2997 N N . ILE A 1 368 ? 24.648 8.074 -52.748 1.00 78.56 368 ILE A N 1
ATOM 2998 C CA . ILE A 1 368 ? 24.711 9.038 -53.855 1.00 78.56 368 ILE A CA 1
ATOM 2999 C C . ILE A 1 368 ? 25.702 10.150 -53.504 1.00 78.56 368 ILE A C 1
ATOM 3001 O O . ILE A 1 368 ? 25.489 10.885 -52.540 1.00 78.56 368 ILE A O 1
ATOM 3005 N N . THR A 1 369 ? 26.774 10.290 -54.280 1.00 69.06 369 THR A N 1
ATOM 3006 C CA . THR A 1 369 ? 27.805 11.318 -54.072 1.00 69.06 369 THR A CA 1
ATOM 3007 C C . THR A 1 369 ? 27.372 12.657 -54.666 1.00 69.06 369 THR A C 1
ATOM 3009 O O . THR A 1 369 ? 27.140 12.732 -55.875 1.00 69.06 369 THR A O 1
ATOM 3012 N N . LEU A 1 370 ? 27.286 13.711 -53.844 1.00 70.31 370 LEU A N 1
ATOM 3013 C CA . LEU A 1 370 ? 27.029 15.070 -54.331 1.00 70.31 370 LEU A CA 1
ATOM 3014 C C . LEU A 1 370 ? 28.322 15.728 -54.855 1.00 70.31 370 LEU A C 1
ATOM 3016 O O . LEU A 1 370 ? 29.409 15.431 -54.355 1.00 70.31 370 LEU A O 1
ATOM 3020 N N . PRO A 1 371 ? 28.236 16.633 -55.850 1.00 64.88 371 PRO A N 1
ATOM 3021 C CA . PRO A 1 371 ? 29.373 17.422 -56.310 1.00 64.88 371 PRO A CA 1
ATOM 3022 C C . PRO A 1 371 ? 29.885 18.332 -55.189 1.00 64.88 371 PRO A C 1
ATOM 3024 O O . PRO A 1 371 ? 29.095 18.973 -54.499 1.00 64.88 371 PRO A O 1
ATOM 3027 N N . ALA A 1 372 ? 31.210 18.440 -55.062 1.00 54.84 372 ALA A N 1
ATOM 3028 C CA . ALA A 1 372 ? 31.948 19.094 -53.971 1.00 54.84 372 ALA A CA 1
ATOM 3029 C C . ALA A 1 372 ? 31.670 20.602 -53.736 1.00 54.84 372 ALA A C 1
ATOM 3031 O O . ALA A 1 372 ? 32.378 21.245 -52.968 1.00 54.84 372 ALA A O 1
ATOM 3032 N N . THR A 1 373 ? 30.683 21.190 -54.412 1.00 53.19 373 THR A N 1
ATOM 3033 C CA . THR A 1 373 ? 30.292 22.603 -54.288 1.00 53.19 373 THR A CA 1
ATOM 3034 C C . THR A 1 373 ? 29.165 22.817 -53.272 1.00 53.19 373 THR A C 1
ATOM 3036 O O . THR A 1 373 ? 28.984 23.937 -52.805 1.00 53.19 373 THR A O 1
ATOM 3039 N N . GLN A 1 374 ? 28.425 21.768 -52.900 1.00 56.88 374 GLN A N 1
ATOM 3040 C CA . GLN A 1 374 ? 27.468 21.817 -51.794 1.00 56.88 374 GLN A CA 1
ATOM 3041 C C . GLN A 1 374 ? 28.126 21.159 -50.580 1.00 56.88 374 GLN A C 1
ATOM 3043 O O . GLN A 1 374 ? 28.405 19.963 -50.612 1.00 56.88 374 GLN A O 1
ATOM 3048 N N . GLU A 1 375 ? 28.445 21.940 -49.544 1.00 50.91 375 GLU A N 1
ATOM 3049 C CA . GLU A 1 375 ? 28.943 21.398 -48.275 1.00 50.91 375 GLU A CA 1
ATOM 3050 C C . GLU A 1 375 ? 27.951 20.352 -47.759 1.00 50.91 375 GLU A C 1
ATOM 3052 O O . GLU A 1 375 ? 26.813 20.667 -47.408 1.00 50.91 375 GLU A O 1
ATOM 3057 N N . GLU A 1 376 ? 28.381 19.091 -47.735 1.00 55.16 376 GLU A N 1
ATOM 3058 C CA . GLU A 1 376 ? 27.633 18.011 -47.111 1.00 55.16 376 GLU A CA 1
ATOM 3059 C C . GLU A 1 376 ? 27.628 18.302 -45.607 1.00 55.16 376 GLU A C 1
ATOM 3061 O O . GLU A 1 376 ? 28.620 18.078 -44.913 1.00 55.16 376 GLU A O 1
ATOM 3066 N N . ALA A 1 377 ? 26.543 18.914 -45.120 1.00 56.69 377 ALA A N 1
ATOM 3067 C CA . ALA A 1 377 ? 26.386 19.243 -43.712 1.00 56.69 377 ALA A CA 1
ATOM 3068 C C . ALA A 1 377 ? 26.581 17.957 -42.901 1.00 56.69 377 ALA A C 1
ATOM 3070 O O . ALA A 1 377 ? 25.773 17.030 -42.992 1.00 56.69 377 ALA A O 1
ATOM 3071 N N . ALA A 1 378 ? 27.695 17.887 -42.168 1.00 56.84 378 ALA A N 1
ATOM 3072 C CA . ALA A 1 378 ? 28.103 16.697 -41.441 1.00 56.84 378 ALA A CA 1
ATOM 3073 C C . ALA A 1 378 ? 26.983 16.281 -40.481 1.00 56.84 378 ALA A C 1
ATOM 3075 O O . ALA A 1 378 ? 26.689 16.972 -39.502 1.00 56.84 378 ALA A O 1
ATOM 3076 N N . LEU A 1 379 ? 26.331 15.162 -40.796 1.00 59.53 379 LEU A N 1
ATOM 3077 C CA . LEU A 1 379 ? 25.315 14.587 -39.932 1.00 59.53 379 LEU A CA 1
ATOM 3078 C C . LEU A 1 379 ? 25.986 14.148 -38.619 1.00 59.53 379 LEU A C 1
ATOM 3080 O O . LEU A 1 379 ? 27.052 13.531 -38.661 1.00 59.53 379 LEU A O 1
ATOM 3084 N N . PRO A 1 380 ? 25.390 14.451 -37.454 1.00 56.34 380 PRO A N 1
ATOM 3085 C CA . PRO A 1 380 ? 25.887 13.952 -36.176 1.00 56.34 380 PRO A CA 1
ATOM 3086 C C . PRO A 1 380 ? 25.866 12.413 -36.131 1.00 56.34 380 PRO A C 1
ATOM 3088 O O . PRO A 1 380 ? 25.033 11.790 -36.787 1.00 56.34 380 PRO A O 1
ATOM 3091 N N . ASP A 1 381 ? 26.739 11.817 -35.305 1.00 57.44 381 ASP A N 1
ATOM 3092 C CA . ASP A 1 381 ? 26.957 10.357 -35.169 1.00 57.44 381 ASP A CA 1
ATOM 3093 C C . ASP A 1 381 ? 25.668 9.528 -34.968 1.00 57.44 381 ASP A C 1
ATOM 3095 O O . ASP A 1 381 ? 25.632 8.340 -35.288 1.00 57.44 381 ASP A O 1
ATOM 3099 N N . ILE A 1 382 ? 24.589 10.144 -34.467 1.00 59.31 382 ILE A N 1
ATOM 3100 C CA . ILE A 1 382 ? 23.235 9.577 -34.441 1.00 59.31 382 ILE A CA 1
ATOM 3101 C C . ILE A 1 382 ? 22.271 10.629 -35.015 1.00 59.31 382 ILE A C 1
ATOM 3103 O O . ILE A 1 382 ? 21.898 11.566 -34.305 1.00 59.31 382 ILE A O 1
ATOM 3107 N N . PRO A 1 383 ? 21.869 10.522 -36.292 1.00 66.75 383 PRO A N 1
ATOM 3108 C CA . PRO A 1 383 ? 21.037 11.544 -36.908 1.00 66.75 383 PRO A CA 1
ATOM 3109 C C . PRO A 1 383 ? 19.572 11.430 -36.460 1.00 66.75 383 PRO A C 1
ATOM 3111 O O . PRO A 1 383 ? 18.958 10.364 -36.560 1.00 66.75 383 PRO A O 1
ATOM 3114 N N . ASP A 1 384 ? 19.017 12.546 -35.978 1.00 80.50 384 ASP A N 1
ATOM 3115 C CA . ASP A 1 384 ? 17.597 12.694 -35.632 1.00 80.50 384 ASP A CA 1
ATOM 3116 C C . ASP A 1 384 ? 16.688 12.526 -36.868 1.00 80.50 384 ASP A C 1
ATOM 3118 O O . ASP A 1 384 ? 17.121 12.729 -38.006 1.00 80.50 384 ASP A O 1
ATOM 3122 N N . MET A 1 385 ? 15.417 12.162 -36.664 1.00 82.25 385 MET A N 1
ATOM 3123 C CA . MET A 1 385 ? 14.461 11.887 -37.745 1.00 82.25 385 MET A CA 1
ATOM 3124 C C . MET A 1 385 ? 14.264 13.099 -38.666 1.00 82.25 385 MET A C 1
ATOM 3126 O O . MET A 1 385 ? 14.227 12.939 -39.887 1.00 82.25 385 MET A O 1
ATOM 3130 N N . TYR A 1 386 ? 14.199 14.310 -38.105 1.00 85.12 386 TYR A N 1
ATOM 3131 C CA . TYR A 1 386 ? 14.106 15.541 -38.893 1.00 85.12 386 TYR A CA 1
ATOM 3132 C C . TYR A 1 386 ? 15.386 15.810 -39.690 1.00 85.12 386 TYR A C 1
ATOM 3134 O O . TYR A 1 386 ? 15.308 16.197 -40.854 1.00 85.12 386 TYR A O 1
ATOM 3142 N N . SER A 1 387 ? 16.558 15.529 -39.114 1.00 85.12 387 SER A N 1
ATOM 3143 C CA . SER A 1 387 ? 17.846 15.665 -39.804 1.00 85.12 387 SER A CA 1
ATOM 3144 C C . SER A 1 387 ? 17.985 14.674 -40.962 1.00 85.12 387 SER A C 1
ATOM 3146 O O . SER A 1 387 ? 18.444 15.051 -42.039 1.00 85.12 387 SER A O 1
ATOM 3148 N N . LYS A 1 388 ? 17.537 13.421 -40.783 1.00 86.25 388 LYS A N 1
ATOM 3149 C CA . LYS A 1 388 ? 17.479 12.421 -41.865 1.00 86.25 388 LYS A CA 1
ATOM 3150 C C . LYS A 1 388 ? 16.534 12.851 -42.981 1.00 86.25 388 LYS A C 1
ATOM 3152 O O . LYS A 1 388 ? 16.872 12.689 -44.150 1.00 86.25 388 LYS A O 1
ATOM 3157 N N . LEU A 1 389 ? 15.371 13.405 -42.635 1.00 88.75 389 LEU A N 1
ATOM 3158 C CA . LEU A 1 389 ? 14.400 13.884 -43.616 1.00 88.75 389 LEU A CA 1
ATOM 3159 C C . LEU A 1 389 ? 14.942 15.077 -44.415 1.00 88.75 389 LEU A C 1
ATOM 3161 O O . LEU A 1 389 ? 14.885 15.040 -45.639 1.00 88.75 389 LEU A O 1
ATOM 3165 N N . ALA A 1 390 ? 15.535 16.071 -43.748 1.00 85.81 390 ALA A N 1
ATOM 3166 C CA . ALA A 1 390 ? 16.166 17.218 -44.405 1.00 85.81 390 ALA A CA 1
ATOM 3167 C C . ALA A 1 390 ? 17.333 16.793 -45.318 1.00 85.81 390 ALA A C 1
ATOM 3169 O O . ALA A 1 390 ? 17.486 17.307 -46.425 1.00 85.81 390 ALA A O 1
ATOM 3170 N N . TYR A 1 391 ? 18.121 15.796 -44.897 1.00 84.75 391 TYR A N 1
ATOM 3171 C CA . TYR A 1 391 ? 19.161 15.196 -45.738 1.00 84.75 391 TYR A CA 1
ATOM 3172 C C . TYR A 1 391 ? 18.579 14.522 -46.988 1.00 84.75 391 TYR A C 1
ATOM 3174 O O . TYR A 1 391 ? 19.085 14.713 -48.094 1.00 84.75 391 TYR A O 1
ATOM 3182 N N . CYS A 1 392 ? 17.496 13.752 -46.831 1.00 87.69 392 CYS A N 1
ATOM 3183 C CA . CYS A 1 392 ? 16.807 13.129 -47.961 1.00 87.69 392 CYS A CA 1
ATOM 3184 C C . CYS A 1 392 ? 16.232 14.176 -48.920 1.00 87.69 392 CYS A C 1
ATOM 3186 O O . CYS A 1 392 ? 16.366 14.016 -50.129 1.00 87.69 392 CYS A O 1
ATOM 3188 N N . GLU A 1 393 ? 15.628 15.244 -48.396 1.00 87.44 393 GLU A N 1
ATOM 3189 C CA . GLU A 1 393 ? 15.083 16.351 -49.185 1.00 87.44 393 GLU A CA 1
ATOM 3190 C C . GLU A 1 393 ? 16.169 17.000 -50.050 1.00 87.44 393 GLU A C 1
ATOM 3192 O O . GLU A 1 393 ? 16.005 17.065 -51.265 1.00 87.44 393 GLU A O 1
ATOM 3197 N N . GLY A 1 394 ? 17.311 17.374 -49.460 1.00 84.06 394 GLY A N 1
ATOM 3198 C CA . GLY A 1 394 ? 18.429 17.976 -50.197 1.00 84.06 394 GLY A CA 1
ATOM 3199 C C . GLY A 1 394 ? 19.012 17.068 -51.288 1.00 84.06 394 GLY A C 1
ATOM 3200 O O . GLY A 1 394 ? 19.353 17.529 -52.377 1.00 84.06 394 GLY A O 1
ATOM 3201 N N . LYS A 1 395 ? 19.091 15.753 -51.042 1.00 85.56 395 LYS A N 1
ATOM 3202 C CA . LYS A 1 395 ? 19.539 14.800 -52.071 1.00 85.56 395 LYS A CA 1
ATOM 3203 C C . LYS A 1 395 ? 18.511 14.602 -53.180 1.00 85.56 395 LYS A C 1
ATOM 3205 O O . LYS A 1 395 ? 18.892 14.477 -54.342 1.00 85.56 395 LYS A O 1
ATOM 3210 N N . LEU A 1 396 ? 17.224 14.546 -52.843 1.00 88.62 396 LEU A N 1
ATOM 3211 C CA . LEU A 1 396 ? 16.156 14.363 -53.826 1.00 88.62 396 LEU A CA 1
ATOM 3212 C C . LEU A 1 396 ? 15.983 15.589 -54.721 1.00 88.62 396 LEU A C 1
ATOM 3214 O O . LEU A 1 396 ? 15.773 15.415 -55.918 1.00 88.62 396 LEU A O 1
ATOM 3218 N N . THR A 1 397 ? 16.111 16.803 -54.182 1.00 87.00 397 THR A N 1
ATOM 3219 C CA . THR A 1 397 ? 16.086 18.032 -54.989 1.00 87.00 397 THR A CA 1
ATOM 3220 C C . THR A 1 397 ? 17.274 18.085 -55.942 1.00 87.00 397 THR A C 1
ATOM 3222 O O . THR A 1 397 ? 17.076 18.300 -57.134 1.00 87.00 397 THR A O 1
ATOM 3225 N N . TYR A 1 398 ? 18.480 17.747 -55.472 1.00 85.00 398 TYR A N 1
ATOM 3226 C CA . TYR A 1 398 ? 19.651 17.612 -56.343 1.00 85.00 398 TYR A CA 1
ATOM 3227 C C . TYR A 1 398 ? 19.429 16.594 -57.475 1.00 85.00 398 TYR A C 1
ATOM 3229 O O . TYR A 1 398 ? 19.739 16.874 -58.632 1.00 85.00 398 TYR A O 1
ATOM 3237 N N . LEU A 1 399 ? 18.879 15.415 -57.167 1.00 85.75 399 LEU A N 1
ATOM 3238 C CA . LEU A 1 399 ? 18.581 14.401 -58.183 1.00 85.75 399 LEU A CA 1
ATOM 3239 C C . LEU A 1 399 ? 17.516 14.870 -59.175 1.00 85.75 399 LEU A C 1
ATOM 3241 O O . LEU A 1 399 ? 17.656 14.605 -60.365 1.00 85.75 399 LEU A O 1
ATOM 3245 N N . ALA A 1 400 ? 16.476 15.562 -58.710 1.00 86.25 400 ALA A N 1
ATOM 3246 C CA . ALA A 1 400 ? 15.429 16.102 -59.570 1.00 86.25 400 ALA A CA 1
ATOM 3247 C C . ALA A 1 400 ? 15.989 17.153 -60.543 1.00 86.25 400 ALA A C 1
ATOM 3249 O O . ALA A 1 400 ? 15.723 17.071 -61.744 1.00 86.25 400 ALA A O 1
ATOM 3250 N N . ASP A 1 401 ? 16.829 18.066 -60.052 1.00 84.88 401 ASP A N 1
ATOM 3251 C CA . ASP A 1 401 ? 17.501 19.078 -60.873 1.00 84.88 401 ASP A CA 1
ATOM 3252 C C . ASP A 1 401 ? 18.478 18.431 -61.866 1.00 84.88 401 ASP A C 1
ATOM 3254 O O . ASP A 1 401 ? 18.513 18.782 -63.047 1.00 84.88 401 ASP A O 1
ATOM 3258 N N . HIS A 1 402 ? 19.234 17.422 -61.421 1.00 82.50 402 HIS A N 1
ATOM 3259 C CA . HIS A 1 402 ? 20.142 16.666 -62.281 1.00 82.50 402 HIS A CA 1
ATOM 3260 C C . HIS A 1 402 ? 19.388 15.884 -63.366 1.00 82.50 402 HIS A C 1
ATOM 3262 O O . HIS A 1 402 ? 19.830 15.839 -64.512 1.00 82.50 402 HIS A O 1
ATOM 3268 N N . MET A 1 403 ? 18.237 15.286 -63.045 1.00 80.12 403 MET A N 1
ATOM 3269 C CA . MET A 1 403 ? 17.386 14.610 -64.029 1.00 80.12 403 MET A CA 1
ATOM 3270 C C . MET A 1 403 ? 16.790 15.589 -65.044 1.00 80.12 403 MET A C 1
ATOM 3272 O O . MET A 1 403 ? 16.744 15.262 -66.227 1.00 80.12 403 MET A O 1
ATOM 3276 N N . GLN A 1 404 ? 16.388 16.794 -64.627 1.00 80.62 404 GLN A N 1
ATOM 3277 C CA . GLN A 1 404 ? 15.934 17.830 -65.560 1.00 80.62 404 GLN A CA 1
ATOM 3278 C C . GLN A 1 404 ? 17.060 18.279 -66.498 1.00 80.62 404 GLN A C 1
ATOM 3280 O O . GLN A 1 404 ? 16.854 18.340 -67.711 1.00 80.62 404 GLN A O 1
ATOM 3285 N N . MET A 1 405 ? 18.266 18.507 -65.970 1.00 74.50 405 MET A N 1
ATOM 3286 C CA . MET A 1 405 ? 19.442 18.836 -66.784 1.00 74.50 405 MET A CA 1
ATOM 3287 C C . MET A 1 405 ? 19.793 17.713 -67.763 1.00 74.50 405 MET A C 1
ATOM 3289 O O . MET A 1 405 ? 20.054 17.988 -68.934 1.00 74.50 405 MET A O 1
ATOM 3293 N N . LEU A 1 406 ? 19.748 16.451 -67.325 1.00 70.75 406 LEU A N 1
ATOM 3294 C CA . LEU A 1 406 ? 19.942 15.301 -68.207 1.00 70.75 406 LEU A CA 1
ATOM 3295 C C . LEU A 1 406 ? 18.866 15.238 -69.290 1.00 70.75 406 LEU A C 1
ATOM 3297 O O . LEU A 1 406 ? 19.233 15.079 -70.442 1.00 70.75 406 LEU A O 1
ATOM 3301 N N . SER A 1 407 ? 17.584 15.437 -68.969 1.00 68.56 407 SER A N 1
ATOM 3302 C CA . SER A 1 407 ? 16.508 15.412 -69.973 1.00 68.56 407 SER A CA 1
ATOM 3303 C C . SER A 1 407 ? 16.655 16.511 -71.029 1.00 68.56 407 SER A C 1
ATOM 3305 O O . SER A 1 407 ? 16.481 16.248 -72.214 1.00 68.56 407 SER A O 1
ATOM 3307 N N . LEU A 1 408 ? 17.082 17.714 -70.626 1.00 64.81 408 LEU A N 1
ATOM 3308 C CA . LEU A 1 408 ? 17.360 18.816 -71.546 1.00 64.81 408 LEU A CA 1
ATOM 3309 C C . LEU A 1 408 ? 18.576 18.503 -72.431 1.00 64.81 408 LEU A C 1
ATOM 3311 O O . LEU A 1 408 ? 18.567 18.754 -73.631 1.00 64.81 408 LEU A O 1
ATOM 3315 N N . THR A 1 409 ? 19.625 17.929 -71.840 1.00 60.72 409 THR A N 1
ATOM 3316 C CA . THR A 1 409 ? 20.851 17.563 -72.560 1.00 60.72 409 THR A CA 1
ATOM 3317 C C . THR A 1 409 ? 20.606 16.381 -73.496 1.00 60.72 409 THR A C 1
ATOM 3319 O O . THR A 1 409 ? 21.144 16.351 -74.593 1.00 60.72 409 THR A O 1
ATOM 3322 N N . GLU A 1 410 ? 19.774 15.422 -73.102 1.00 61.62 410 GLU A N 1
ATOM 3323 C CA . GLU A 1 410 ? 19.405 14.250 -73.890 1.00 61.62 410 GLU A CA 1
ATOM 3324 C C . GLU A 1 410 ? 18.459 14.636 -75.032 1.00 61.62 410 GLU A C 1
ATOM 3326 O O . GLU A 1 410 ? 18.634 14.141 -76.137 1.00 61.62 410 GLU A O 1
ATOM 3331 N N . GLU A 1 411 ? 17.532 15.581 -74.838 1.00 63.38 411 GLU A N 1
ATOM 3332 C CA . GLU A 1 411 ? 16.774 16.193 -75.937 1.00 63.38 411 GLU A CA 1
ATOM 3333 C C . GLU A 1 411 ? 17.691 16.940 -76.911 1.00 63.38 411 GLU A C 1
ATOM 3335 O O . GLU A 1 411 ? 17.584 16.712 -78.114 1.00 63.38 411 GLU A O 1
ATOM 3340 N N . VAL A 1 412 ? 18.636 17.751 -76.417 1.00 63.03 412 VAL A N 1
ATOM 3341 C CA . VAL A 1 412 ? 19.601 18.487 -77.255 1.00 63.03 412 VAL A CA 1
ATOM 3342 C C . VAL A 1 412 ? 20.523 17.535 -78.024 1.00 63.03 412 VAL A C 1
ATOM 3344 O O . VAL A 1 412 ? 20.666 17.671 -79.238 1.00 63.03 412 VAL A O 1
ATOM 3347 N N . ILE A 1 413 ? 21.090 16.524 -77.361 1.00 65.50 413 ILE A N 1
ATOM 3348 C CA . ILE A 1 413 ? 21.921 15.492 -77.993 1.00 65.50 413 ILE A CA 1
ATOM 3349 C C . ILE A 1 413 ? 21.084 14.685 -78.984 1.00 65.50 413 ILE A C 1
ATOM 3351 O O . ILE A 1 413 ? 21.546 14.432 -80.089 1.00 65.50 413 ILE A O 1
ATOM 3355 N N . ASN A 1 414 ? 19.845 14.314 -78.655 1.00 67.00 414 ASN A N 1
ATOM 3356 C CA . ASN A 1 414 ? 18.975 13.601 -79.588 1.00 67.00 414 ASN A CA 1
ATOM 3357 C C . ASN A 1 414 ? 18.584 14.470 -80.787 1.00 67.00 414 ASN A C 1
ATOM 3359 O O . ASN A 1 414 ? 18.443 13.927 -81.881 1.00 67.00 414 ASN A O 1
ATOM 3363 N N . THR A 1 415 ? 18.438 15.790 -80.627 1.00 71.81 415 THR A N 1
ATOM 3364 C CA . THR A 1 415 ? 18.240 16.710 -81.756 1.00 71.81 415 THR A CA 1
ATOM 3365 C C . THR A 1 415 ? 19.504 16.873 -82.591 1.00 71.81 415 THR A C 1
ATOM 3367 O O . THR A 1 415 ? 19.415 16.725 -83.799 1.00 71.81 415 THR A O 1
ATOM 3370 N N . GLU A 1 416 ? 20.690 17.042 -81.999 1.00 73.31 416 GLU A N 1
ATOM 3371 C CA . GLU A 1 416 ? 21.951 17.105 -82.756 1.00 73.31 416 GLU A CA 1
ATOM 3372 C C . GLU A 1 416 ? 22.257 15.777 -83.464 1.00 73.31 416 GLU A C 1
ATOM 3374 O O . GLU A 1 416 ? 22.675 15.756 -84.621 1.00 73.31 416 GLU A O 1
ATOM 3379 N N . VAL A 1 417 ? 22.009 14.641 -82.809 1.00 72.06 417 VAL A N 1
ATOM 3380 C CA . VAL A 1 417 ? 22.142 13.303 -83.400 1.00 72.06 417 VAL A CA 1
ATOM 3381 C C . VAL A 1 417 ? 21.113 13.109 -84.514 1.00 72.06 417 VAL A C 1
ATOM 3383 O O . VAL A 1 417 ? 21.464 12.609 -85.580 1.00 72.06 417 VAL A O 1
ATOM 3386 N N . ARG A 1 418 ? 19.861 13.547 -84.332 1.00 74.94 418 ARG A N 1
ATOM 3387 C CA . ARG A 1 418 ? 18.838 13.511 -85.389 1.00 74.94 418 ARG A CA 1
ATOM 3388 C C . ARG A 1 418 ? 19.227 14.392 -86.572 1.00 74.94 418 ARG A C 1
ATOM 3390 O O . ARG A 1 418 ? 19.207 13.899 -87.691 1.00 74.94 418 ARG A O 1
ATOM 3397 N N . ASP A 1 419 ? 19.646 15.628 -86.335 1.00 77.06 419 ASP A N 1
ATOM 3398 C CA . ASP A 1 419 ? 20.025 16.590 -87.372 1.00 77.06 419 ASP A CA 1
ATOM 3399 C C . ASP A 1 419 ? 21.289 16.144 -88.118 1.00 77.06 419 ASP A C 1
ATOM 3401 O O . ASP A 1 419 ? 21.403 16.328 -89.332 1.00 77.06 419 ASP A O 1
ATOM 3405 N N . THR A 1 420 ? 22.239 15.506 -87.426 1.00 76.50 420 THR A N 1
ATOM 3406 C CA . THR A 1 420 ? 23.431 14.912 -88.052 1.00 76.50 420 THR A CA 1
ATOM 3407 C C . THR A 1 420 ? 23.103 13.650 -88.847 1.00 76.50 420 THR A C 1
ATOM 3409 O O . THR A 1 420 ? 23.664 13.478 -89.932 1.00 76.50 420 THR A O 1
ATOM 3412 N N . LEU A 1 421 ? 22.173 12.802 -88.389 1.00 72.81 421 LEU A N 1
ATOM 3413 C CA . LEU A 1 421 ? 21.646 11.676 -89.172 1.00 72.81 421 LEU A CA 1
ATOM 3414 C C . LEU A 1 421 ? 20.828 12.145 -90.385 1.00 72.81 421 LEU A C 1
ATOM 3416 O O . LEU A 1 421 ? 20.976 11.606 -91.478 1.00 72.81 421 LEU A O 1
ATOM 3420 N N . GLU A 1 422 ? 19.992 13.165 -90.239 1.00 73.88 422 GLU A N 1
ATOM 3421 C CA . GLU A 1 422 ? 19.190 13.722 -91.332 1.00 73.88 422 GLU A CA 1
ATOM 3422 C C . GLU A 1 422 ? 20.096 14.416 -92.367 1.00 73.88 422 GLU A C 1
ATOM 3424 O O . GLU A 1 422 ? 19.972 14.211 -93.574 1.00 73.88 422 GLU A O 1
ATOM 3429 N N . SER A 1 423 ? 21.133 15.119 -91.907 1.00 74.00 423 SER A N 1
ATOM 3430 C CA . SER A 1 423 ? 22.164 15.710 -92.770 1.00 74.00 423 SER A CA 1
ATOM 3431 C C . SER A 1 423 ? 23.084 14.678 -93.437 1.00 74.00 423 SER A C 1
ATOM 3433 O O . SER A 1 423 ? 23.639 14.960 -94.505 1.00 74.00 423 SER A O 1
ATOM 3435 N N . SER A 1 424 ? 23.302 13.506 -92.826 1.00 67.38 424 SER A N 1
ATOM 3436 C CA . SER A 1 424 ? 24.109 12.431 -93.421 1.00 67.38 424 SER A CA 1
ATOM 3437 C C . SER A 1 424 ? 23.305 11.621 -94.441 1.00 67.38 424 SER A C 1
ATOM 3439 O O . SER A 1 424 ? 23.810 11.363 -95.533 1.00 67.38 424 SER A O 1
ATOM 3441 N N . THR A 1 425 ? 22.031 11.340 -94.159 1.00 61.62 425 THR A N 1
ATOM 3442 C CA . THR A 1 425 ? 21.110 10.651 -95.080 1.00 61.62 425 THR A CA 1
ATOM 3443 C C . THR A 1 425 ? 20.791 11.486 -96.322 1.00 61.62 425 THR A C 1
ATOM 3445 O O . THR A 1 425 ? 20.693 10.935 -97.414 1.00 61.62 425 THR A O 1
ATOM 3448 N N . LEU A 1 426 ? 20.756 12.822 -96.221 1.00 62.78 426 LEU A N 1
ATOM 3449 C CA . LEU A 1 426 ? 20.655 13.717 -97.387 1.00 62.78 426 LEU A CA 1
ATOM 3450 C C . LEU A 1 426 ? 21.880 13.662 -98.324 1.00 62.78 426 LEU A C 1
ATOM 3452 O O . LEU A 1 426 ? 21.781 14.041 -99.494 1.00 62.78 426 LEU A O 1
ATOM 3456 N N . LYS A 1 427 ? 23.043 13.201 -97.841 1.00 60.97 427 LYS A N 1
ATOM 3457 C CA . LYS A 1 427 ? 24.261 13.023 -98.656 1.00 60.97 427 LYS A CA 1
ATOM 3458 C C . LYS A 1 427 ? 24.348 11.637 -99.302 1.00 60.97 427 LYS A C 1
ATOM 3460 O O . LYS A 1 427 ? 25.173 11.442 -100.198 1.00 60.97 427 LYS A O 1
ATOM 3465 N N . GLU A 1 428 ? 23.505 10.694 -98.892 1.00 55.84 428 GLU A N 1
ATOM 3466 C CA . GLU A 1 428 ? 23.540 9.301 -99.327 1.00 55.84 428 GLU A CA 1
ATOM 3467 C C . GLU A 1 428 ? 22.540 9.079 -100.479 1.00 55.84 428 GLU A C 1
ATOM 3469 O O . GLU A 1 428 ? 21.331 9.218 -100.330 1.00 55.84 428 GLU A O 1
ATOM 3474 N N . ARG A 1 429 ? 23.038 8.804 -101.696 1.00 58.91 429 ARG A N 1
ATOM 3475 C CA . ARG A 1 429 ? 22.209 8.789 -102.926 1.00 58.91 429 ARG A CA 1
ATOM 3476 C C . ARG A 1 429 ? 21.437 7.485 -103.168 1.00 58.91 429 ARG A C 1
ATOM 3478 O O . ARG A 1 429 ? 20.715 7.392 -104.160 1.00 58.91 429 ARG A O 1
ATOM 3485 N N . TYR A 1 430 ? 21.614 6.469 -102.328 1.00 62.00 430 TYR A N 1
ATOM 3486 C CA . TYR A 1 430 ? 21.019 5.145 -102.507 1.00 62.00 430 TYR A CA 1
ATOM 3487 C C . TYR A 1 430 ? 20.607 4.545 -101.160 1.00 62.00 430 TYR A C 1
ATOM 3489 O O . TYR A 1 430 ? 21.373 4.556 -100.205 1.00 62.00 430 TYR A O 1
ATOM 3497 N N . ASN A 1 431 ? 19.389 4.000 -101.098 1.00 58.88 431 ASN A N 1
ATOM 3498 C CA . ASN A 1 431 ? 18.855 3.368 -99.894 1.00 58.88 431 ASN A CA 1
ATOM 3499 C C . ASN A 1 431 ? 19.570 2.037 -99.621 1.00 58.88 431 ASN A C 1
ATOM 3501 O O . ASN A 1 431 ? 19.353 1.052 -100.334 1.00 58.88 431 ASN A O 1
ATOM 3505 N N . THR A 1 432 ? 20.383 1.988 -98.569 1.00 57.72 432 THR A N 1
ATOM 3506 C CA . THR A 1 432 ? 21.034 0.761 -98.096 1.00 57.72 432 THR A CA 1
ATOM 3507 C C . THR A 1 432 ? 20.065 -0.008 -97.194 1.00 57.72 432 THR A C 1
ATOM 3509 O O . THR A 1 432 ? 19.682 0.462 -96.126 1.00 57.72 432 THR A O 1
ATOM 3512 N N . ARG A 1 433 ? 19.612 -1.190 -97.628 1.00 54.75 433 ARG A N 1
ATOM 3513 C CA . ARG A 1 433 ? 18.692 -2.038 -96.852 1.00 54.75 433 ARG A CA 1
ATOM 3514 C C . ARG A 1 433 ? 19.482 -2.775 -95.769 1.00 54.75 433 ARG A C 1
ATOM 3516 O O . ARG A 1 433 ? 20.255 -3.673 -96.088 1.00 54.75 433 ARG A O 1
ATOM 3523 N N . ILE A 1 434 ? 19.298 -2.386 -94.510 1.00 57.94 434 ILE A N 1
ATOM 3524 C CA . ILE A 1 434 ? 19.935 -3.040 -93.361 1.00 57.94 434 ILE A CA 1
ATOM 3525 C C . ILE A 1 434 ? 19.108 -4.281 -93.000 1.00 57.94 434 ILE A C 1
ATOM 3527 O O . ILE A 1 434 ? 17.905 -4.180 -92.758 1.00 57.94 434 ILE A O 1
ATOM 3531 N N . SER A 1 435 ? 19.742 -5.452 -93.029 1.00 49.94 435 SER A N 1
ATOM 3532 C CA . SER A 1 435 ? 19.174 -6.716 -92.555 1.00 49.94 435 SER A CA 1
ATOM 3533 C C . SER A 1 435 ? 19.602 -6.912 -91.108 1.00 49.94 435 SER A C 1
ATOM 3535 O O . SER A 1 435 ? 20.801 -6.946 -90.843 1.00 49.94 435 SER A O 1
ATOM 3537 N N . PHE A 1 436 ? 18.645 -7.039 -90.193 1.00 46.09 436 PHE A N 1
ATOM 3538 C CA . PHE A 1 436 ? 18.916 -7.480 -88.828 1.00 46.09 436 PHE A CA 1
ATOM 3539 C C . PHE A 1 436 ? 18.819 -9.005 -88.788 1.00 46.09 436 PHE A C 1
ATOM 3541 O O . PHE A 1 436 ? 17.872 -9.580 -89.322 1.00 46.09 436 PHE A O 1
ATOM 3548 N N . GLU A 1 437 ? 19.829 -9.652 -88.218 1.00 48.12 437 GLU A N 1
ATOM 3549 C CA . GLU A 1 437 ? 19.758 -11.061 -87.845 1.00 48.12 437 GLU A CA 1
ATOM 3550 C C . GLU A 1 437 ? 18.969 -11.141 -86.536 1.00 48.12 437 GLU A C 1
ATOM 3552 O O . GLU A 1 437 ? 19.356 -10.524 -85.542 1.00 48.12 437 GLU A O 1
ATOM 3557 N N . ASP A 1 438 ? 17.835 -11.847 -86.564 1.00 43.03 438 ASP A N 1
ATOM 3558 C CA . ASP A 1 438 ? 17.041 -12.162 -85.378 1.00 43.03 438 ASP A CA 1
ATOM 3559 C C . ASP A 1 438 ? 17.900 -13.029 -84.449 1.00 43.03 438 ASP A C 1
ATOM 3561 O O . ASP A 1 438 ? 18.026 -14.240 -84.640 1.00 43.03 438 ASP A O 1
ATOM 3565 N N . LEU A 1 439 ? 18.540 -12.401 -83.461 1.00 46.59 439 LEU A N 1
ATOM 3566 C CA . LEU A 1 439 ? 19.087 -13.125 -82.324 1.00 46.59 439 LEU A CA 1
ATOM 3567 C C . LEU A 1 439 ? 17.904 -13.642 -81.514 1.00 46.59 439 LEU A C 1
ATOM 3569 O O . LEU A 1 439 ? 17.160 -12.868 -80.912 1.00 46.59 439 LEU A O 1
ATOM 3573 N N . GLU A 1 440 ? 17.735 -14.960 -81.564 1.00 43.06 440 GLU A N 1
ATOM 3574 C CA . GLU A 1 440 ? 16.847 -15.692 -80.683 1.00 43.06 440 GLU A CA 1
ATOM 3575 C C . GLU A 1 440 ? 17.095 -15.278 -79.229 1.00 43.06 440 GLU A C 1
ATOM 3577 O O . GLU A 1 440 ? 18.223 -15.122 -78.761 1.00 43.06 440 GLU A O 1
ATOM 3582 N N . ASP A 1 441 ? 15.967 -15.059 -78.577 1.00 42.97 441 ASP A N 1
ATOM 3583 C CA . ASP A 1 441 ? 15.725 -14.653 -77.208 1.00 42.97 441 ASP A CA 1
ATOM 3584 C C . ASP A 1 441 ? 16.528 -15.523 -76.215 1.00 42.97 441 ASP A C 1
ATOM 3586 O O . ASP A 1 441 ? 16.055 -16.565 -75.758 1.00 42.97 441 ASP A O 1
ATOM 3590 N N . ASP A 1 442 ? 17.751 -15.104 -75.867 1.00 39.72 442 ASP A N 1
ATOM 3591 C CA . ASP A 1 442 ? 18.454 -15.569 -74.663 1.00 39.72 442 ASP A CA 1
ATOM 3592 C C . ASP A 1 442 ? 17.718 -14.985 -73.447 1.00 39.72 442 ASP A C 1
ATOM 3594 O O . ASP A 1 442 ? 18.112 -14.001 -72.812 1.00 39.72 442 ASP A O 1
ATOM 3598 N N . MET A 1 443 ? 16.569 -15.593 -73.168 1.00 45.78 443 MET A N 1
ATOM 3599 C CA . MET A 1 443 ? 15.702 -15.293 -72.049 1.00 45.78 443 MET A CA 1
ATOM 3600 C C . MET A 1 443 ? 16.443 -15.690 -70.768 1.00 45.78 443 MET A C 1
ATOM 3602 O O . MET A 1 443 ? 16.456 -16.848 -70.352 1.00 45.78 443 MET A O 1
ATOM 3606 N N . ILE A 1 444 ? 17.110 -14.716 -70.152 1.00 41.59 444 ILE A N 1
ATOM 3607 C CA . ILE A 1 444 ? 17.713 -14.851 -68.827 1.00 41.59 444 ILE A CA 1
ATOM 3608 C C . ILE A 1 444 ? 16.601 -15.271 -67.855 1.00 41.59 444 ILE A C 1
ATOM 3610 O O . ILE A 1 444 ? 15.702 -14.479 -67.558 1.00 41.59 444 ILE A O 1
ATOM 3614 N N . GLU A 1 445 ? 16.672 -16.512 -67.356 1.00 45.34 445 GLU A N 1
ATOM 3615 C CA . GLU A 1 445 ? 15.854 -17.033 -66.255 1.00 45.34 445 GLU A CA 1
ATOM 3616 C C . GLU A 1 445 ? 15.981 -16.105 -65.041 1.00 45.34 445 GLU A C 1
ATOM 3618 O O . GLU A 1 445 ? 16.888 -16.205 -64.213 1.00 45.34 445 GLU A O 1
ATOM 3623 N N . THR A 1 446 ? 15.057 -15.156 -64.945 1.00 41.62 446 THR A N 1
ATOM 3624 C CA . THR A 1 446 ? 14.962 -14.251 -63.811 1.00 41.62 446 THR A CA 1
ATOM 3625 C C . THR A 1 446 ? 14.065 -14.906 -62.772 1.00 41.62 446 THR A C 1
ATOM 3627 O O . THR A 1 446 ? 12.855 -14.996 -62.951 1.00 41.62 446 THR A O 1
ATOM 3630 N N . PHE A 1 447 ? 14.713 -15.409 -61.719 1.00 35.62 447 PHE A N 1
ATOM 3631 C CA . PHE A 1 447 ? 14.218 -15.645 -60.360 1.00 35.62 447 PHE A CA 1
ATOM 3632 C C . PHE A 1 447 ? 12.690 -15.665 -60.177 1.00 35.62 447 PHE A C 1
ATOM 3634 O O . PHE A 1 447 ? 12.034 -14.625 -60.130 1.00 35.62 447 PHE A O 1
ATOM 3641 N N . GLN A 1 448 ? 12.150 -16.867 -59.953 1.00 42.50 448 GLN A N 1
ATOM 3642 C CA . GLN A 1 448 ? 10.803 -17.074 -59.425 1.00 42.50 448 GLN A CA 1
ATOM 3643 C C . GLN A 1 448 ? 10.649 -16.377 -58.065 1.00 42.50 448 GLN A C 1
ATOM 3645 O O . GLN A 1 448 ? 11.098 -16.886 -57.039 1.00 42.50 448 GLN A O 1
ATOM 3650 N N . PHE A 1 449 ? 9.961 -15.240 -58.056 1.00 37.12 449 PHE A N 1
ATOM 3651 C CA . PHE A 1 449 ? 9.222 -14.790 -56.884 1.00 37.12 449 PHE A CA 1
ATOM 3652 C C . PHE A 1 449 ? 7.791 -15.304 -57.012 1.00 37.12 449 PHE A C 1
ATOM 3654 O O . PHE A 1 449 ? 7.095 -15.010 -57.984 1.00 37.12 449 PHE A O 1
ATOM 3661 N N . ALA A 1 450 ? 7.378 -16.117 -56.043 1.00 49.38 450 ALA A N 1
ATOM 3662 C CA . ALA A 1 450 ? 5.975 -16.424 -55.834 1.00 49.38 450 ALA A CA 1
ATOM 3663 C C . ALA A 1 450 ? 5.246 -15.149 -55.375 1.00 49.38 450 ALA A C 1
ATOM 3665 O O . ALA A 1 450 ? 5.802 -14.360 -54.613 1.00 49.38 450 ALA A O 1
ATOM 3666 N N . ASP A 1 451 ? 4.004 -15.018 -55.835 1.00 48.12 451 ASP A N 1
ATOM 3667 C CA . ASP A 1 451 ? 2.980 -14.054 -55.421 1.00 48.12 451 ASP A CA 1
ATOM 3668 C C . ASP A 1 451 ? 3.058 -12.638 -56.005 1.00 48.12 451 ASP A C 1
ATOM 3670 O O . ASP A 1 451 ? 3.498 -11.712 -55.336 1.00 48.12 451 ASP A O 1
ATOM 3674 N N . VAL A 1 452 ? 2.474 -12.453 -57.199 1.00 45.69 452 VAL A N 1
ATOM 3675 C CA . VAL A 1 452 ? 1.568 -11.321 -57.492 1.00 45.69 452 VAL A CA 1
ATOM 3676 C C . VAL A 1 452 ? 0.532 -11.779 -58.527 1.00 45.69 452 VAL A C 1
ATOM 3678 O O . VAL A 1 452 ? 0.886 -12.404 -59.526 1.00 45.69 452 VAL A O 1
ATOM 3681 N N . ASP A 1 453 ? -0.742 -11.482 -58.261 1.00 49.47 453 ASP A N 1
ATOM 3682 C CA . ASP A 1 453 ? -1.921 -11.727 -59.099 1.00 49.47 453 ASP A CA 1
ATOM 3683 C C . ASP A 1 453 ? -1.644 -11.723 -60.610 1.00 49.47 453 ASP A C 1
ATOM 3685 O O . ASP A 1 453 ? -1.319 -10.696 -61.212 1.00 49.47 453 ASP A O 1
ATOM 3689 N N . GLN A 1 454 ? -1.856 -12.876 -61.249 1.00 50.62 454 GLN A N 1
ATOM 3690 C CA . GLN A 1 454 ? -1.896 -12.982 -62.703 1.00 50.62 454 GLN A CA 1
ATOM 3691 C C . GLN A 1 454 ? -3.152 -12.274 -63.220 1.00 50.62 454 GLN A C 1
ATOM 3693 O O . GLN A 1 454 ? -4.205 -12.880 -63.420 1.00 50.62 454 GLN A O 1
ATOM 3698 N N . SER A 1 455 ? -3.042 -10.968 -63.463 1.00 59.84 455 SER A N 1
ATOM 3699 C CA . SER A 1 455 ? -3.947 -10.277 -64.375 1.00 59.84 455 SER A CA 1
ATOM 3700 C C . SER A 1 455 ? -3.915 -11.017 -65.714 1.00 59.84 455 SER A C 1
ATOM 3702 O O . SER A 1 455 ? -2.847 -11.188 -66.298 1.00 59.84 455 SER A O 1
ATOM 3704 N N . TYR A 1 456 ? -5.071 -11.511 -66.156 1.00 71.25 456 TYR A N 1
ATOM 3705 C CA . TYR A 1 456 ? -5.224 -12.308 -67.372 1.00 71.25 456 TYR A CA 1
ATOM 3706 C C . TYR A 1 456 ? -4.592 -11.596 -68.578 1.00 71.25 456 TYR A C 1
ATOM 3708 O O . TYR A 1 456 ? -5.059 -10.534 -68.992 1.00 71.25 456 TYR A O 1
ATOM 3716 N N . VAL A 1 457 ? -3.528 -12.185 -69.131 1.00 71.00 457 VAL A N 1
ATOM 3717 C CA . VAL A 1 457 ? -2.894 -11.744 -70.379 1.00 71.00 457 VAL A CA 1
ATOM 3718 C C . VAL A 1 457 ? -3.432 -12.628 -71.504 1.00 71.00 457 VAL A C 1
ATOM 3720 O O . VAL A 1 457 ? -3.146 -13.828 -71.505 1.00 71.00 457 VAL A O 1
ATOM 3723 N N . PRO A 1 458 ? -4.219 -12.081 -72.449 1.00 72.12 458 PRO A N 1
ATOM 3724 C CA . PRO A 1 458 ? -4.796 -12.875 -73.521 1.00 72.12 458 PRO A CA 1
ATOM 3725 C C . PRO A 1 458 ? -3.713 -13.516 -74.390 1.00 72.12 458 PRO A C 1
ATOM 3727 O O . PRO A 1 458 ? -2.764 -12.861 -74.827 1.00 72.12 458 PRO A O 1
ATOM 3730 N N . SER A 1 459 ? -3.895 -14.798 -74.687 1.00 76.62 459 SER A N 1
ATOM 3731 C CA . SER A 1 459 ? -3.067 -15.542 -75.630 1.00 76.62 459 SER A CA 1
ATOM 3732 C C . SER A 1 459 ? -3.147 -14.923 -77.031 1.00 76.62 459 SER A C 1
ATOM 3734 O O . SER A 1 459 ? -4.176 -14.385 -77.449 1.00 76.62 459 SER A O 1
ATOM 3736 N N . ARG A 1 460 ? -2.073 -15.062 -77.818 1.00 78.94 460 ARG A N 1
ATOM 3737 C CA . ARG A 1 460 ? -2.025 -14.667 -79.239 1.00 78.94 460 ARG A CA 1
ATOM 3738 C C . ARG A 1 460 ? -3.231 -15.182 -80.034 1.00 78.94 460 ARG A C 1
ATOM 3740 O O . ARG A 1 460 ? -3.720 -14.485 -80.926 1.00 78.94 460 ARG A O 1
ATOM 3747 N N . ASP A 1 461 ? -3.717 -16.380 -79.723 1.00 80.50 461 ASP A N 1
ATOM 3748 C CA . ASP A 1 461 ? -4.875 -16.963 -80.403 1.00 80.50 461 ASP A CA 1
ATOM 3749 C C . ASP A 1 461 ? -6.194 -16.311 -79.974 1.00 80.50 461 ASP A C 1
ATOM 3751 O O . ASP A 1 461 ? -7.100 -16.149 -80.792 1.00 80.50 461 ASP A O 1
ATOM 3755 N N . GLU A 1 462 ? -6.292 -15.848 -78.728 1.00 80.62 462 GLU A N 1
ATOM 3756 C CA . GLU A 1 462 ? -7.448 -15.097 -78.231 1.00 80.62 462 GLU A CA 1
ATOM 3757 C C . GLU A 1 462 ? -7.506 -13.697 -78.846 1.00 80.62 462 GLU A C 1
ATOM 3759 O O . GLU A 1 462 ? -8.574 -13.271 -79.289 1.00 80.62 462 GLU A O 1
ATOM 3764 N N . ILE A 1 463 ? -6.356 -13.027 -78.987 1.00 80.88 463 ILE A N 1
ATOM 3765 C CA . ILE A 1 463 ? -6.246 -11.740 -79.692 1.00 80.88 463 ILE A CA 1
ATOM 3766 C C . ILE A 1 463 ? -6.665 -11.900 -81.159 1.00 80.88 463 ILE A C 1
ATOM 3768 O O . ILE A 1 463 ? -7.444 -11.097 -81.678 1.00 80.88 463 ILE A O 1
ATOM 3772 N N . LYS A 1 464 ? -6.224 -12.973 -81.831 1.00 83.75 464 LYS A N 1
ATOM 3773 C CA . LYS A 1 464 ? -6.664 -13.279 -83.203 1.00 83.75 464 LYS A CA 1
ATOM 3774 C C . LYS A 1 464 ? -8.171 -13.502 -83.286 1.00 83.75 464 LYS A C 1
ATOM 3776 O O . LYS A 1 464 ? -8.816 -12.983 -84.196 1.00 83.75 464 LYS A O 1
ATOM 3781 N N . LYS A 1 465 ? -8.746 -14.238 -82.333 1.00 83.62 465 LYS A N 1
ATOM 3782 C CA . LYS A 1 465 ? -10.183 -14.532 -82.298 1.00 83.62 465 LYS A CA 1
ATOM 3783 C C . LYS A 1 465 ? -11.014 -13.266 -82.073 1.00 83.62 465 LYS A C 1
ATOM 3785 O O . LYS A 1 465 ? -12.020 -13.077 -82.753 1.00 83.62 465 LYS A O 1
ATOM 3790 N N . GLN A 1 466 ? -10.566 -12.371 -81.192 1.00 80.38 466 GLN A N 1
ATOM 3791 C CA . GLN A 1 466 ? -11.191 -11.061 -80.984 1.00 80.38 466 GLN A CA 1
ATOM 3792 C C . GLN A 1 466 ? -11.076 -10.162 -82.222 1.00 80.38 466 GLN A C 1
ATOM 3794 O O . GLN A 1 466 ? -12.059 -9.538 -82.621 1.00 80.38 466 GLN A O 1
ATOM 3799 N N . GLY A 1 467 ? -9.914 -10.145 -82.883 1.00 81.31 467 GLY A N 1
ATOM 3800 C CA . GLY A 1 467 ? -9.727 -9.425 -84.145 1.00 81.31 467 GLY A CA 1
ATOM 3801 C C . GLY A 1 467 ? -10.673 -9.919 -85.244 1.00 81.31 467 GLY A C 1
ATOM 3802 O O . GLY A 1 467 ? -11.295 -9.117 -85.941 1.00 81.31 467 GLY A O 1
ATOM 3803 N N . GLN A 1 468 ? -10.859 -11.235 -85.349 1.00 80.25 468 GLN A N 1
ATOM 3804 C CA . GLN A 1 468 ? -11.769 -11.835 -86.323 1.00 80.25 468 GLN A CA 1
ATOM 3805 C C . GLN A 1 468 ? -13.241 -11.514 -86.023 1.00 80.25 468 GLN A C 1
ATOM 3807 O O . GLN A 1 468 ? -13.985 -11.152 -86.933 1.00 80.25 468 GLN A O 1
ATOM 3812 N N . GLN A 1 469 ? -13.643 -11.521 -84.748 1.00 75.94 469 GLN A N 1
ATOM 3813 C CA . GLN A 1 469 ? -14.985 -11.099 -84.324 1.00 75.94 469 GLN A CA 1
ATOM 3814 C C . GLN A 1 469 ? -15.269 -9.619 -84.631 1.00 75.94 469 GLN A C 1
ATOM 3816 O O . GLN A 1 469 ? -16.385 -9.270 -85.020 1.00 75.94 469 GLN A O 1
ATOM 3821 N N . LEU A 1 470 ? -14.265 -8.747 -84.512 1.00 77.75 470 LEU A N 1
ATOM 3822 C CA . LEU A 1 470 ? -14.366 -7.328 -84.871 1.00 77.75 470 LEU A CA 1
ATOM 3823 C C . LEU A 1 470 ? -14.574 -7.119 -86.378 1.00 77.75 470 LEU A C 1
ATOM 3825 O O . LEU A 1 470 ? -15.354 -6.253 -86.782 1.00 77.75 470 LEU A O 1
ATOM 3829 N N . ILE A 1 471 ? -13.917 -7.929 -87.209 1.00 76.94 471 ILE A N 1
ATOM 3830 C CA . ILE A 1 471 ? -14.064 -7.892 -88.670 1.00 76.94 471 ILE A CA 1
ATOM 3831 C C . ILE A 1 471 ? -15.440 -8.439 -89.086 1.00 76.94 471 ILE A C 1
ATOM 3833 O O . ILE A 1 471 ? -16.146 -7.805 -89.873 1.00 76.94 471 ILE A O 1
ATOM 3837 N N . GLU A 1 472 ? -15.875 -9.560 -88.507 1.00 76.06 472 GLU A N 1
ATOM 3838 C CA . GLU A 1 472 ? -17.195 -10.153 -88.767 1.00 76.06 472 GLU A CA 1
ATOM 3839 C C . GLU A 1 472 ? -18.348 -9.244 -88.306 1.00 76.06 472 GLU A C 1
ATOM 3841 O O . GLU A 1 472 ? -19.372 -9.132 -88.990 1.00 76.06 472 GLU A O 1
ATOM 3846 N N . GLY A 1 473 ? -18.163 -8.529 -87.191 1.00 66.19 473 GLY A N 1
ATOM 3847 C CA . GLY A 1 473 ? -19.113 -7.543 -86.675 1.00 66.19 473 GLY A CA 1
ATOM 3848 C C . GLY A 1 473 ? -19.299 -6.329 -87.590 1.00 66.19 473 GLY A C 1
ATOM 3849 O O . GLY A 1 473 ? -20.399 -5.784 -87.660 1.00 66.19 473 GLY A O 1
ATOM 3850 N N . LYS A 1 474 ? -18.267 -5.933 -88.350 1.00 64.94 474 LYS A N 1
ATOM 3851 C CA . LYS A 1 474 ? -18.359 -4.832 -89.326 1.00 64.94 474 LYS A CA 1
ATOM 3852 C C . LYS A 1 474 ? -18.884 -5.251 -90.703 1.00 64.94 474 LYS A C 1
ATOM 3854 O O . LYS A 1 474 ? -19.292 -4.384 -91.471 1.00 64.94 474 LYS A O 1
ATOM 3859 N N . LEU A 1 475 ? -18.936 -6.552 -91.005 1.00 61.53 475 LEU A N 1
ATOM 3860 C CA . LEU A 1 475 ? -19.457 -7.087 -92.273 1.00 61.53 475 LEU A CA 1
ATOM 3861 C C . LEU A 1 475 ? -20.961 -7.429 -92.233 1.00 61.53 475 LEU A C 1
ATOM 3863 O O . LEU A 1 475 ? -21.603 -7.492 -93.283 1.00 61.53 475 LEU A O 1
ATOM 3867 N N . LYS A 1 476 ? -21.572 -7.591 -91.049 1.00 60.81 476 LYS A N 1
ATOM 3868 C CA . LYS A 1 476 ? -23.035 -7.748 -90.907 1.00 60.81 476 LYS A CA 1
ATOM 3869 C C . LYS A 1 476 ? -23.743 -6.388 -90.903 1.00 60.81 476 LYS A C 1
ATOM 3871 O O . LYS A 1 476 ? -24.127 -5.857 -89.866 1.00 60.81 476 LYS A O 1
ATOM 3876 N N . GLY A 1 477 ? -23.940 -5.839 -92.101 1.00 53.03 477 GLY A N 1
ATOM 3877 C CA . GLY A 1 477 ? -24.743 -4.639 -92.334 1.00 53.03 477 GLY A CA 1
ATOM 3878 C C . GLY A 1 477 ? -26.198 -4.774 -91.856 1.00 53.03 477 GLY A C 1
ATOM 3879 O O . GLY A 1 477 ? -26.868 -5.787 -92.068 1.00 53.03 477 GLY A O 1
ATOM 3880 N N . SER A 1 478 ? -26.693 -3.712 -91.225 1.00 49.19 478 SER A N 1
ATOM 3881 C CA . SER A 1 478 ? -28.060 -3.530 -90.743 1.00 49.19 478 SER A CA 1
ATOM 3882 C C . SER A 1 478 ? -29.090 -3.571 -91.885 1.00 49.19 478 SER A C 1
ATOM 3884 O O . SER A 1 478 ? -29.204 -2.650 -92.695 1.00 49.19 478 SER A O 1
ATOM 3886 N N . LYS A 1 479 ? -29.912 -4.628 -91.941 1.00 55.03 479 LYS A N 1
ATOM 3887 C CA . LYS A 1 479 ? -31.124 -4.635 -92.778 1.00 55.03 479 LYS A CA 1
ATOM 3888 C C . LYS A 1 479 ? -32.156 -3.668 -92.178 1.00 55.03 479 LYS A C 1
ATOM 3890 O O . LYS A 1 479 ? -32.721 -3.930 -91.120 1.00 55.03 479 LYS A O 1
ATOM 3895 N N . LYS A 1 480 ? -32.394 -2.541 -92.860 1.00 51.72 480 LYS A N 1
ATOM 3896 C CA . LYS A 1 480 ? -33.446 -1.555 -92.544 1.00 51.72 480 LYS A CA 1
ATOM 3897 C C . LYS A 1 480 ? -34.841 -2.201 -92.592 1.00 51.72 480 LYS A C 1
ATOM 3899 O O . LYS A 1 480 ? -35.204 -2.784 -93.611 1.00 51.72 480 LYS A O 1
ATOM 3904 N N . LYS A 1 481 ? -35.650 -2.023 -91.538 1.00 45.19 481 LYS A N 1
ATOM 3905 C CA . LYS A 1 481 ? -37.115 -2.201 -91.590 1.00 45.19 481 LYS A CA 1
ATOM 3906 C C . LYS A 1 481 ? -37.723 -1.086 -92.458 1.00 45.19 481 LYS A C 1
ATOM 3908 O O . LYS A 1 481 ? -37.415 0.085 -92.238 1.00 45.19 481 LYS A O 1
ATOM 3913 N N . LYS A 1 482 ? -38.566 -1.437 -93.436 1.00 46.78 482 LYS A N 1
ATOM 3914 C CA . LYS A 1 482 ? -39.478 -0.499 -94.119 1.00 46.78 482 LYS A CA 1
ATOM 3915 C C . LYS A 1 482 ? -40.835 -0.502 -93.402 1.00 46.78 482 LYS A C 1
ATOM 3917 O O . LYS A 1 482 ? -41.181 -1.516 -92.804 1.00 46.78 482 LYS A O 1
ATOM 3922 N N . LYS A 1 483 ? -41.490 0.665 -93.441 1.00 43.03 483 LYS A N 1
ATOM 3923 C CA . LYS A 1 483 ? -42.815 0.982 -92.884 1.00 43.03 483 LYS A CA 1
ATOM 3924 C C . LYS A 1 483 ? -43.867 -0.071 -93.188 1.00 43.03 483 LYS A C 1
ATOM 3926 O O . LYS A 1 483 ? -43.853 -0.561 -94.339 1.00 43.03 483 LYS A O 1
#